Protein AF-A0A4Q5YTB3-F1 (afdb_monomer_lite)

Secondary structure (DSSP, 8-state):
----------------SS---------HHHHHHHHHGGG---HHHHHHHHHT-S--TTGGGS---GGG-EEEEETTEEEEEEEES---EETTEE--EEEEEEEE-TTT--EEEEEEEEEE-HHHHHHHSS--TTT--EEEEEE-TT--EEEEEEEETTEEEEEEEEPPHHHHHHHHTTTTS----S-EE-S------------S------EEEEEEEEEEEEEE-TTS-EEEEEEEEEEEEEE---------------------------------S---TTTTSPB--HHHHHHGGGGS-STT-EEEEEEEEE-SSTTS--S-BTTBT-EEEEEEEEEETTEEEEEEEEEEE-SSGGGGGEEEEEEEE-TT-EEEEEEEEEE-HHHHHHHHHHHTS--SEEETTTBSHHHHHHHHHHHTT--PPP-EEEES-SSTT--EEEE-HHHHHHHHHHHHHH-TTSSEEEEEEEPPPP--S----

Foldseek 3Di:
DDDDDDDDDDDDDPDPDPPDPPPPPPPPVVVQVVQQVVFEDDLVNQVVVVVPDPDLVVVVVFDWDSVQWDWAADSQYTKIKTWTDFAWQFQNDRFFGKIKIWGQDNPPRDIAIWIKTWGADQQCCLVPVDDDLQQTAAKIWIHHSNRHTAKMFGDGGNDTQKMKGADDPVRVVVLVVCVPPPDDDQKDFPDDWDWPDPPDPDDDDDPQDFDWTKTKTKIWDWIQGRVRRIGIMIMIGIDIDTDRPDDDDPPPDPPDDPDDDDDDDDDDDPPPDRWFLPQQFQPPFDFAQLLLLLVCLVVDDQVQKWKKKKKFWACLDAPGLDCHHPNGSTAIKIWIWIDHVPDIAIFIKFKAADDTTNCRQKHFITMGGQAFTKGQKMFMDIAHPVLSVQLSVLSNDDGGIDHNFEHHRQNSSVVSCVSSVHPQFQLWDWDDDPDDVDTDIGRGSSSSVVRLVVVCVVPVPGRMDGGIDTHHGHPGRHDDD

Structure (mmCIF, N/CA/C/O backbone):
data_AF-A0A4Q5YTB3-F1
#
_entry.id   AF-A0A4Q5YTB3-F1
#
loop_
_atom_site.group_PDB
_atom_site.id
_atom_site.type_symbol
_atom_site.label_atom_id
_atom_site.label_alt_id
_atom_site.label_comp_id
_atom_site.label_asym_id
_atom_site.label_entity_id
_atom_site.label_seq_id
_atom_site.pdbx_PDB_ins_code
_atom_site.Cartn_x
_atom_site.Cartn_y
_atom_site.Cartn_z
_atom_site.occupancy
_atom_site.B_iso_or_equiv
_atom_site.auth_seq_id
_atom_site.auth_comp_id
_atom_site.auth_asym_id
_atom_site.auth_atom_id
_atom_site.pdbx_PDB_model_num
ATOM 1 N N . MET A 1 1 ? 18.756 21.815 -120.987 1.00 43.75 1 MET A N 1
ATOM 2 C CA . MET A 1 1 ? 19.307 20.777 -120.089 1.00 43.75 1 MET A CA 1
ATOM 3 C C . MET A 1 1 ? 19.292 21.280 -118.653 1.00 43.75 1 MET A C 1
ATOM 5 O O . MET A 1 1 ? 20.174 22.041 -118.285 1.00 43.75 1 MET A O 1
ATOM 9 N N . LYS A 1 2 ? 18.287 20.889 -117.867 1.00 40.44 2 LYS A N 1
ATOM 10 C CA . LYS A 1 2 ? 18.407 20.455 -116.464 1.00 40.44 2 LYS A CA 1
ATOM 11 C C . LYS A 1 2 ? 17.001 20.129 -115.963 1.00 40.44 2 LYS A C 1
ATOM 13 O O . LYS A 1 2 ? 16.077 20.918 -116.119 1.00 40.44 2 LYS A O 1
ATOM 18 N N . ASN A 1 3 ? 16.890 18.901 -115.483 1.00 40.44 3 ASN A N 1
ATOM 19 C CA . ASN A 1 3 ? 15.679 18.170 -115.163 1.00 40.44 3 ASN A CA 1
ATOM 20 C C . ASN A 1 3 ? 15.278 18.346 -113.690 1.00 40.44 3 ASN A C 1
ATOM 22 O O . ASN A 1 3 ? 16.157 18.497 -112.849 1.00 40.44 3 ASN A O 1
ATOM 26 N N . HIS A 1 4 ? 13.964 18.203 -113.466 1.00 43.56 4 HIS A N 1
ATOM 27 C CA . HIS A 1 4 ? 13.223 17.666 -112.304 1.00 43.56 4 HIS A CA 1
ATOM 28 C C . HIS A 1 4 ? 13.462 18.266 -110.902 1.00 43.56 4 HIS A C 1
ATOM 30 O O . HIS A 1 4 ? 14.583 18.367 -110.431 1.00 43.56 4 HIS A O 1
ATOM 36 N N . HIS A 1 5 ? 12.448 18.828 -110.229 1.00 44.81 5 HIS A N 1
ATOM 37 C CA . HIS A 1 5 ? 11.184 18.288 -109.665 1.00 44.81 5 HIS A CA 1
ATOM 38 C C . HIS A 1 5 ? 11.301 17.660 -108.259 1.00 44.81 5 HIS A C 1
ATOM 40 O O . HIS A 1 5 ? 11.865 16.591 -108.087 1.00 44.81 5 HIS A O 1
ATOM 46 N N . HIS A 1 6 ? 10.658 18.368 -107.318 1.00 40.94 6 HIS A N 1
ATOM 47 C CA . HIS A 1 6 ? 9.767 17.953 -106.222 1.00 40.94 6 HIS A CA 1
ATOM 48 C C . HIS A 1 6 ? 10.146 16.897 -105.155 1.00 40.94 6 HIS A C 1
ATOM 50 O O . HIS A 1 6 ? 10.121 15.705 -105.419 1.00 40.94 6 HIS A O 1
ATOM 56 N N . GLN A 1 7 ? 10.190 17.427 -103.911 1.00 45.06 7 GLN A N 1
ATOM 57 C CA . GLN A 1 7 ? 9.547 16.972 -102.648 1.00 45.06 7 GLN A CA 1
ATOM 58 C C . GLN A 1 7 ? 10.017 15.667 -101.957 1.00 45.06 7 GLN A C 1
ATOM 60 O O . GLN A 1 7 ? 10.555 14.792 -102.620 1.00 45.06 7 GLN A O 1
ATOM 65 N N . PRO A 1 8 ? 9.718 15.446 -100.649 1.00 49.56 8 PRO A N 1
ATOM 66 C CA . PRO A 1 8 ? 9.356 16.367 -99.562 1.00 49.56 8 PRO A CA 1
ATOM 67 C C . PRO A 1 8 ? 10.203 16.190 -98.275 1.00 49.56 8 PRO A C 1
ATOM 69 O O . PRO A 1 8 ? 10.970 15.250 -98.092 1.00 49.56 8 PRO A O 1
ATOM 72 N N . ILE A 1 9 ? 9.989 17.140 -97.365 1.00 53.16 9 ILE A N 1
ATOM 73 C CA . ILE A 1 9 ? 10.388 17.174 -95.955 1.00 53.16 9 ILE A CA 1
ATOM 74 C C . ILE A 1 9 ? 9.884 15.918 -95.232 1.00 53.16 9 ILE A C 1
ATOM 76 O O . ILE A 1 9 ? 8.679 15.701 -95.127 1.00 53.16 9 ILE A O 1
ATOM 80 N N . PHE A 1 10 ? 10.805 15.120 -94.698 1.00 50.31 10 PHE A N 1
ATOM 81 C CA . PHE A 1 10 ? 10.497 14.052 -93.753 1.00 50.31 10 PHE A CA 1
ATOM 82 C C . PHE A 1 10 ? 11.722 13.826 -92.877 1.00 50.31 10 PHE A C 1
ATOM 84 O O . PHE A 1 10 ? 12.590 13.053 -93.254 1.00 50.31 10 PHE A O 1
ATOM 91 N N . LEU A 1 11 ? 11.845 14.533 -91.749 1.00 45.88 11 LEU A N 1
ATOM 92 C CA . LEU A 1 11 ? 12.672 14.080 -90.627 1.00 45.88 11 LEU A CA 1
ATOM 93 C C . LEU A 1 11 ? 12.573 15.014 -89.418 1.00 45.88 11 LEU A C 1
ATOM 95 O O . LEU A 1 11 ? 12.646 16.231 -89.543 1.00 45.88 11 LEU A O 1
ATOM 99 N N . ILE A 1 12 ? 12.530 14.361 -88.255 1.00 51.12 12 ILE A N 1
ATOM 100 C CA . ILE A 1 12 ? 12.676 14.876 -86.886 1.00 51.12 12 ILE A CA 1
ATOM 101 C C . ILE A 1 12 ? 11.344 15.198 -86.190 1.00 51.12 12 ILE A C 1
ATOM 103 O O . ILE A 1 12 ? 11.016 16.335 -85.871 1.00 51.12 12 ILE A O 1
ATOM 107 N N . LEU A 1 13 ? 10.607 14.132 -85.864 1.00 47.44 13 LEU A N 1
ATOM 108 C CA . LEU A 1 13 ? 9.717 14.111 -84.701 1.00 47.44 13 LEU A CA 1
ATOM 109 C C . LEU A 1 13 ? 9.755 12.722 -84.038 1.00 47.44 13 LEU A C 1
ATOM 111 O O . LEU A 1 13 ? 8.782 11.982 -84.076 1.00 47.44 13 LEU A O 1
ATOM 115 N N . PHE A 1 14 ? 10.909 12.324 -83.492 1.00 48.25 14 PHE A N 1
ATOM 116 C CA . PHE A 1 14 ? 11.031 11.094 -82.693 1.00 48.25 14 PHE A CA 1
ATOM 117 C C . PHE A 1 14 ? 12.234 11.171 -81.734 1.00 48.25 14 PHE A C 1
ATOM 119 O O . PHE A 1 14 ? 13.243 10.511 -81.945 1.00 48.25 14 PHE A O 1
ATOM 126 N N . ALA A 1 15 ? 12.162 12.023 -80.703 1.00 47.38 15 ALA A N 1
ATOM 127 C CA . ALA A 1 15 ? 13.147 12.020 -79.606 1.00 47.38 15 ALA A CA 1
ATOM 128 C C . ALA A 1 15 ? 12.678 12.738 -78.317 1.00 47.38 15 ALA A C 1
ATOM 130 O O . ALA A 1 15 ? 13.476 13.424 -77.692 1.00 47.38 15 ALA A O 1
ATOM 131 N N . LEU A 1 16 ? 11.409 12.620 -77.896 1.00 45.53 16 LEU A N 1
ATOM 132 C CA . LEU A 1 16 ? 10.945 13.174 -76.601 1.00 45.53 16 LEU A CA 1
ATOM 133 C C . LEU A 1 16 ? 9.892 12.290 -75.896 1.00 45.53 16 LEU A C 1
ATOM 135 O O . LEU A 1 16 ? 8.882 12.787 -75.412 1.00 45.53 16 LEU A O 1
ATOM 139 N N . LEU A 1 17 ? 10.106 10.969 -75.825 1.00 42.66 17 LEU A N 1
ATOM 140 C CA . LEU A 1 17 ? 9.253 10.060 -75.030 1.00 42.66 17 LEU A CA 1
ATOM 141 C C . LEU A 1 17 ? 10.038 9.087 -74.128 1.00 42.66 17 LEU A C 1
ATOM 143 O O . LEU A 1 17 ? 9.553 8.005 -73.814 1.00 42.66 17 LEU A O 1
ATOM 147 N N . LEU A 1 18 ? 11.236 9.459 -73.665 1.00 47.12 18 LEU A N 1
ATOM 148 C CA . LEU A 1 18 ? 12.001 8.656 -72.697 1.00 47.12 18 LEU A CA 1
ATOM 149 C C . LEU A 1 18 ? 12.607 9.518 -71.579 1.00 47.12 18 LEU A C 1
ATOM 151 O O . LEU A 1 18 ? 13.820 9.581 -71.430 1.00 47.12 18 LEU A O 1
ATOM 155 N N . SER A 1 19 ? 11.765 10.174 -70.775 1.00 48.19 19 SER A N 1
ATOM 156 C CA . SER A 1 19 ? 12.162 10.665 -69.440 1.00 48.19 19 SER A CA 1
ATOM 157 C C . SER A 1 19 ? 10.958 11.027 -68.561 1.00 48.19 19 SER A C 1
ATOM 159 O O . SER A 1 19 ? 10.852 12.123 -68.023 1.00 48.19 19 SER A O 1
ATOM 161 N N . CYS A 1 20 ? 10.034 10.085 -68.384 1.00 46.81 20 CYS A N 1
ATOM 162 C CA . CYS A 1 20 ? 9.149 10.058 -67.217 1.00 46.81 20 CYS A CA 1
ATOM 163 C C . CYS A 1 20 ? 9.029 8.613 -66.736 1.00 46.81 20 CYS A C 1
ATOM 165 O O . CYS A 1 20 ? 7.992 7.968 -66.880 1.00 46.81 20 CYS A O 1
ATOM 167 N N . GLN A 1 21 ? 10.116 8.087 -66.165 1.00 40.75 21 GLN A N 1
ATOM 168 C CA . GLN A 1 21 ? 9.942 7.040 -65.170 1.00 40.75 21 GLN A CA 1
ATOM 169 C C . GLN A 1 21 ? 9.379 7.723 -63.929 1.00 40.75 21 GLN A C 1
ATOM 171 O O . GLN A 1 21 ? 10.051 8.512 -63.273 1.00 40.75 21 GLN A O 1
ATOM 176 N N . LYS A 1 22 ? 8.096 7.464 -63.683 1.00 47.28 22 LYS A N 1
ATOM 177 C CA . LYS A 1 22 ? 7.413 7.754 -62.430 1.00 47.28 22 LYS A CA 1
ATOM 178 C C . LYS A 1 22 ? 8.242 7.117 -61.322 1.00 47.28 22 LYS A C 1
ATOM 180 O O . LYS A 1 22 ? 8.261 5.894 -61.209 1.00 47.28 22 LYS A O 1
ATOM 185 N N . GLU A 1 23 ? 8.954 7.951 -60.576 1.00 49.06 23 GLU A N 1
ATOM 186 C CA . GLU A 1 23 ? 9.667 7.571 -59.367 1.00 49.06 23 GLU A CA 1
ATOM 187 C C . GLU A 1 23 ? 8.640 6.872 -58.473 1.00 49.06 23 GLU A C 1
ATOM 189 O O . GLU A 1 23 ? 7.683 7.482 -57.985 1.00 49.06 23 GLU A O 1
ATOM 194 N N . GLN A 1 24 ? 8.725 5.541 -58.409 1.00 46.84 24 GLN A N 1
ATOM 195 C CA . GLN A 1 24 ? 7.885 4.767 -57.517 1.00 46.84 24 GLN A CA 1
ATOM 196 C C . GLN A 1 24 ? 8.327 5.164 -56.122 1.00 46.84 24 GLN A C 1
ATOM 198 O O . GLN A 1 24 ? 9.372 4.732 -55.643 1.00 46.84 24 GLN A O 1
ATOM 203 N N . HIS A 1 25 ? 7.544 6.044 -55.509 1.00 44.53 25 HIS A N 1
ATOM 204 C CA . HIS A 1 25 ? 7.646 6.372 -54.105 1.00 44.53 25 HIS A CA 1
ATOM 205 C C . HIS A 1 25 ? 7.363 5.074 -53.347 1.00 44.53 25 HIS A C 1
ATOM 207 O O . HIS A 1 25 ? 6.212 4.743 -53.068 1.00 44.53 25 HIS A O 1
ATOM 213 N N . ILE A 1 26 ? 8.411 4.286 -53.102 1.00 50.00 26 ILE A N 1
ATOM 214 C CA . ILE A 1 26 ? 8.345 3.165 -52.176 1.00 50.00 26 ILE A CA 1
ATOM 215 C C . ILE A 1 26 ? 7.984 3.823 -50.843 1.00 50.00 26 ILE A C 1
ATOM 217 O O . ILE A 1 26 ? 8.713 4.720 -50.401 1.00 50.00 26 ILE A O 1
ATOM 221 N N . PRO A 1 27 ? 6.826 3.502 -50.249 1.00 50.75 27 PRO A N 1
ATOM 222 C CA . PRO A 1 27 ? 6.459 4.080 -48.972 1.00 50.75 27 PRO A CA 1
ATOM 223 C C . PRO A 1 27 ? 7.571 3.745 -47.974 1.00 50.75 27 PRO A C 1
ATOM 225 O O . PRO A 1 27 ? 8.060 2.618 -47.926 1.00 50.75 27 PRO A O 1
ATOM 228 N N . GLU A 1 28 ? 8.000 4.733 -47.192 1.00 53.47 28 GLU A N 1
ATOM 229 C CA . GLU A 1 28 ? 9.114 4.629 -46.234 1.00 53.47 28 GLU A CA 1
ATOM 230 C C . GLU A 1 28 ? 8.953 3.436 -45.262 1.00 53.47 28 GLU A C 1
ATOM 232 O O . GLU A 1 28 ? 9.929 2.872 -44.764 1.00 53.47 28 GLU A O 1
ATOM 237 N N . SER A 1 29 ? 7.716 2.964 -45.080 1.00 54.22 29 SER A N 1
ATOM 238 C CA . SER A 1 29 ? 7.375 1.745 -44.351 1.00 54.22 29 SER A CA 1
ATOM 239 C C . SER A 1 29 ? 7.888 0.441 -44.988 1.00 54.22 29 SER A C 1
ATOM 241 O O . SER A 1 29 ? 8.197 -0.482 -44.240 1.00 54.22 29 SER A O 1
ATOM 243 N N . GLU A 1 30 ? 8.041 0.324 -46.312 1.00 51.31 30 GLU A N 1
ATOM 244 C CA . GLU A 1 30 ? 8.528 -0.907 -46.972 1.00 51.31 30 GLU A CA 1
ATOM 245 C C . GLU A 1 30 ? 10.062 -1.033 -46.972 1.00 51.31 30 GLU A C 1
ATOM 247 O O . GLU A 1 30 ? 10.594 -2.143 -46.868 1.00 51.31 30 GLU A O 1
ATOM 252 N N . ILE A 1 31 ? 10.797 0.086 -46.993 1.00 54.25 31 ILE A N 1
ATOM 253 C CA . ILE A 1 31 ? 12.272 0.086 -46.896 1.00 54.25 31 ILE A CA 1
ATOM 254 C C . ILE A 1 31 ? 12.726 -0.349 -45.489 1.00 54.25 31 ILE A C 1
ATOM 256 O O . ILE A 1 31 ? 13.727 -1.060 -45.342 1.00 54.25 31 ILE A O 1
ATOM 260 N N . LEU A 1 32 ? 11.957 -0.008 -44.447 1.00 53.56 32 LEU A N 1
ATOM 261 C CA . LEU A 1 32 ? 12.227 -0.442 -43.072 1.00 53.56 32 LEU A CA 1
ATOM 262 C C . LEU A 1 32 ? 12.015 -1.953 -42.869 1.00 53.56 32 LEU A C 1
ATOM 264 O O . LEU A 1 32 ? 12.762 -2.577 -42.115 1.00 53.56 32 LEU A O 1
ATOM 268 N N . VAL A 1 33 ? 11.061 -2.577 -43.570 1.00 55.09 33 VAL A N 1
ATOM 269 C CA . VAL A 1 33 ? 10.756 -4.013 -43.406 1.00 55.09 33 VAL A CA 1
ATOM 270 C C . VAL A 1 33 ? 11.834 -4.912 -44.027 1.00 55.09 33 VAL A C 1
ATOM 272 O O . VAL A 1 33 ? 12.171 -5.951 -43.454 1.00 55.09 33 VAL A O 1
ATOM 275 N N . ASN A 1 34 ? 12.428 -4.519 -45.158 1.00 53.50 34 ASN A N 1
ATOM 276 C CA . ASN A 1 34 ? 13.440 -5.345 -45.830 1.00 53.50 34 ASN A CA 1
ATOM 277 C C . ASN A 1 34 ? 14.824 -5.277 -45.161 1.00 53.50 34 ASN A C 1
ATOM 279 O O . ASN A 1 34 ? 15.495 -6.304 -45.063 1.00 53.50 34 ASN A O 1
ATOM 283 N N . ASN A 1 35 ? 15.209 -4.130 -44.590 1.00 55.03 35 ASN A N 1
ATOM 284 C CA . ASN A 1 35 ? 16.429 -4.026 -43.776 1.00 55.03 35 ASN A CA 1
ATOM 285 C C . ASN A 1 35 ? 16.280 -4.676 -42.386 1.00 55.03 35 ASN A C 1
ATOM 287 O O . ASN A 1 35 ? 17.270 -5.121 -41.802 1.00 55.03 35 ASN A O 1
ATOM 291 N N . ALA A 1 36 ? 15.053 -4.799 -41.864 1.00 56.44 36 ALA A N 1
ATOM 292 C CA . ALA A 1 36 ? 14.794 -5.472 -40.591 1.00 56.44 36 ALA A CA 1
ATOM 293 C C . ALA A 1 36 ? 15.047 -6.991 -40.642 1.00 56.44 36 ALA A C 1
ATOM 295 O O . ALA A 1 36 ? 15.375 -7.576 -39.612 1.00 56.44 36 ALA A O 1
ATOM 296 N N . LYS A 1 37 ? 14.950 -7.637 -41.816 1.00 60.81 37 LYS A N 1
ATOM 297 C CA . LYS A 1 37 ? 15.203 -9.085 -41.960 1.00 60.81 37 LYS A CA 1
ATOM 298 C C . LYS A 1 37 ? 16.677 -9.472 -41.790 1.00 60.81 37 LYS A C 1
ATOM 300 O O . LYS A 1 37 ? 16.949 -10.559 -41.295 1.00 60.81 37 LYS A O 1
ATOM 305 N N . ALA A 1 38 ? 17.617 -8.592 -42.141 1.00 65.88 38 ALA A N 1
ATOM 306 C CA . ALA A 1 38 ? 19.053 -8.872 -42.035 1.00 65.88 38 ALA A CA 1
ATOM 307 C C . ALA A 1 38 ? 19.594 -8.812 -40.590 1.00 65.88 38 ALA A C 1
ATOM 309 O O . ALA A 1 38 ? 20.679 -9.318 -40.327 1.00 65.88 38 ALA A O 1
ATOM 310 N N . ASN A 1 39 ? 18.834 -8.239 -39.648 1.00 79.69 39 ASN A N 1
ATOM 311 C CA . ASN A 1 39 ? 19.235 -8.069 -38.245 1.00 79.69 39 ASN A CA 1
ATOM 312 C C . ASN A 1 39 ? 18.352 -8.867 -37.267 1.00 79.69 39 ASN A C 1
ATOM 314 O O . ASN A 1 39 ? 18.209 -8.475 -36.108 1.00 79.69 39 ASN A O 1
ATOM 318 N N . GLN A 1 40 ? 17.721 -9.959 -37.716 1.00 93.31 40 GLN A N 1
ATOM 319 C CA . GLN A 1 40 ? 16.911 -10.797 -36.829 1.00 93.31 40 GLN A CA 1
ATOM 320 C C . GLN A 1 40 ? 17.779 -11.802 -36.069 1.00 93.31 40 GLN A C 1
ATOM 322 O O . GLN A 1 40 ? 18.357 -12.718 -36.648 1.00 93.31 40 GLN A O 1
ATOM 327 N N . LEU A 1 41 ? 17.823 -11.650 -34.749 1.00 96.62 41 LEU A N 1
ATOM 328 C CA . LEU A 1 41 ? 18.411 -12.609 -33.827 1.00 96.62 41 LEU A CA 1
ATOM 329 C C . LEU A 1 41 ? 17.488 -13.824 -33.682 1.00 96.62 41 LEU A C 1
ATOM 331 O O . LEU A 1 41 ? 16.326 -13.685 -33.294 1.00 96.62 41 LEU A O 1
ATOM 335 N N . THR A 1 42 ? 17.994 -15.021 -33.963 1.00 97.06 42 THR A N 1
ATOM 336 C CA . THR A 1 42 ? 17.270 -16.278 -33.710 1.00 97.06 42 THR A CA 1
ATOM 337 C C . THR A 1 42 ? 17.480 -16.766 -32.274 1.00 97.06 42 THR A C 1
ATOM 339 O O . THR A 1 42 ? 18.468 -16.427 -31.623 1.00 97.06 42 THR A O 1
ATOM 342 N N . VAL A 1 43 ? 16.574 -17.619 -31.782 1.00 97.56 43 VAL A N 1
ATOM 343 C CA . VAL A 1 43 ? 16.708 -18.249 -30.454 1.00 97.56 43 VAL A CA 1
ATOM 344 C C . VAL A 1 43 ? 17.993 -19.086 -30.366 1.00 97.56 43 VAL A C 1
ATOM 346 O O . VAL A 1 43 ? 18.712 -18.978 -29.379 1.00 97.56 43 VAL A O 1
ATOM 349 N N . GLN A 1 44 ? 18.339 -19.837 -31.420 1.00 97.81 44 GLN A N 1
ATOM 350 C CA . GLN A 1 44 ? 19.568 -20.640 -31.464 1.00 97.81 44 GLN A CA 1
ATOM 351 C C . GLN A 1 44 ? 20.833 -19.773 -31.380 1.00 97.81 44 GLN A C 1
ATOM 353 O O . GLN A 1 44 ? 21.766 -20.118 -30.660 1.00 97.81 44 GLN A O 1
ATOM 358 N N . GLN A 1 45 ? 20.873 -18.636 -32.086 1.00 97.50 45 GLN A N 1
ATOM 359 C CA . GLN A 1 45 ? 21.998 -17.695 -31.998 1.00 97.50 45 GLN A CA 1
ATOM 360 C C . GLN A 1 45 ? 22.113 -17.080 -30.601 1.00 97.50 45 GLN A C 1
ATOM 362 O O . GLN A 1 45 ? 23.218 -16.969 -30.078 1.00 97.50 45 GLN A O 1
ATOM 367 N N . ALA A 1 46 ? 20.985 -16.709 -29.988 1.00 98.00 46 ALA A N 1
ATOM 368 C CA . ALA A 1 46 ? 20.963 -16.198 -28.621 1.00 98.00 46 ALA A CA 1
ATOM 369 C C . ALA A 1 46 ? 21.463 -17.246 -27.612 1.00 98.00 46 ALA A C 1
ATOM 371 O O . ALA A 1 46 ? 22.181 -16.888 -26.681 1.00 98.00 46 ALA A O 1
ATOM 372 N N . GLN A 1 47 ? 21.131 -18.524 -27.822 1.00 97.94 47 GLN A N 1
ATOM 373 C CA . GLN A 1 47 ? 21.606 -19.633 -26.998 1.00 97.94 47 GLN A CA 1
ATOM 374 C C . GLN A 1 47 ? 23.111 -19.841 -27.116 1.00 97.94 47 GLN A C 1
ATOM 376 O O . GLN A 1 47 ? 23.804 -19.769 -26.107 1.00 97.94 47 GLN A O 1
ATOM 381 N N . VAL A 1 48 ? 23.624 -20.001 -28.338 1.00 97.81 48 VAL A N 1
ATOM 382 C CA . VAL A 1 48 ? 25.068 -20.161 -28.575 1.00 97.81 48 VAL A CA 1
ATOM 383 C C . VAL A 1 48 ? 25.854 -18.982 -27.998 1.00 97.81 48 VAL A C 1
ATOM 385 O O . VAL A 1 48 ? 26.902 -19.180 -27.390 1.00 97.81 48 VAL A O 1
ATOM 388 N N . TRP A 1 49 ? 25.340 -17.758 -28.154 1.00 97.62 49 TRP A N 1
ATOM 389 C CA . TRP A 1 49 ? 25.966 -16.572 -27.579 1.00 97.62 49 TRP A CA 1
ATOM 390 C C . TRP A 1 49 ? 25.967 -16.586 -26.048 1.00 97.62 49 TRP A C 1
ATOM 392 O O . TRP A 1 49 ? 26.979 -16.225 -25.453 1.00 97.62 49 TRP A O 1
ATOM 402 N N . LEU A 1 50 ? 24.862 -16.981 -25.403 1.00 97.12 50 LEU A N 1
ATOM 403 C CA . LEU A 1 50 ? 24.787 -17.031 -23.941 1.00 97.12 50 LEU A CA 1
ATOM 404 C C . LEU A 1 50 ? 25.736 -18.095 -23.378 1.00 97.12 50 LEU A C 1
ATOM 406 O O . LEU A 1 50 ? 26.454 -17.819 -22.420 1.00 97.12 50 LEU A O 1
ATOM 410 N N . ASP A 1 51 ? 25.777 -19.267 -24.014 1.00 95.75 51 ASP A N 1
ATOM 411 C CA . ASP A 1 51 ? 26.643 -20.388 -23.634 1.00 95.75 51 ASP A CA 1
ATOM 412 C C . ASP A 1 51 ? 28.136 -20.041 -23.792 1.00 95.75 51 ASP A C 1
ATOM 414 O O . ASP A 1 51 ? 28.984 -20.617 -23.112 1.00 95.75 51 ASP A O 1
ATOM 418 N N . SER A 1 52 ? 28.476 -19.076 -24.659 1.00 96.69 52 SER A N 1
ATOM 419 C CA . SER A 1 52 ? 29.850 -18.597 -24.843 1.00 96.69 52 SER A CA 1
ATOM 420 C C . SER A 1 52 ? 30.266 -17.482 -23.877 1.00 96.69 52 SER A C 1
ATOM 422 O O . SER A 1 52 ? 31.408 -17.026 -23.953 1.00 96.69 52 SER A O 1
ATOM 424 N N . GLN A 1 53 ? 29.369 -16.970 -23.026 1.00 96.56 53 GLN A N 1
ATOM 425 C CA . GLN A 1 53 ? 29.715 -15.877 -22.115 1.00 96.56 53 GLN A CA 1
ATOM 426 C C . GLN A 1 53 ? 30.522 -16.402 -20.917 1.00 96.56 53 GLN A C 1
ATOM 428 O O . GLN A 1 53 ? 30.070 -17.324 -20.237 1.00 96.56 53 GLN A O 1
ATOM 433 N N . PRO A 1 54 ? 31.686 -15.800 -20.603 1.00 91.00 54 PRO A N 1
ATOM 434 C CA . PRO A 1 54 ? 32.553 -16.274 -19.521 1.00 91.00 54 PRO A CA 1
ATOM 435 C C . PRO A 1 54 ? 31.968 -16.020 -18.127 1.00 91.00 54 PRO A C 1
ATOM 437 O O . PRO A 1 54 ? 32.413 -16.628 -17.158 1.00 91.00 54 PRO A O 1
ATOM 440 N N . ASP A 1 55 ? 30.994 -15.114 -18.021 1.00 80.38 55 ASP A N 1
ATOM 441 C CA . ASP A 1 55 ? 30.530 -14.575 -16.749 1.00 80.38 55 ASP A CA 1
ATOM 442 C C . ASP A 1 55 ? 28.999 -14.614 -16.654 1.00 80.38 55 ASP A C 1
ATOM 444 O O . ASP A 1 55 ? 28.279 -13.642 -16.886 1.00 80.38 55 ASP A O 1
ATOM 448 N N . THR A 1 56 ? 28.505 -15.826 -16.401 1.00 87.62 56 THR A N 1
ATOM 449 C CA . THR A 1 56 ? 27.082 -16.175 -16.242 1.00 87.62 56 THR A CA 1
ATOM 450 C C . THR A 1 56 ? 26.825 -16.863 -14.902 1.00 87.62 56 THR A C 1
ATOM 452 O O . THR A 1 56 ? 25.816 -17.547 -14.719 1.00 87.62 56 THR A O 1
ATOM 455 N N . SER A 1 57 ? 27.729 -16.673 -13.933 1.00 88.88 57 SER A N 1
ATOM 456 C CA . SER A 1 57 ? 27.692 -17.325 -12.615 1.00 88.88 57 SER A CA 1
ATOM 457 C C . SER A 1 57 ? 26.342 -17.160 -11.909 1.00 88.88 57 SER A C 1
ATOM 459 O O . SER A 1 57 ? 25.848 -18.089 -11.268 1.00 88.88 57 SER A O 1
ATOM 461 N N . TYR A 1 58 ? 25.709 -15.999 -12.082 1.00 89.81 58 TYR A N 1
ATOM 462 C CA . TYR A 1 58 ? 24.370 -15.730 -11.583 1.00 89.81 58 TYR A CA 1
ATOM 463 C C . TYR A 1 58 ? 23.294 -16.574 -12.278 1.00 89.81 58 TYR A C 1
ATOM 465 O O . TYR A 1 58 ? 22.460 -17.190 -11.614 1.00 89.81 58 TYR A O 1
ATOM 473 N N . LEU A 1 59 ? 23.320 -16.629 -13.612 1.00 90.94 59 LEU A N 1
ATOM 474 C CA . LEU A 1 59 ? 22.352 -17.385 -14.407 1.00 90.94 59 LEU A CA 1
ATOM 475 C C . LEU A 1 59 ? 22.473 -18.893 -14.179 1.00 90.94 59 LEU A C 1
ATOM 477 O O . LEU A 1 59 ? 21.461 -19.578 -14.224 1.00 90.94 59 LEU A O 1
ATOM 481 N N . ASN A 1 60 ? 23.652 -19.404 -13.821 1.00 91.06 60 ASN A N 1
ATOM 482 C CA . ASN A 1 60 ? 23.842 -20.819 -13.480 1.00 91.06 60 ASN A CA 1
ATOM 483 C C . ASN A 1 60 ? 23.016 -21.274 -12.262 1.00 91.06 60 ASN A C 1
ATOM 485 O O . ASN A 1 60 ? 22.767 -22.468 -12.103 1.00 91.06 60 ASN A O 1
ATOM 489 N N . LYS A 1 61 ? 22.544 -20.343 -11.418 1.00 92.56 61 LYS A N 1
ATOM 490 C CA . LYS A 1 61 ? 21.616 -20.641 -10.311 1.00 92.56 61 LYS A CA 1
ATOM 491 C C . LYS A 1 61 ? 20.199 -20.965 -10.795 1.00 92.56 61 LYS A C 1
ATOM 493 O O . LYS A 1 61 ? 19.425 -21.569 -10.053 1.00 92.56 61 LYS A O 1
ATOM 498 N N . TYR A 1 62 ? 19.845 -20.555 -12.013 1.00 91.38 62 TYR A N 1
ATOM 499 C CA . TYR A 1 62 ? 18.492 -20.631 -12.551 1.00 91.38 62 TYR A CA 1
ATOM 500 C C . TYR A 1 62 ? 18.478 -21.395 -13.878 1.00 91.38 62 TYR A C 1
ATOM 502 O O . TYR A 1 62 ? 19.054 -20.931 -14.858 1.00 91.38 62 TYR A O 1
ATOM 510 N N . PRO A 1 63 ? 17.778 -22.538 -13.979 1.00 88.62 63 PRO A N 1
ATOM 511 C CA . PRO A 1 63 ? 17.735 -23.283 -15.230 1.00 88.62 63 PRO A CA 1
ATOM 512 C C . PRO A 1 63 ? 17.043 -22.454 -16.322 1.00 88.62 63 PRO A C 1
ATOM 514 O O . PRO A 1 63 ? 15.838 -22.189 -16.244 1.00 88.62 63 PRO A O 1
ATOM 517 N N . ILE A 1 64 ? 17.803 -22.064 -17.349 1.00 93.50 64 ILE A N 1
ATOM 518 C CA . ILE A 1 64 ? 17.293 -21.326 -18.508 1.00 93.50 64 ILE A CA 1
ATOM 519 C C . ILE A 1 64 ? 16.437 -22.262 -19.365 1.00 93.50 64 ILE A C 1
ATOM 521 O O . ILE A 1 64 ? 16.899 -23.282 -19.870 1.00 93.50 64 ILE A O 1
ATOM 525 N N . ARG A 1 65 ? 15.159 -21.911 -19.529 1.00 95.50 65 ARG A N 1
ATOM 526 C CA . ARG A 1 65 ? 14.176 -22.693 -20.292 1.00 95.50 65 ARG A CA 1
ATOM 527 C C . ARG A 1 65 ? 13.958 -22.066 -21.665 1.00 95.50 65 ARG A C 1
ATOM 529 O O . ARG A 1 65 ? 13.024 -21.284 -21.840 1.00 95.50 65 ARG A O 1
ATOM 536 N N . TRP A 1 66 ? 14.812 -22.401 -22.630 1.00 96.50 66 TRP A N 1
ATOM 537 C CA . TRP A 1 66 ? 14.765 -21.854 -23.995 1.00 96.50 66 TRP A CA 1
ATOM 538 C C . TRP A 1 66 ? 13.423 -22.063 -24.710 1.00 96.50 66 TRP A C 1
ATOM 540 O O . TRP A 1 66 ? 13.025 -21.220 -25.508 1.00 96.50 66 TRP A O 1
ATOM 550 N N . GLN A 1 67 ? 12.659 -23.102 -24.360 1.00 96.75 67 GLN A N 1
ATOM 551 C CA . GLN A 1 67 ? 11.299 -23.318 -24.866 1.00 96.75 67 GLN A CA 1
ATOM 552 C C . GLN A 1 67 ? 10.299 -22.215 -24.470 1.00 96.75 67 GLN A C 1
ATOM 554 O O . GLN A 1 67 ? 9.254 -22.081 -25.098 1.00 96.75 67 GLN A O 1
ATOM 559 N N . ASN A 1 68 ? 10.613 -21.419 -23.442 1.00 96.25 68 ASN A N 1
ATOM 560 C CA . ASN A 1 68 ? 9.806 -20.279 -23.003 1.00 96.25 68 ASN A CA 1
ATOM 561 C C . ASN A 1 68 ? 10.275 -18.949 -23.619 1.00 96.25 68 ASN A C 1
ATOM 563 O O . ASN A 1 68 ? 9.752 -17.894 -23.247 1.00 96.25 68 ASN A O 1
ATOM 567 N N . ALA A 1 69 ? 11.279 -18.975 -24.502 1.00 97.75 69 ALA A N 1
ATOM 568 C CA . ALA A 1 69 ? 11.803 -17.777 -25.136 1.00 97.75 69 ALA A CA 1
ATOM 569 C C . ALA A 1 69 ? 10.736 -17.100 -26.005 1.00 97.75 69 ALA A C 1
ATOM 571 O O . ALA A 1 69 ? 9.997 -17.752 -26.744 1.00 97.75 69 ALA A O 1
ATOM 572 N N . LYS A 1 70 ? 10.676 -15.770 -25.942 1.00 97.31 70 LYS A N 1
ATOM 573 C CA . LYS A 1 70 ? 9.799 -14.948 -26.777 1.00 97.31 70 LYS A CA 1
ATOM 574 C C . LYS A 1 70 ? 10.631 -14.069 -27.691 1.00 97.31 70 LYS A C 1
ATOM 576 O O . LYS A 1 70 ? 11.588 -13.440 -27.249 1.00 97.31 70 LYS A O 1
ATOM 581 N N . VAL A 1 71 ? 10.229 -13.988 -28.953 1.00 96.94 71 VAL A N 1
ATOM 582 C CA . VAL A 1 71 ? 10.808 -13.055 -29.921 1.00 96.94 71 VAL A CA 1
ATOM 583 C C . VAL A 1 71 ? 9.959 -11.789 -29.926 1.00 96.94 71 VAL A C 1
ATOM 585 O O . VAL A 1 71 ? 8.798 -11.827 -30.322 1.00 96.94 71 VAL A O 1
ATOM 588 N N . ILE A 1 72 ? 10.522 -10.674 -29.469 1.00 94.56 72 ILE A N 1
ATOM 589 C CA . ILE A 1 72 ? 9.830 -9.384 -29.400 1.00 94.56 72 ILE A CA 1
ATOM 590 C C . ILE A 1 72 ? 10.422 -8.455 -30.467 1.00 94.56 72 ILE A C 1
ATOM 592 O O . ILE A 1 72 ? 11.610 -8.131 -30.375 1.00 94.56 72 ILE A O 1
ATOM 596 N N . PRO A 1 73 ? 9.639 -8.009 -31.467 1.00 93.75 73 PRO A N 1
ATOM 597 C CA . PRO A 1 73 ? 10.098 -7.029 -32.448 1.00 93.75 73 PRO A CA 1
ATOM 598 C C . PRO A 1 73 ? 10.526 -5.711 -31.790 1.00 93.75 73 PRO A C 1
ATOM 600 O O . PRO A 1 73 ? 9.924 -5.260 -30.816 1.00 93.75 73 PRO A O 1
ATOM 603 N N . THR A 1 74 ? 11.557 -5.073 -32.336 1.00 91.62 74 THR A N 1
ATOM 604 C CA . THR A 1 74 ? 12.029 -3.740 -31.941 1.00 91.62 74 THR A CA 1
ATOM 605 C C . THR A 1 74 ? 12.171 -2.860 -33.185 1.00 91.62 74 THR A C 1
ATOM 607 O O . THR A 1 74 ? 12.106 -3.347 -34.311 1.00 91.62 74 THR A O 1
ATOM 610 N N . LYS A 1 75 ? 12.386 -1.548 -33.012 1.00 89.81 75 LYS A N 1
ATOM 611 C CA . LYS A 1 75 ? 12.570 -0.625 -34.151 1.00 89.81 75 LYS A CA 1
ATOM 612 C C . LYS A 1 75 ? 13.768 -0.992 -35.039 1.00 89.81 75 LYS A C 1
ATOM 614 O O . LYS A 1 75 ? 13.779 -0.649 -36.213 1.00 89.81 75 LYS A O 1
ATOM 619 N N . THR A 1 76 ? 14.775 -1.657 -34.477 1.00 91.00 76 THR A N 1
ATOM 620 C CA . THR A 1 76 ? 16.056 -1.947 -35.139 1.00 91.00 76 THR A CA 1
ATOM 621 C C . THR A 1 76 ? 16.289 -3.439 -35.392 1.00 91.00 76 THR A C 1
ATOM 623 O O . THR A 1 76 ? 17.386 -3.814 -35.800 1.00 91.00 76 THR A O 1
ATOM 626 N N . GLY A 1 77 ? 15.295 -4.295 -35.137 1.00 93.62 77 GLY A N 1
ATOM 627 C CA . GLY A 1 77 ? 15.413 -5.749 -35.240 1.00 93.62 77 GLY A CA 1
ATOM 628 C C . GLY A 1 77 ? 14.444 -6.454 -34.294 1.00 93.62 77 GLY A C 1
ATOM 629 O O . GLY A 1 77 ? 13.236 -6.223 -34.323 1.00 93.62 77 GLY A O 1
ATOM 630 N N . ASN A 1 78 ? 14.967 -7.324 -33.439 1.00 96.06 78 ASN A N 1
ATOM 631 C CA . ASN A 1 78 ? 14.208 -8.028 -32.412 1.00 96.06 78 ASN A CA 1
ATOM 632 C C . ASN A 1 78 ? 15.071 -8.264 -31.163 1.00 96.06 78 ASN A C 1
ATOM 634 O O . ASN A 1 78 ? 16.298 -8.172 -31.194 1.00 96.06 78 ASN A O 1
ATOM 638 N N . ARG A 1 79 ? 14.410 -8.592 -30.055 1.00 96.69 79 ARG A N 1
ATOM 639 C CA . ARG A 1 79 ? 15.045 -9.118 -28.844 1.00 96.69 79 ARG A CA 1
ATOM 640 C C . ARG A 1 79 ? 14.434 -10.462 -28.477 1.00 96.69 79 ARG A C 1
ATOM 642 O O . ARG A 1 79 ? 13.232 -10.667 -28.650 1.00 96.69 79 ARG A O 1
ATOM 649 N N . ILE A 1 80 ? 15.256 -11.353 -27.946 1.00 98.31 80 ILE A N 1
ATOM 650 C CA . ILE A 1 80 ? 14.838 -12.616 -27.348 1.00 98.31 80 ILE A CA 1
ATOM 651 C C . ILE A 1 80 ? 14.697 -12.391 -25.849 1.00 98.31 80 ILE A C 1
ATOM 653 O O . ILE A 1 80 ? 15.663 -11.987 -25.204 1.00 98.31 80 ILE A O 1
ATOM 657 N N . THR A 1 81 ? 13.516 -12.639 -25.289 1.00 97.69 81 THR A N 1
ATOM 658 C CA . THR A 1 81 ? 13.312 -12.577 -23.839 1.00 97.69 81 THR A CA 1
ATOM 659 C C . THR A 1 81 ? 13.024 -13.947 -23.248 1.00 97.69 81 THR A C 1
ATOM 661 O O . THR A 1 81 ? 12.273 -14.733 -23.824 1.00 97.69 81 THR A O 1
ATOM 664 N N . LEU A 1 82 ? 13.614 -14.240 -22.088 1.00 97.75 82 LEU A N 1
ATOM 665 C CA . LEU A 1 82 ? 13.392 -15.474 -21.338 1.00 97.75 82 LEU A CA 1
ATOM 666 C C . LEU A 1 82 ? 13.025 -15.143 -19.891 1.00 97.75 82 LEU A C 1
ATOM 668 O O . LEU A 1 82 ? 13.751 -14.380 -19.256 1.00 97.75 82 LEU A O 1
ATOM 672 N N . PRO A 1 83 ? 11.941 -15.705 -19.337 1.00 96.56 83 PRO A N 1
ATOM 673 C CA . PRO A 1 83 ? 11.608 -15.485 -17.936 1.00 96.56 83 PRO A CA 1
ATOM 674 C C . PRO A 1 83 ? 12.671 -16.111 -17.025 1.00 96.56 83 PRO A C 1
ATOM 676 O O . PRO A 1 83 ? 13.076 -17.256 -17.234 1.00 96.56 83 PRO A O 1
ATOM 679 N N . ILE A 1 84 ? 13.079 -15.376 -15.991 1.00 95.50 84 ILE A N 1
ATOM 680 C CA . ILE A 1 84 ? 13.927 -15.882 -14.903 1.00 95.50 84 ILE A CA 1
ATOM 681 C C . ILE A 1 84 ? 13.033 -16.018 -13.655 1.00 95.50 84 ILE A C 1
ATOM 683 O O . ILE A 1 84 ? 12.238 -15.111 -13.397 1.00 95.50 84 ILE A O 1
ATOM 687 N N . PRO A 1 85 ? 13.109 -17.121 -12.880 1.00 93.50 85 PRO A N 1
ATOM 688 C CA . PRO A 1 85 ? 12.334 -17.286 -11.644 1.00 93.50 85 PRO A CA 1
ATOM 689 C C . PRO A 1 85 ? 12.553 -16.138 -10.652 1.00 93.50 85 PRO A C 1
ATOM 691 O O . PRO A 1 85 ? 13.587 -15.490 -10.712 1.00 93.50 85 PRO A O 1
ATOM 694 N N . GLY A 1 86 ? 11.644 -15.932 -9.696 1.00 92.12 86 GLY A N 1
ATOM 695 C CA . GLY A 1 86 ? 11.794 -14.955 -8.604 1.00 92.12 86 GLY A CA 1
ATOM 696 C C . GLY A 1 86 ? 11.099 -13.609 -8.845 1.00 92.12 86 GLY A C 1
ATOM 697 O O . GLY A 1 86 ? 10.827 -13.225 -9.983 1.00 92.12 86 GLY A O 1
ATOM 698 N N . GLN A 1 87 ? 10.785 -12.909 -7.751 1.00 92.44 87 GLN A N 1
ATOM 699 C CA . GLN A 1 87 ? 10.090 -11.617 -7.752 1.00 92.44 87 GLN A CA 1
ATOM 700 C C . GLN A 1 87 ? 10.767 -10.647 -6.782 1.00 92.44 87 GLN A C 1
ATOM 702 O O . GLN A 1 87 ? 10.970 -11.028 -5.625 1.00 92.44 87 GLN A O 1
ATOM 707 N N . PRO A 1 88 ? 11.112 -9.425 -7.218 1.00 92.31 88 PRO A N 1
ATOM 708 C CA . PRO A 1 88 ? 11.667 -8.430 -6.317 1.00 92.31 88 PRO A CA 1
ATOM 709 C C . PRO A 1 88 ? 10.623 -8.005 -5.280 1.00 92.31 88 PRO A C 1
ATOM 711 O O . PRO A 1 88 ? 9.412 -8.094 -5.497 1.00 92.31 88 PRO A O 1
ATOM 714 N N . THR A 1 89 ? 11.099 -7.551 -4.125 1.00 83.69 89 THR A N 1
ATOM 715 C CA . THR A 1 89 ? 10.268 -6.945 -3.085 1.00 83.69 89 THR A CA 1
ATOM 716 C C . THR A 1 89 ? 10.491 -5.441 -3.089 1.00 83.69 89 THR A C 1
ATOM 718 O O . THR A 1 89 ? 11.514 -4.947 -2.615 1.00 83.69 89 THR A O 1
ATOM 721 N N . TYR A 1 90 ? 9.517 -4.703 -3.607 1.00 81.50 90 TYR A N 1
ATOM 722 C CA . TYR A 1 90 ? 9.530 -3.246 -3.629 1.00 81.50 90 TYR A CA 1
ATOM 723 C C . TYR A 1 90 ? 8.527 -2.729 -2.601 1.00 81.50 90 TYR A C 1
ATOM 725 O O . TYR A 1 90 ? 7.391 -3.192 -2.567 1.00 81.50 90 TYR A O 1
ATOM 733 N N . GLN A 1 91 ? 8.955 -1.815 -1.721 1.00 70.81 91 GLN A N 1
ATOM 734 C CA . GLN A 1 91 ? 8.106 -1.274 -0.647 1.00 70.81 91 GLN A CA 1
ATOM 735 C C . GLN A 1 91 ? 7.441 -2.377 0.216 1.00 70.81 91 GLN A C 1
ATOM 737 O O . GLN A 1 91 ? 6.286 -2.268 0.605 1.00 70.81 91 GLN A O 1
ATOM 742 N N . ASN A 1 92 ? 8.176 -3.453 0.525 1.00 69.94 92 ASN A N 1
ATOM 743 C CA . ASN A 1 92 ? 7.697 -4.636 1.266 1.00 69.94 92 ASN A CA 1
ATOM 744 C C . ASN A 1 92 ? 6.628 -5.488 0.552 1.00 69.94 92 ASN A C 1
ATOM 746 O O . ASN A 1 92 ? 6.064 -6.391 1.166 1.00 69.94 92 ASN A O 1
ATOM 750 N N . ILE A 1 93 ? 6.387 -5.268 -0.742 1.00 71.56 93 ILE A N 1
ATOM 751 C CA . ILE A 1 93 ? 5.488 -6.088 -1.559 1.00 71.56 93 ILE A CA 1
ATOM 752 C C . ILE A 1 93 ? 6.314 -6.872 -2.572 1.00 71.56 93 ILE A C 1
ATOM 754 O O . ILE A 1 93 ? 7.078 -6.293 -3.345 1.00 71.56 93 ILE A O 1
ATOM 758 N N . LYS A 1 94 ? 6.138 -8.198 -2.597 1.00 84.38 94 LYS A N 1
ATOM 759 C CA . LYS A 1 94 ? 6.663 -9.039 -3.678 1.00 84.38 94 LYS A CA 1
ATOM 760 C C . LYS A 1 94 ? 5.871 -8.752 -4.948 1.00 84.38 94 LYS A C 1
ATOM 762 O O . LYS A 1 94 ? 4.715 -9.153 -5.056 1.00 84.38 94 LYS A O 1
ATOM 767 N N . GLN A 1 95 ? 6.479 -8.038 -5.886 1.00 87.25 95 GLN A N 1
ATOM 768 C CA . GLN A 1 95 ? 5.824 -7.630 -7.124 1.00 87.25 95 GLN A CA 1
ATOM 769 C C . GLN A 1 95 ? 6.815 -7.553 -8.277 1.00 87.25 95 GLN A C 1
ATOM 771 O O . GLN A 1 95 ? 8.014 -7.381 -8.086 1.00 87.25 95 GLN A O 1
ATOM 776 N N . GLY A 1 96 ? 6.295 -7.658 -9.495 1.00 91.38 96 GLY A N 1
ATOM 777 C CA . GLY A 1 96 ? 7.117 -7.660 -10.695 1.00 91.38 96 GLY A CA 1
ATOM 778 C C . GLY A 1 96 ? 7.651 -9.036 -11.068 1.00 91.38 96 GLY A C 1
ATOM 779 O O . GLY A 1 96 ? 7.179 -10.072 -10.593 1.00 91.38 96 GLY A O 1
ATOM 780 N N . TYR A 1 97 ? 8.590 -9.042 -12.004 1.00 95.19 97 TYR A N 1
ATOM 781 C CA . TYR A 1 97 ? 9.187 -10.255 -12.553 1.00 95.19 97 TYR A CA 1
ATOM 782 C C . TYR A 1 97 ? 10.556 -9.968 -13.160 1.00 95.19 97 TYR A C 1
ATOM 784 O O . TYR A 1 97 ? 10.927 -8.815 -13.398 1.00 95.19 97 TYR A O 1
ATOM 792 N N . ARG A 1 98 ? 11.292 -11.046 -13.436 1.00 95.88 98 ARG A N 1
ATOM 793 C CA . ARG A 1 98 ? 12.615 -10.999 -14.052 1.00 95.8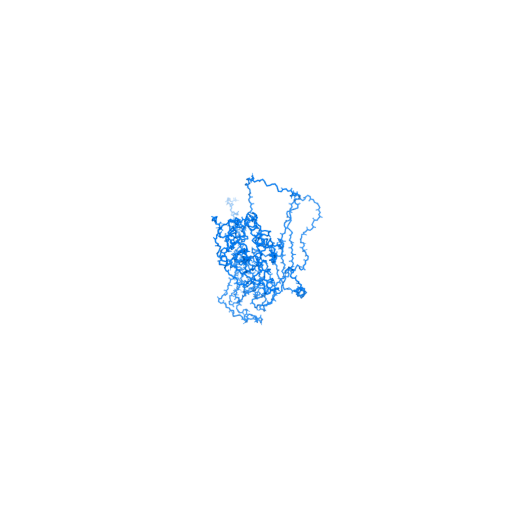8 98 ARG A CA 1
ATOM 794 C C . ARG A 1 98 ? 12.604 -11.621 -15.434 1.00 95.88 98 ARG A C 1
ATOM 796 O O . ARG A 1 98 ? 11.910 -12.610 -15.679 1.00 95.88 98 ARG A O 1
ATOM 803 N N . GLN A 1 99 ? 13.417 -11.084 -16.329 1.00 97.12 99 GLN A N 1
ATOM 804 C CA . GLN A 1 99 ? 13.683 -11.727 -17.610 1.00 97.12 99 GLN A CA 1
ATOM 805 C C . GLN A 1 99 ? 15.105 -11.461 -18.095 1.00 97.12 99 GLN A C 1
ATOM 807 O O . GLN A 1 99 ? 15.628 -10.365 -17.926 1.00 97.12 99 GLN A O 1
ATOM 812 N N . LEU A 1 100 ? 15.709 -12.448 -18.746 1.00 97.94 100 LEU A N 1
ATOM 813 C CA . LEU A 1 100 ? 16.883 -12.253 -19.587 1.00 97.94 100 LEU A CA 1
ATOM 814 C C . LEU A 1 100 ? 16.422 -11.647 -20.914 1.00 97.94 100 LEU A C 1
ATOM 816 O O . LEU A 1 100 ? 15.460 -12.136 -21.501 1.00 97.94 100 LEU A O 1
ATOM 820 N N . SER A 1 101 ? 17.089 -10.603 -21.389 1.00 97.81 101 SER A N 1
ATOM 821 C CA . SER A 1 101 ? 16.842 -9.956 -22.678 1.00 97.81 101 SER A CA 1
ATOM 822 C C . SER A 1 101 ? 18.125 -9.983 -23.498 1.00 97.81 101 SER A C 1
ATOM 824 O O . SER A 1 101 ? 19.109 -9.369 -23.102 1.00 97.81 101 SER A O 1
ATOM 826 N N . ILE A 1 102 ? 18.110 -10.664 -24.643 1.00 98.25 102 ILE A N 1
ATOM 827 C CA . ILE A 1 102 ? 19.248 -10.776 -25.564 1.00 98.25 102 ILE A CA 1
ATOM 828 C C . ILE A 1 102 ? 18.875 -10.103 -26.882 1.00 98.25 102 ILE A C 1
ATOM 830 O O . ILE A 1 102 ? 17.794 -10.342 -27.419 1.00 98.25 102 ILE A O 1
ATOM 834 N N . GLN A 1 103 ? 19.743 -9.249 -27.413 1.00 97.56 103 GLN A N 1
ATOM 835 C CA . GLN A 1 103 ? 19.491 -8.522 -28.658 1.00 97.56 103 GLN A CA 1
ATOM 836 C C . GLN A 1 103 ? 20.791 -8.178 -29.383 1.00 97.56 103 GLN A C 1
ATOM 838 O O . GLN A 1 103 ? 21.858 -8.124 -28.773 1.00 97.56 103 GLN A O 1
ATOM 843 N N . ILE A 1 104 ? 20.694 -7.896 -30.680 1.00 96.25 104 ILE A N 1
ATOM 844 C CA . ILE A 1 104 ? 21.800 -7.312 -31.443 1.00 96.25 104 ILE A CA 1
ATOM 845 C C . ILE A 1 104 ? 21.803 -5.805 -31.180 1.00 96.25 104 ILE A C 1
ATOM 847 O O . ILE A 1 104 ? 20.801 -5.126 -31.415 1.00 96.25 104 ILE A O 1
ATOM 851 N N . ASP A 1 105 ? 22.917 -5.281 -30.680 1.00 94.75 105 ASP A N 1
ATOM 852 C CA . ASP A 1 105 ? 23.094 -3.846 -30.501 1.00 94.75 105 ASP A CA 1
ATOM 853 C C . ASP A 1 105 ? 23.113 -3.151 -31.878 1.00 94.75 105 ASP A C 1
ATOM 855 O O . ASP A 1 105 ? 23.885 -3.536 -32.765 1.00 94.75 105 ASP A O 1
ATOM 859 N N . PRO A 1 106 ? 22.260 -2.136 -32.106 1.00 90.25 106 PRO A N 1
ATOM 860 C CA . PRO A 1 106 ? 22.086 -1.556 -33.432 1.00 90.25 106 PRO A CA 1
ATOM 861 C C . PRO A 1 106 ? 23.328 -0.816 -33.941 1.00 90.25 106 PRO A C 1
ATOM 863 O O . PRO A 1 106 ? 23.485 -0.705 -35.161 1.00 90.25 106 PRO A O 1
ATOM 866 N N . ASN A 1 107 ? 24.199 -0.350 -33.041 1.00 93.25 107 ASN A N 1
ATOM 867 C CA . ASN A 1 107 ? 25.376 0.451 -33.368 1.00 93.25 107 ASN A CA 1
ATOM 868 C C . ASN A 1 107 ? 26.598 -0.437 -33.619 1.00 93.25 107 ASN A C 1
ATOM 870 O O . ASN A 1 107 ? 27.287 -0.285 -34.621 1.00 93.25 107 ASN A O 1
ATOM 874 N N . THR A 1 108 ? 26.847 -1.386 -32.719 1.00 95.94 108 THR A N 1
ATOM 875 C CA . THR A 1 108 ? 28.038 -2.248 -32.738 1.00 95.94 108 THR A CA 1
ATOM 876 C C . THR A 1 108 ? 27.832 -3.546 -33.511 1.00 95.94 108 THR A C 1
ATOM 878 O O . THR A 1 108 ? 28.810 -4.208 -33.841 1.00 95.94 108 THR A O 1
ATOM 881 N N . LYS A 1 109 ? 26.576 -3.926 -33.790 1.00 94.38 109 LYS A N 1
ATOM 882 C CA . LYS A 1 109 ? 26.173 -5.212 -34.393 1.00 94.38 109 LYS A CA 1
ATOM 883 C C . LYS A 1 109 ? 26.538 -6.451 -33.570 1.00 94.38 109 LYS A C 1
ATOM 885 O O . LYS A 1 109 ? 26.329 -7.571 -34.029 1.00 94.38 109 LYS A O 1
ATOM 890 N N . ASN A 1 110 ? 27.010 -6.271 -32.340 1.00 96.44 110 ASN A N 1
ATOM 891 C CA . ASN A 1 110 ? 27.298 -7.366 -31.425 1.00 96.44 110 ASN A CA 1
ATOM 892 C C . ASN A 1 110 ? 26.021 -7.838 -30.723 1.00 96.44 110 ASN A C 1
ATOM 894 O O . ASN A 1 110 ? 25.140 -7.036 -30.406 1.00 96.44 110 ASN A O 1
ATOM 898 N N . ILE A 1 111 ? 25.931 -9.138 -30.434 1.00 97.19 111 ILE A N 1
ATOM 899 C CA . ILE A 1 111 ? 24.891 -9.662 -29.542 1.00 97.19 111 ILE A CA 1
ATOM 900 C C . ILE A 1 111 ? 25.235 -9.237 -28.109 1.00 97.19 111 ILE A C 1
ATOM 902 O O . ILE A 1 111 ? 26.375 -9.360 -27.662 1.00 97.19 111 ILE A O 1
ATOM 906 N N . THR A 1 112 ? 24.239 -8.721 -27.400 1.00 96.88 112 THR A N 1
ATOM 907 C CA . THR A 1 112 ? 24.321 -8.277 -26.008 1.00 96.88 112 THR A CA 1
ATOM 908 C C . THR A 1 112 ? 23.189 -8.904 -25.208 1.00 96.88 112 THR A C 1
ATOM 910 O O . THR A 1 112 ? 22.133 -9.217 -25.761 1.00 96.88 112 THR A O 1
ATOM 913 N N . GLY A 1 113 ? 23.395 -9.075 -23.904 1.00 97.12 113 GLY A N 1
ATOM 914 C CA . GLY A 1 113 ? 22.401 -9.641 -23.001 1.00 97.12 113 GLY A CA 1
ATOM 915 C C . GLY A 1 113 ? 22.368 -8.894 -21.680 1.00 97.12 113 GLY A C 1
ATOM 916 O O . GLY A 1 113 ? 23.409 -8.553 -21.119 1.00 97.12 113 GLY A O 1
ATOM 917 N N . THR A 1 114 ? 21.162 -8.640 -21.191 1.00 97.38 114 THR A N 1
ATOM 918 C CA . THR A 1 114 ? 20.910 -7.967 -19.918 1.00 97.38 114 THR A CA 1
ATOM 919 C C . THR A 1 114 ? 19.818 -8.689 -19.150 1.00 97.38 114 THR A C 1
ATOM 921 O O . THR A 1 114 ? 18.883 -9.243 -19.732 1.00 97.38 114 THR A O 1
ATOM 924 N N . ILE A 1 115 ? 19.924 -8.687 -17.827 1.00 97.44 115 ILE A N 1
ATOM 925 C CA . ILE A 1 115 ? 18.837 -9.127 -16.958 1.00 97.44 115 ILE A CA 1
ATOM 926 C C . ILE A 1 115 ? 17.976 -7.903 -16.658 1.00 97.44 115 ILE A C 1
ATOM 928 O O . ILE A 1 115 ? 18.488 -6.836 -16.333 1.00 97.44 115 ILE A O 1
ATOM 932 N N . LEU A 1 116 ? 16.666 -8.051 -16.805 1.00 97.31 116 LEU A N 1
ATOM 933 C CA . LEU A 1 116 ? 15.682 -7.016 -16.538 1.00 97.31 116 LEU A CA 1
ATOM 934 C C . LEU A 1 116 ? 14.869 -7.406 -15.309 1.00 97.31 116 LEU A C 1
ATOM 936 O O . LEU A 1 116 ? 14.291 -8.493 -15.287 1.00 97.31 116 LEU A O 1
ATOM 940 N N . GLU A 1 117 ? 14.756 -6.503 -14.341 1.00 96.81 117 GLU A N 1
ATOM 941 C CA . GLU A 1 117 ? 13.689 -6.539 -13.340 1.00 96.81 117 GLU A CA 1
ATOM 942 C C . GLU A 1 117 ? 12.621 -5.520 -13.723 1.00 96.81 117 GLU A C 1
ATOM 944 O O . GLU A 1 117 ? 12.901 -4.331 -13.882 1.00 96.81 117 GLU A O 1
ATOM 949 N N . ILE A 1 118 ? 11.389 -5.990 -13.889 1.00 96.06 118 ILE A N 1
ATOM 950 C CA . ILE A 1 118 ? 10.244 -5.155 -14.248 1.00 96.06 118 ILE A CA 1
ATOM 951 C C . ILE A 1 118 ? 9.334 -5.103 -13.034 1.00 96.06 118 ILE A C 1
ATOM 953 O O . ILE A 1 118 ? 8.681 -6.091 -12.696 1.00 96.06 118 ILE A O 1
ATOM 957 N N . ILE A 1 119 ? 9.325 -3.951 -12.374 1.00 95.12 119 ILE A N 1
ATOM 958 C CA . ILE A 1 119 ? 8.654 -3.715 -11.100 1.00 95.12 119 ILE A CA 1
ATOM 959 C C . ILE A 1 119 ? 7.525 -2.712 -11.361 1.00 95.12 119 ILE A C 1
ATOM 961 O O . ILE A 1 119 ? 7.800 -1.512 -11.418 1.00 95.12 119 ILE A O 1
ATOM 965 N N . PRO A 1 120 ? 6.274 -3.161 -11.570 1.00 90.62 120 PRO A N 1
ATOM 966 C CA . PRO A 1 120 ? 5.147 -2.239 -11.671 1.00 90.62 120 PRO A CA 1
ATOM 967 C C . PRO A 1 120 ? 5.024 -1.441 -10.372 1.00 90.62 120 PRO A C 1
ATOM 969 O O . PRO A 1 120 ? 5.417 -1.929 -9.308 1.00 90.62 120 PRO A O 1
ATOM 972 N N . ASP A 1 121 ? 4.495 -0.223 -10.439 1.00 84.00 121 ASP A N 1
ATOM 973 C CA . ASP A 1 121 ? 4.064 0.439 -9.213 1.00 84.00 121 ASP A CA 1
ATOM 974 C C . ASP A 1 121 ? 2.844 -0.299 -8.618 1.00 84.00 121 ASP A C 1
ATOM 976 O O . ASP A 1 121 ? 2.176 -1.106 -9.276 1.00 84.00 121 ASP A O 1
ATOM 980 N N . ALA A 1 122 ? 2.583 -0.078 -7.329 1.00 71.19 122 ALA A N 1
ATOM 981 C CA . ALA A 1 122 ? 1.534 -0.816 -6.627 1.00 71.19 122 ALA A CA 1
ATOM 982 C C . ALA A 1 122 ? 0.141 -0.553 -7.233 1.00 71.19 122 ALA A C 1
ATOM 984 O O . ALA A 1 122 ? -0.675 -1.471 -7.325 1.00 71.19 122 ALA A O 1
ATOM 985 N N . ILE A 1 123 ? -0.109 0.679 -7.691 1.00 70.62 123 ILE A N 1
ATOM 986 C CA . ILE A 1 123 ? -1.394 1.101 -8.257 1.00 70.62 123 ILE A CA 1
ATOM 987 C C . ILE A 1 123 ? -1.628 0.430 -9.616 1.00 70.62 123 ILE A C 1
ATOM 989 O O . ILE A 1 123 ? -2.689 -0.160 -9.841 1.00 70.62 123 ILE A O 1
ATOM 993 N N . TYR A 1 124 ? -0.639 0.452 -10.511 1.00 80.38 124 TYR A N 1
ATOM 994 C CA . TYR A 1 124 ? -0.711 -0.229 -11.800 1.00 80.38 124 TYR A CA 1
ATOM 995 C C . TYR A 1 124 ? -0.884 -1.734 -11.626 1.00 80.38 124 TYR A C 1
ATOM 997 O O . TYR A 1 124 ? -1.728 -2.342 -12.292 1.00 80.38 124 TYR A O 1
ATOM 1005 N N . PHE A 1 125 ? -0.117 -2.343 -10.716 1.00 77.25 125 PHE A N 1
ATOM 1006 C CA . PHE A 1 125 ? -0.188 -3.780 -10.471 1.00 77.25 125 PHE A CA 1
ATOM 1007 C C . PHE A 1 125 ? -1.588 -4.214 -10.023 1.00 77.25 125 PHE A C 1
ATOM 1009 O O . PHE A 1 125 ? -2.124 -5.184 -10.564 1.00 77.25 125 PHE A O 1
ATOM 1016 N N . GLN A 1 126 ? -2.214 -3.456 -9.118 1.00 65.56 126 GLN A N 1
ATOM 1017 C CA . GLN A 1 126 ? -3.594 -3.693 -8.685 1.00 65.56 126 GLN A CA 1
ATOM 1018 C C . GLN A 1 126 ? -4.596 -3.528 -9.833 1.00 65.56 126 GLN A C 1
ATOM 1020 O O . GLN A 1 126 ? -5.461 -4.383 -10.019 1.00 65.56 126 GLN A O 1
ATOM 1025 N N . LYS A 1 127 ? -4.462 -2.462 -10.634 1.00 69.69 127 LYS A N 1
ATOM 1026 C CA . LYS A 1 127 ? -5.403 -2.139 -11.718 1.00 69.69 127 LYS A CA 1
ATOM 1027 C C . LYS A 1 127 ? -5.358 -3.147 -12.866 1.00 69.69 127 LYS A C 1
ATOM 1029 O O . LYS A 1 127 ? -6.396 -3.473 -13.435 1.00 69.69 127 LYS A O 1
ATOM 1034 N N . LYS A 1 128 ? -4.163 -3.583 -13.270 1.00 76.25 128 LYS A N 1
ATOM 1035 C CA . LYS A 1 128 ? -3.969 -4.304 -14.538 1.00 76.25 128 LYS A CA 1
ATOM 1036 C C . LYS A 1 128 ? -3.656 -5.782 -14.361 1.00 76.25 128 LYS A C 1
ATOM 1038 O O . LYS A 1 128 ? -3.899 -6.540 -15.298 1.00 76.25 128 LYS A O 1
ATOM 1043 N N . GLN A 1 129 ? -3.103 -6.199 -13.215 1.00 75.31 129 GLN A N 1
ATOM 1044 C CA . GLN A 1 129 ? -2.591 -7.553 -12.910 1.00 75.31 129 GLN A CA 1
ATOM 1045 C C . GLN A 1 129 ? -1.528 -8.111 -13.887 1.00 75.31 129 GLN A C 1
ATOM 1047 O O . GLN A 1 129 ? -0.810 -9.056 -13.562 1.00 75.31 129 GLN A O 1
ATOM 1052 N N . LYS A 1 130 ? -1.399 -7.540 -15.088 1.00 83.88 130 LYS A N 1
ATOM 1053 C CA . LYS A 1 130 ? -0.460 -7.876 -16.154 1.00 83.88 130 LYS A CA 1
ATOM 1054 C C . LYS A 1 130 ? 0.155 -6.591 -16.692 1.00 83.88 130 LYS A C 1
ATOM 1056 O O . LYS A 1 130 ? -0.542 -5.602 -16.890 1.00 83.88 130 LYS A O 1
ATOM 1061 N N . VAL A 1 131 ? 1.456 -6.635 -16.962 1.00 87.25 131 VAL A N 1
ATOM 1062 C CA . VAL A 1 131 ? 2.189 -5.508 -17.545 1.00 87.25 131 VAL A CA 1
ATOM 1063 C C . VAL A 1 131 ? 1.939 -5.421 -19.045 1.00 87.25 131 VAL A C 1
ATOM 1065 O O . VAL A 1 131 ? 2.166 -6.386 -19.776 1.00 87.25 131 VAL A O 1
ATOM 1068 N N . ASN A 1 132 ? 1.522 -4.243 -19.490 1.00 89.38 132 ASN A N 1
ATOM 1069 C CA . ASN A 1 132 ? 1.448 -3.825 -20.877 1.00 89.38 132 ASN A CA 1
ATOM 1070 C C . ASN A 1 132 ? 2.401 -2.641 -21.086 1.00 89.38 132 ASN A C 1
ATOM 1072 O O . ASN A 1 132 ? 2.428 -1.694 -20.314 1.00 89.38 132 ASN A O 1
ATOM 1076 N N . GLN A 1 133 ? 3.213 -2.715 -22.138 1.00 86.62 133 GLN A N 1
ATOM 1077 C CA . GLN A 1 133 ? 4.236 -1.718 -22.433 1.00 86.62 133 GLN A CA 1
ATOM 1078 C C . GLN A 1 133 ? 3.651 -0.335 -22.758 1.00 86.62 133 GLN A C 1
ATOM 1080 O O . GLN A 1 133 ? 4.329 0.661 -22.531 1.00 86.62 133 GLN A O 1
ATOM 1085 N N . THR A 1 134 ? 2.431 -0.261 -23.299 1.00 90.44 134 THR A N 1
ATOM 1086 C CA . THR A 1 134 ? 1.848 1.011 -23.758 1.00 90.44 134 THR A CA 1
ATOM 1087 C C . THR A 1 134 ? 1.352 1.905 -22.632 1.00 90.44 134 THR A C 1
ATOM 1089 O O . THR A 1 134 ? 1.210 3.094 -22.863 1.00 90.44 134 THR A O 1
ATOM 1092 N N . ASP A 1 135 ? 1.056 1.337 -21.463 1.00 90.50 135 ASP A N 1
ATOM 1093 C CA . ASP A 1 135 ? 0.491 2.049 -20.309 1.00 90.50 135 ASP A CA 1
ATOM 1094 C C . ASP A 1 135 ? 1.280 1.784 -19.017 1.00 90.50 135 ASP A C 1
ATOM 1096 O O . ASP A 1 135 ? 0.811 2.088 -17.926 1.00 90.50 135 ASP A O 1
ATOM 1100 N N . PHE A 1 136 ? 2.464 1.168 -19.114 1.00 93.56 136 PHE A N 1
ATOM 1101 C CA . PHE A 1 136 ? 3.231 0.738 -17.948 1.00 93.56 136 PHE A CA 1
ATOM 1102 C C . PHE A 1 136 ? 3.572 1.917 -17.028 1.00 93.56 136 PHE A C 1
ATOM 1104 O O . PHE A 1 136 ? 4.255 2.847 -17.454 1.00 93.56 136 PHE A O 1
ATOM 1111 N N . THR A 1 137 ? 3.188 1.809 -15.755 1.00 88.19 137 THR A N 1
ATOM 1112 C CA . THR A 1 137 ? 3.696 2.652 -14.664 1.00 88.19 137 THR A CA 1
ATOM 1113 C C . THR A 1 137 ? 4.549 1.792 -13.732 1.00 88.19 137 THR A C 1
ATOM 1115 O O . THR A 1 137 ? 4.128 0.725 -13.274 1.00 88.19 137 THR A O 1
ATOM 1118 N N . GLY A 1 138 ? 5.786 2.219 -13.473 1.00 92.31 138 GLY A N 1
ATOM 1119 C CA . GLY A 1 138 ? 6.733 1.463 -12.654 1.00 92.31 138 GLY A CA 1
ATOM 1120 C C . GLY A 1 138 ? 8.188 1.629 -13.078 1.00 92.31 138 GLY A C 1
ATOM 1121 O O . GLY A 1 138 ? 8.603 2.664 -13.594 1.00 92.31 138 GLY A O 1
ATOM 1122 N N . ARG A 1 139 ? 8.994 0.596 -12.827 1.00 94.94 139 ARG A N 1
ATOM 1123 C CA . ARG A 1 139 ? 10.446 0.588 -13.038 1.00 94.94 139 ARG A CA 1
ATOM 1124 C C . ARG A 1 139 ? 10.860 -0.577 -13.918 1.00 94.94 139 ARG A C 1
ATOM 1126 O O . ARG A 1 139 ? 10.376 -1.695 -13.755 1.00 94.94 139 ARG A O 1
ATOM 1133 N N . ILE A 1 140 ? 11.805 -0.317 -14.813 1.00 96.50 140 ILE A N 1
ATOM 1134 C CA . ILE A 1 140 ? 12.553 -1.351 -15.529 1.00 96.50 140 ILE A CA 1
ATOM 1135 C C . ILE A 1 140 ? 14.022 -1.162 -15.178 1.00 96.50 140 ILE A C 1
ATOM 1137 O O . ILE A 1 140 ? 14.636 -0.186 -15.611 1.00 96.50 140 ILE A O 1
ATOM 1141 N N . LEU A 1 141 ? 14.566 -2.071 -14.376 1.00 96.75 141 LEU A N 1
ATOM 1142 C CA . LEU A 1 141 ? 15.951 -2.053 -13.917 1.00 96.75 141 LEU A CA 1
ATOM 1143 C C . LEU A 1 141 ? 16.773 -3.038 -14.750 1.00 96.75 141 LEU A C 1
ATOM 1145 O O . LEU A 1 141 ? 16.348 -4.167 -14.982 1.00 96.75 141 LEU A O 1
ATOM 1149 N N . GLU A 1 142 ? 17.936 -2.600 -15.218 1.00 97.12 142 GLU A N 1
ATOM 1150 C CA . GLU A 1 142 ? 18.843 -3.360 -16.073 1.00 97.12 142 GLU A CA 1
ATOM 1151 C C . GLU A 1 142 ? 20.094 -3.759 -15.291 1.00 97.12 142 GLU A C 1
ATOM 1153 O O . GLU A 1 142 ? 20.771 -2.925 -14.682 1.00 97.12 142 GLU A O 1
ATOM 1158 N N . TYR A 1 143 ? 20.426 -5.041 -15.368 1.00 96.69 143 TYR A N 1
ATOM 1159 C CA . TYR A 1 143 ? 21.600 -5.651 -14.764 1.00 96.69 143 TYR A CA 1
ATOM 1160 C C . TYR A 1 143 ? 22.422 -6.337 -15.849 1.00 96.69 143 TYR A C 1
ATOM 1162 O O . TYR A 1 143 ? 21.904 -6.760 -16.889 1.00 96.69 143 TYR A O 1
ATOM 1170 N N . ASN A 1 144 ? 23.717 -6.482 -15.592 1.00 95.88 144 ASN A N 1
ATOM 1171 C CA . ASN A 1 144 ? 24.552 -7.367 -16.397 1.00 95.88 144 ASN A CA 1
ATOM 1172 C C . ASN A 1 144 ? 24.260 -8.852 -16.078 1.00 95.88 144 ASN A C 1
ATOM 1174 O O . ASN A 1 144 ? 23.429 -9.169 -15.225 1.00 95.88 144 ASN A O 1
ATOM 1178 N N . LEU A 1 145 ? 24.951 -9.774 -16.755 1.00 96.12 145 LEU A N 1
ATOM 1179 C CA . LEU A 1 145 ? 24.746 -11.221 -16.585 1.00 96.12 145 LEU A CA 1
ATOM 1180 C C . LEU A 1 145 ? 25.177 -11.766 -15.207 1.00 96.12 145 LEU A C 1
ATOM 1182 O O . LEU A 1 145 ? 24.798 -12.883 -14.865 1.00 96.12 145 LEU A O 1
ATOM 1186 N N . ASN A 1 146 ? 25.876 -10.961 -14.398 1.00 94.69 146 ASN A N 1
ATOM 1187 C CA . ASN A 1 146 ? 26.235 -11.254 -13.002 1.00 94.69 146 ASN A CA 1
ATOM 1188 C C . ASN A 1 146 ? 25.321 -10.582 -11.982 1.00 94.69 146 ASN A C 1
ATOM 1190 O O . ASN A 1 146 ? 25.624 -10.583 -10.790 1.00 94.69 146 ASN A O 1
ATOM 1194 N N . TYR A 1 147 ? 24.222 -9.985 -12.441 1.00 94.75 147 TYR A N 1
ATOM 1195 C CA . TYR A 1 147 ? 23.265 -9.300 -11.582 1.00 94.75 147 TYR A CA 1
ATOM 1196 C C . TYR A 1 147 ? 23.812 -8.047 -10.885 1.00 94.75 147 TYR A C 1
ATOM 1198 O O . TYR A 1 147 ? 23.348 -7.649 -9.819 1.00 94.75 147 TYR A O 1
ATOM 1206 N N . HIS A 1 148 ? 24.784 -7.369 -11.495 1.00 93.38 148 HIS A N 1
ATOM 1207 C CA . HIS A 1 148 ? 25.185 -6.036 -11.055 1.00 93.38 148 HIS A CA 1
ATOM 1208 C C . HIS A 1 148 ? 24.338 -4.979 -11.748 1.00 93.38 148 HIS A C 1
ATOM 1210 O O . HIS A 1 148 ? 24.353 -4.873 -12.980 1.00 93.38 148 HIS A O 1
ATOM 1216 N N . PHE A 1 149 ? 23.628 -4.187 -10.942 1.00 94.56 149 PHE A N 1
ATOM 1217 C CA . PHE A 1 149 ? 22.778 -3.105 -11.421 1.00 94.56 149 PHE A CA 1
ATOM 1218 C C . PHE A 1 149 ? 23.585 -2.123 -12.277 1.00 94.56 149 PHE A C 1
ATOM 1220 O O . PHE A 1 149 ? 24.656 -1.677 -11.868 1.00 94.56 149 PHE A O 1
ATOM 1227 N N . GLN A 1 150 ? 23.083 -1.813 -13.471 1.00 95.50 150 GLN A N 1
ATOM 1228 C CA . GLN A 1 150 ? 23.732 -0.913 -14.427 1.00 95.50 150 GLN A CA 1
ATOM 1229 C C . GLN A 1 150 ? 22.988 0.417 -14.514 1.00 95.50 150 GLN A C 1
ATOM 1231 O O . GLN A 1 150 ? 23.588 1.481 -14.377 1.00 95.50 150 GLN A O 1
ATOM 1236 N N . LYS A 1 151 ? 21.678 0.352 -14.760 1.00 96.94 151 LYS A N 1
ATOM 1237 C CA . LYS A 1 151 ? 20.802 1.511 -14.963 1.00 96.94 151 LYS A CA 1
ATOM 1238 C C . LYS A 1 151 ? 19.343 1.087 -14.889 1.00 96.94 151 LYS A C 1
ATOM 1240 O O . LYS A 1 151 ? 19.035 -0.087 -15.048 1.00 96.94 151 LYS A O 1
ATOM 1245 N N . GLY A 1 152 ? 18.433 2.032 -14.733 1.00 96.31 152 GLY A N 1
ATOM 1246 C CA . GLY A 1 152 ? 17.001 1.782 -14.797 1.00 96.31 152 GLY A CA 1
ATOM 1247 C C . GLY A 1 152 ? 16.244 2.906 -15.482 1.00 96.31 152 GLY A C 1
ATOM 1248 O O . GLY A 1 152 ? 16.777 3.987 -15.721 1.00 96.31 152 GLY A O 1
ATOM 1249 N N . ARG A 1 153 ? 14.988 2.632 -15.811 1.00 96.12 153 ARG A N 1
ATOM 1250 C CA . ARG A 1 153 ? 14.043 3.579 -16.403 1.00 96.12 153 ARG A CA 1
ATOM 1251 C C . ARG A 1 153 ? 12.763 3.583 -15.586 1.00 96.12 153 ARG A C 1
ATOM 1253 O O . ARG A 1 153 ? 12.299 2.515 -15.179 1.00 96.12 153 ARG A O 1
ATOM 1260 N N . ILE A 1 154 ? 12.220 4.771 -15.360 1.00 93.00 154 ILE A N 1
ATOM 1261 C CA . ILE A 1 154 ? 10.990 4.987 -14.597 1.00 93.00 154 ILE A CA 1
ATOM 1262 C C . ILE A 1 154 ? 9.919 5.421 -15.581 1.00 93.00 154 ILE A C 1
ATOM 1264 O O . ILE A 1 154 ? 10.157 6.325 -16.386 1.00 93.00 154 ILE A O 1
ATOM 1268 N N . TYR A 1 155 ? 8.772 4.757 -15.525 1.00 92.31 155 TYR A N 1
ATOM 1269 C CA . TYR A 1 155 ? 7.658 4.991 -16.426 1.00 92.31 155 TYR A CA 1
ATOM 1270 C C . TYR A 1 155 ? 6.413 5.428 -15.666 1.00 92.31 155 TYR A C 1
ATOM 1272 O O . TYR A 1 155 ? 6.167 4.945 -14.559 1.00 92.31 155 TYR A O 1
ATOM 1280 N N . ASP A 1 156 ? 5.634 6.285 -16.314 1.00 85.94 156 ASP A N 1
ATOM 1281 C CA . ASP A 1 156 ? 4.278 6.656 -15.936 1.00 85.94 156 ASP A CA 1
ATOM 1282 C C . ASP A 1 156 ? 3.392 6.686 -17.189 1.00 85.94 156 ASP A C 1
ATOM 1284 O O . ASP A 1 156 ? 3.732 7.341 -18.175 1.00 85.94 156 ASP A O 1
ATOM 1288 N N . ASP A 1 157 ? 2.325 5.885 -17.185 1.00 83.88 157 ASP A N 1
ATOM 1289 C CA . ASP A 1 157 ? 1.398 5.660 -18.303 1.00 83.88 157 ASP A CA 1
ATOM 1290 C C . ASP A 1 157 ? 2.110 5.406 -19.647 1.00 83.88 157 ASP A C 1
ATOM 1292 O O . ASP A 1 157 ? 1.814 5.993 -20.688 1.00 83.88 157 ASP A O 1
ATOM 1296 N N . GLY A 1 158 ? 3.136 4.548 -19.614 1.00 89.06 158 GLY A N 1
ATOM 1297 C CA . GLY A 1 158 ? 3.935 4.180 -20.785 1.00 89.06 158 GLY A CA 1
ATOM 1298 C C . GLY A 1 158 ? 4.981 5.217 -21.212 1.00 89.06 158 GLY A C 1
ATOM 1299 O O . GLY A 1 158 ? 5.812 4.916 -22.075 1.00 89.06 158 GLY A O 1
ATOM 1300 N N . GLN A 1 159 ? 5.011 6.404 -20.601 1.00 88.81 159 GLN A N 1
ATOM 1301 C CA . GLN A 1 159 ? 6.022 7.429 -20.861 1.00 88.81 159 GLN A CA 1
ATOM 1302 C C . GLN A 1 159 ? 7.189 7.309 -19.885 1.00 88.81 159 GLN A C 1
ATOM 1304 O O . GLN A 1 159 ? 6.999 7.136 -18.687 1.00 88.81 159 GLN A O 1
ATOM 1309 N N . GLN A 1 160 ? 8.421 7.421 -20.383 1.00 92.81 160 GLN A N 1
ATOM 1310 C CA . GLN A 1 160 ? 9.593 7.446 -19.512 1.00 92.81 160 GLN A CA 1
ATOM 1311 C C . GLN A 1 160 ? 9.716 8.830 -18.853 1.00 92.81 160 GLN A C 1
ATOM 1313 O O . GLN A 1 160 ? 10.046 9.802 -19.527 1.00 92.81 160 GLN A O 1
ATOM 1318 N N . ILE A 1 161 ? 9.500 8.901 -17.538 1.00 86.44 161 ILE A N 1
ATOM 1319 C CA . ILE A 1 161 ? 9.562 10.141 -16.736 1.00 86.44 161 ILE A CA 1
ATOM 1320 C C . ILE A 1 161 ? 10.867 10.287 -15.944 1.00 86.44 161 ILE A C 1
ATOM 1322 O O . ILE A 1 161 ? 11.113 11.301 -15.287 1.00 86.44 161 ILE A O 1
ATOM 1326 N N . GLY A 1 162 ? 11.706 9.255 -15.971 1.00 90.12 162 GLY A N 1
ATOM 1327 C CA . GLY A 1 162 ? 12.917 9.236 -15.176 1.00 90.12 162 GLY A CA 1
ATOM 1328 C C . GLY A 1 162 ? 13.866 8.100 -15.504 1.00 90.12 162 GLY A C 1
ATOM 1329 O O . GLY A 1 162 ? 13.618 7.242 -16.359 1.00 90.12 162 GLY A O 1
ATOM 1330 N N . GLU A 1 163 ? 14.975 8.096 -14.785 1.00 95.06 163 GLU A N 1
ATOM 1331 C CA . GLU A 1 163 ? 16.023 7.091 -14.890 1.00 95.06 163 GLU A CA 1
ATOM 1332 C C . GLU A 1 163 ? 16.535 6.702 -13.510 1.00 95.06 163 GLU A C 1
ATOM 1334 O O . GLU A 1 163 ? 16.320 7.400 -12.524 1.00 95.06 163 GLU A O 1
ATOM 1339 N N . SER A 1 164 ? 17.225 5.573 -13.440 1.00 93.75 164 SER A N 1
ATOM 1340 C CA . SER A 1 164 ? 17.865 5.108 -12.224 1.00 93.75 164 SER A CA 1
ATOM 1341 C C . SER A 1 164 ? 19.307 4.697 -12.482 1.00 93.75 164 SER A C 1
ATOM 1343 O O . SER A 1 164 ? 19.638 4.235 -13.575 1.00 93.75 164 SER A O 1
ATOM 1345 N N . ARG A 1 165 ? 20.168 4.850 -11.476 1.00 94.69 165 ARG A N 1
ATOM 1346 C CA . ARG A 1 165 ? 21.564 4.409 -11.517 1.00 94.69 165 ARG A CA 1
ATOM 1347 C C . ARG A 1 165 ? 22.009 3.830 -10.174 1.00 94.69 165 ARG A C 1
ATOM 1349 O O . ARG A 1 165 ? 21.398 4.126 -9.140 1.00 94.69 165 ARG A O 1
ATOM 1356 N N . PRO A 1 166 ? 23.082 3.022 -10.159 1.00 93.62 166 PRO A N 1
ATOM 1357 C CA . PRO A 1 166 ? 23.717 2.617 -8.919 1.00 93.62 166 PRO A CA 1
ATOM 1358 C C . PRO A 1 166 ? 24.057 3.835 -8.057 1.00 93.62 166 PRO A C 1
ATOM 1360 O O . PRO A 1 166 ? 24.578 4.841 -8.552 1.00 93.62 166 PRO A O 1
ATOM 1363 N N . ALA A 1 167 ? 23.771 3.732 -6.759 1.00 88.38 167 ALA A N 1
ATOM 1364 C CA . ALA A 1 167 ? 24.207 4.739 -5.806 1.00 88.38 167 ALA A CA 1
ATOM 1365 C C . ALA A 1 167 ? 25.744 4.750 -5.734 1.00 88.38 167 ALA A C 1
ATOM 1367 O O . ALA A 1 167 ? 26.386 3.696 -5.643 1.00 88.38 167 ALA A O 1
ATOM 1368 N N . THR A 1 168 ? 26.328 5.944 -5.756 1.00 89.69 168 THR A N 1
ATOM 1369 C CA . THR A 1 168 ? 27.755 6.165 -5.511 1.00 89.69 168 THR A CA 1
ATOM 1370 C C . THR A 1 168 ? 28.119 5.768 -4.079 1.00 89.69 168 THR A C 1
ATOM 1372 O O . THR A 1 168 ? 27.258 5.644 -3.205 1.00 89.69 168 THR A O 1
ATOM 1375 N N . THR A 1 169 ? 29.412 5.584 -3.808 1.00 87.12 169 THR A N 1
ATOM 1376 C CA . THR A 1 169 ? 29.904 5.290 -2.453 1.00 87.12 169 THR A CA 1
ATOM 1377 C C . THR A 1 169 ? 29.452 6.348 -1.443 1.00 87.12 169 THR A C 1
ATOM 1379 O O . THR A 1 169 ? 28.973 5.992 -0.368 1.00 87.12 169 THR A O 1
ATOM 1382 N N . THR A 1 170 ? 29.515 7.630 -1.814 1.00 85.00 170 THR A N 1
ATOM 1383 C CA . THR A 1 170 ? 29.074 8.752 -0.972 1.00 85.00 170 THR A CA 1
ATOM 1384 C C . THR A 1 170 ? 27.571 8.699 -0.686 1.00 85.00 170 THR A C 1
ATOM 1386 O O . THR A 1 170 ? 27.164 8.820 0.466 1.00 85.00 170 THR A O 1
ATOM 1389 N N . GLU A 1 171 ? 26.740 8.435 -1.703 1.00 82.44 171 GLU A N 1
ATOM 1390 C CA . GLU A 1 171 ? 25.280 8.292 -1.542 1.00 82.44 171 GLU A CA 1
ATOM 1391 C C . GLU A 1 171 ? 24.913 7.085 -0.654 1.00 82.44 171 GLU A C 1
ATOM 1393 O O . GLU A 1 171 ? 23.967 7.130 0.134 1.00 82.44 171 GLU A O 1
ATOM 1398 N N . LYS A 1 172 ? 25.667 5.980 -0.728 1.00 81.69 172 LYS A N 1
ATOM 1399 C CA . LYS A 1 172 ? 25.457 4.821 0.159 1.00 81.69 172 LYS A CA 1
ATOM 1400 C C . LYS A 1 172 ? 25.773 5.154 1.621 1.00 81.69 172 LYS A C 1
ATOM 1402 O O . LYS A 1 172 ? 25.023 4.749 2.508 1.00 81.69 172 LYS A O 1
ATOM 1407 N N . GLN A 1 173 ? 26.840 5.911 1.872 1.00 81.56 173 GLN A N 1
ATOM 1408 C CA . GLN A 1 173 ? 27.231 6.335 3.221 1.00 81.56 173 GLN A CA 1
ATOM 1409 C C . GLN A 1 173 ? 26.199 7.286 3.847 1.00 81.56 173 GLN A C 1
ATOM 1411 O O . GLN A 1 173 ? 25.826 7.104 5.008 1.00 81.56 173 GLN A O 1
ATOM 1416 N N . SER A 1 174 ? 25.668 8.248 3.081 1.00 75.50 174 SER A N 1
ATOM 1417 C CA . SER A 1 174 ? 24.632 9.172 3.574 1.00 75.50 174 SER A CA 1
ATOM 1418 C C . SER A 1 174 ? 23.328 8.471 3.959 1.00 75.50 174 SER A C 1
ATOM 1420 O O . SER A 1 174 ? 22.623 8.927 4.862 1.00 75.50 174 SER A O 1
ATOM 1422 N N . TYR A 1 175 ? 23.012 7.349 3.309 1.00 71.19 175 TYR A N 1
ATOM 1423 C CA . TYR A 1 175 ? 21.844 6.536 3.643 1.00 71.19 175 TYR A CA 1
ATOM 1424 C C . TYR A 1 175 ? 22.016 5.776 4.962 1.00 71.19 175 TYR A C 1
ATOM 1426 O O . TYR A 1 175 ? 21.110 5.770 5.794 1.00 71.19 175 TYR A O 1
ATOM 1434 N N . GLN A 1 176 ? 23.190 5.174 5.189 1.00 71.94 176 GLN A N 1
ATOM 1435 C CA . GLN A 1 176 ? 23.467 4.387 6.396 1.00 71.94 176 GLN A CA 1
ATOM 1436 C C . GLN A 1 176 ? 23.447 5.238 7.670 1.00 71.94 176 GLN A C 1
ATOM 1438 O O . GLN A 1 176 ? 22.806 4.847 8.640 1.00 71.94 176 GLN A O 1
ATOM 1443 N N . HIS A 1 177 ? 24.050 6.432 7.647 1.00 62.75 177 HIS A N 1
ATOM 1444 C CA . HIS A 1 177 ? 24.107 7.325 8.814 1.00 62.75 177 HIS A CA 1
ATOM 1445 C C . HIS A 1 177 ? 22.741 7.823 9.313 1.00 62.75 177 HIS A C 1
ATOM 1447 O O . HIS A 1 177 ? 22.640 8.311 10.436 1.00 62.75 177 HIS A O 1
ATOM 1453 N N . LYS A 1 178 ? 21.688 7.729 8.495 1.00 57.53 178 LYS A N 1
ATOM 1454 C CA . LYS A 1 178 ? 20.348 8.231 8.830 1.00 57.53 178 LYS A CA 1
ATOM 1455 C C . LYS A 1 178 ? 19.341 7.137 9.168 1.00 57.53 178 LYS A C 1
ATOM 1457 O O . LYS A 1 178 ? 18.256 7.469 9.631 1.00 57.53 178 LYS A O 1
ATOM 1462 N N . LYS A 1 179 ? 19.693 5.855 9.011 1.00 54.44 179 LYS A N 1
ATOM 1463 C CA . LYS A 1 179 ? 18.866 4.740 9.506 1.00 54.44 179 LYS A CA 1
ATOM 1464 C C . LYS A 1 179 ? 18.666 4.813 11.030 1.00 54.44 179 LYS A C 1
ATOM 1466 O O . LYS A 1 179 ? 17.645 4.352 11.528 1.00 54.44 179 LYS A O 1
ATOM 1471 N N . ASP A 1 180 ? 19.604 5.455 11.726 1.00 52.31 180 ASP A N 1
ATOM 1472 C CA . ASP A 1 180 ? 19.587 5.650 13.178 1.00 52.31 180 ASP A CA 1
ATOM 1473 C C . ASP A 1 180 ? 18.838 6.928 13.619 1.00 52.31 180 ASP A C 1
ATOM 1475 O O . ASP A 1 180 ? 18.734 7.205 14.813 1.00 52.31 180 ASP A O 1
ATOM 1479 N N . GLN A 1 181 ? 18.302 7.720 12.679 1.00 43.88 181 GLN A N 1
ATOM 1480 C CA . GLN A 1 181 ? 17.473 8.896 12.967 1.00 43.88 181 GLN A CA 1
ATOM 1481 C C . GLN A 1 181 ? 15.979 8.524 12.855 1.00 43.88 181 GLN A C 1
ATOM 1483 O O . GLN A 1 181 ? 15.589 7.839 11.905 1.00 43.88 181 GLN A O 1
ATOM 1488 N N . PRO A 1 182 ? 15.116 8.954 13.795 1.00 40.59 182 PRO A N 1
ATOM 1489 C CA . PRO A 1 182 ? 13.703 8.584 13.806 1.00 40.59 182 PRO A CA 1
ATOM 1490 C C . PRO A 1 182 ? 12.967 9.115 12.564 1.00 40.59 182 PRO A C 1
ATOM 1492 O O . PRO A 1 182 ? 12.782 10.314 12.393 1.00 40.59 182 PRO A O 1
ATOM 1495 N N . VAL A 1 183 ? 12.587 8.166 11.702 1.00 40.75 183 VAL A N 1
ATOM 1496 C CA . VAL A 1 183 ? 11.588 8.174 10.614 1.00 40.75 183 VAL A CA 1
ATOM 1497 C C . VAL A 1 183 ? 11.087 9.559 10.167 1.00 40.75 183 VAL A C 1
ATOM 1499 O O . VAL A 1 183 ? 9.962 9.958 10.457 1.00 40.75 183 VAL A O 1
ATOM 1502 N N . GLY A 1 184 ? 11.900 10.265 9.382 1.00 37.75 184 GLY A N 1
ATOM 1503 C CA . GLY A 1 184 ? 11.468 11.396 8.558 1.00 37.75 184 GLY A CA 1
ATOM 1504 C C . GLY A 1 184 ? 11.717 11.086 7.083 1.00 37.75 184 GLY A C 1
ATOM 1505 O O . GLY A 1 184 ? 12.872 10.978 6.694 1.00 37.75 184 GLY A O 1
ATOM 1506 N N . ASN A 1 185 ? 10.637 10.923 6.307 1.00 41.66 185 ASN A N 1
ATOM 1507 C CA . ASN A 1 185 ? 10.546 10.772 4.842 1.00 41.66 185 ASN A CA 1
ATOM 1508 C C . ASN A 1 185 ? 11.591 9.835 4.162 1.00 41.66 185 ASN A C 1
ATOM 1510 O O . ASN A 1 185 ? 12.760 10.199 4.033 1.00 41.66 185 ASN A O 1
ATOM 1514 N N . PRO A 1 186 ? 11.195 8.657 3.633 1.00 44.38 186 PRO A N 1
ATOM 1515 C CA . PRO A 1 186 ? 12.126 7.688 3.037 1.00 44.38 186 PRO A CA 1
ATOM 1516 C C . PRO A 1 186 ? 12.817 8.149 1.739 1.00 44.38 186 PRO A C 1
ATOM 1518 O O . PRO A 1 186 ? 13.677 7.428 1.235 1.00 44.38 186 PRO A O 1
ATOM 1521 N N . PHE A 1 187 ? 12.481 9.325 1.202 1.00 47.53 187 PHE A N 1
ATOM 1522 C CA . PHE A 1 187 ? 13.067 9.858 -0.025 1.00 47.53 187 PHE A CA 1
ATOM 1523 C C . PHE A 1 187 ? 13.942 11.080 0.262 1.00 47.53 187 PHE A C 1
ATOM 1525 O O . PHE A 1 187 ? 13.454 12.173 0.549 1.00 47.53 187 PHE A O 1
ATOM 1532 N N . GLN A 1 188 ? 15.260 10.894 0.164 1.00 53.28 188 GLN A N 1
ATOM 1533 C CA . GLN A 1 188 ? 16.226 11.989 0.255 1.00 53.28 188 GLN A CA 1
ATOM 1534 C C . GLN A 1 188 ? 16.413 12.610 -1.126 1.00 53.28 188 GLN A C 1
ATOM 1536 O O . GLN A 1 188 ? 16.884 11.935 -2.041 1.00 53.28 188 GLN A O 1
ATOM 1541 N N . GLN A 1 189 ? 16.060 13.887 -1.263 1.00 55.75 189 GLN A N 1
ATOM 1542 C CA . GLN A 1 189 ? 16.430 14.683 -2.427 1.00 55.75 189 GLN A CA 1
ATOM 1543 C C . GLN A 1 189 ? 17.945 14.937 -2.379 1.00 55.75 189 GLN A C 1
ATOM 1545 O O . GLN A 1 189 ? 18.446 15.556 -1.443 1.00 55.75 189 GLN A O 1
ATOM 1550 N N . LEU A 1 190 ? 18.680 14.420 -3.364 1.00 47.59 190 LEU A N 1
ATOM 1551 C CA . LEU A 1 190 ? 20.147 14.441 -3.420 1.00 47.59 190 LEU A CA 1
ATOM 1552 C C . LEU A 1 190 ? 20.720 15.691 -4.122 1.00 47.59 190 LEU A C 1
ATOM 1554 O O . LEU A 1 190 ? 21.938 15.808 -4.233 1.00 47.59 190 LEU A O 1
ATOM 1558 N N . GLY A 1 191 ? 19.884 16.632 -4.584 1.00 50.91 191 GLY A N 1
ATOM 1559 C CA . GLY A 1 191 ? 20.353 17.838 -5.281 1.00 50.91 191 GLY A CA 1
ATOM 1560 C C . GLY A 1 191 ? 19.305 18.940 -5.486 1.00 50.91 191 GLY A C 1
ATOM 1561 O O . GLY A 1 191 ? 18.099 18.709 -5.368 1.00 50.91 191 GLY A O 1
ATOM 1562 N N . SER A 1 192 ? 19.801 20.145 -5.786 1.00 50.16 192 SER A N 1
ATOM 1563 C CA . SER A 1 192 ? 19.028 21.331 -6.174 1.00 50.16 192 SER A CA 1
ATOM 1564 C C . SER A 1 192 ? 18.429 21.187 -7.577 1.00 50.16 192 SER A C 1
ATOM 1566 O O . SER A 1 192 ? 18.975 20.480 -8.417 1.00 50.16 192 SER A O 1
ATOM 1568 N N . PHE A 1 193 ? 17.312 21.873 -7.812 1.00 50.34 193 PHE A N 1
ATOM 1569 C CA . PHE A 1 193 ? 16.552 21.869 -9.060 1.00 50.34 193 PHE A CA 1
ATOM 1570 C C . PHE A 1 193 ? 17.439 22.327 -10.233 1.00 50.34 193 PHE A C 1
ATOM 1572 O O . PHE A 1 193 ? 17.950 23.446 -10.216 1.00 50.34 193 PHE A O 1
ATOM 1579 N N . GLU A 1 194 ? 17.635 21.470 -11.238 1.00 52.97 194 GLU A N 1
ATOM 1580 C CA . GLU A 1 194 ? 18.210 21.879 -12.524 1.00 52.97 194 GLU A CA 1
ATOM 1581 C C . GLU A 1 194 ? 17.100 22.541 -13.347 1.00 52.97 194 GLU A C 1
ATOM 1583 O O . GLU A 1 194 ? 16.254 21.853 -13.918 1.00 52.97 194 GLU A O 1
ATOM 1588 N N . ASP A 1 195 ? 17.072 23.874 -13.368 1.00 53.38 195 ASP A N 1
ATOM 1589 C CA . ASP A 1 195 ? 16.210 24.624 -14.281 1.00 53.38 195 ASP A CA 1
ATOM 1590 C C . ASP A 1 195 ? 16.893 24.699 -15.653 1.00 53.38 195 ASP A C 1
ATOM 1592 O O . ASP A 1 195 ? 17.992 25.239 -15.792 1.00 53.38 195 ASP A O 1
ATOM 1596 N N . SER A 1 196 ? 16.271 24.095 -16.665 1.00 52.00 196 SER A N 1
ATOM 1597 C CA . SER A 1 196 ? 16.797 24.034 -18.036 1.00 52.00 196 SER A CA 1
ATOM 1598 C C . SER A 1 196 ? 16.142 25.053 -18.980 1.00 52.00 196 SER A C 1
ATOM 1600 O O . SER A 1 196 ? 16.330 24.988 -20.197 1.00 52.00 196 SER A O 1
ATOM 1602 N N . GLY A 1 197 ? 15.392 26.024 -18.443 1.00 52.91 197 GLY A N 1
ATOM 1603 C CA . GLY A 1 197 ? 14.747 27.068 -19.237 1.00 52.91 197 GLY A CA 1
ATOM 1604 C C . GLY A 1 197 ? 15.735 28.058 -19.888 1.00 52.91 197 GLY A C 1
ATOM 1605 O O . GLY A 1 197 ? 16.642 28.561 -19.221 1.00 52.91 197 GLY A O 1
ATOM 1606 N N . PRO A 1 198 ? 15.569 28.419 -21.180 1.00 50.34 198 PRO A N 1
ATOM 1607 C CA . PRO A 1 198 ? 16.349 29.484 -21.802 1.00 50.34 198 PRO A CA 1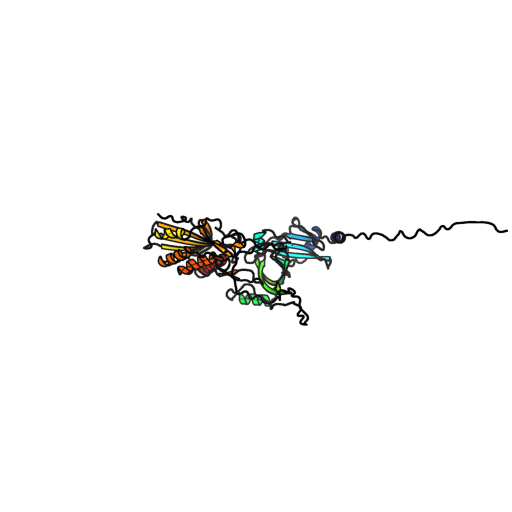
ATOM 1608 C C . PRO A 1 198 ? 15.959 30.846 -21.207 1.00 50.34 198 PRO A C 1
ATOM 1610 O O . PRO A 1 198 ? 14.925 31.425 -21.541 1.00 50.34 198 PRO A O 1
ATOM 1613 N N . SER A 1 199 ? 16.814 31.388 -20.339 1.00 46.22 199 SER A N 1
ATOM 1614 C CA . SER A 1 199 ? 16.720 32.760 -19.827 1.00 46.22 199 SER A CA 1
ATOM 1615 C C . SER A 1 199 ? 17.047 33.776 -20.935 1.00 46.22 199 SER A C 1
ATOM 1617 O O . SER A 1 199 ? 18.143 34.336 -20.979 1.00 46.22 199 SER A O 1
ATOM 1619 N N . SER A 1 200 ? 16.111 34.032 -21.853 1.00 50.47 200 SER A N 1
ATOM 1620 C CA . SER A 1 200 ? 16.227 35.124 -22.829 1.00 50.47 200 SER A CA 1
ATOM 1621 C C . SER A 1 200 ? 15.505 36.379 -22.324 1.00 50.47 200 SER A C 1
ATOM 1623 O O . SER A 1 200 ? 14.324 36.605 -22.604 1.00 50.47 200 SER A O 1
ATOM 1625 N N . SER A 1 201 ? 16.217 37.209 -21.563 1.00 49.34 201 SER A N 1
ATOM 1626 C CA . SER A 1 201 ? 15.814 38.571 -21.213 1.00 49.34 201 SER A CA 1
ATOM 1627 C C . SER A 1 201 ? 16.328 39.551 -22.272 1.00 49.34 201 SER A C 1
ATOM 1629 O O . SER A 1 201 ? 17.441 40.057 -22.201 1.00 49.34 201 SER A O 1
ATOM 1631 N N . THR A 1 202 ? 15.523 39.838 -23.292 1.00 45.69 202 THR A N 1
ATOM 1632 C CA . THR A 1 202 ? 15.666 41.072 -24.086 1.00 45.69 202 THR A CA 1
ATOM 1633 C C . THR A 1 202 ? 14.319 41.399 -24.720 1.00 45.69 202 THR A C 1
ATOM 1635 O O . THR A 1 202 ? 13.697 40.568 -25.375 1.00 45.69 202 THR A O 1
ATOM 1638 N N . GLY A 1 203 ? 13.807 42.582 -24.384 1.00 53.28 203 GLY A N 1
ATOM 1639 C CA . GLY A 1 203 ? 12.406 42.951 -24.536 1.00 53.28 203 GLY A CA 1
ATOM 1640 C C . GLY A 1 203 ? 11.936 43.090 -25.978 1.00 53.28 203 GLY A C 1
ATOM 1641 O O . GLY A 1 203 ? 12.636 43.656 -26.810 1.00 53.28 203 GLY A O 1
ATOM 1642 N N . SER A 1 204 ? 10.717 42.613 -26.229 1.00 44.66 204 SER A N 1
ATOM 1643 C CA . SER A 1 204 ? 9.728 43.123 -27.191 1.00 44.66 204 SER A CA 1
ATOM 1644 C C . SER A 1 204 ? 8.444 42.302 -27.013 1.00 44.66 204 SER A C 1
ATOM 1646 O O . SER A 1 204 ? 8.516 41.079 -26.966 1.00 44.66 204 SER A O 1
ATOM 1648 N N . ALA A 1 205 ? 7.308 42.988 -26.838 1.00 46.47 205 ALA A N 1
ATOM 1649 C CA . ALA A 1 205 ? 5.920 42.501 -26.771 1.00 46.47 205 ALA A CA 1
ATOM 1650 C C . ALA A 1 205 ? 5.716 40.966 -26.708 1.00 46.47 205 ALA A C 1
ATOM 1652 O O . ALA A 1 205 ? 5.616 40.286 -27.730 1.00 46.47 205 ALA A O 1
ATOM 1653 N N . LYS A 1 206 ? 5.629 40.426 -25.484 1.00 44.75 206 LYS A N 1
ATOM 1654 C CA . LYS A 1 206 ? 5.394 39.000 -25.232 1.00 44.75 206 LYS A CA 1
ATOM 1655 C C . LYS A 1 206 ? 3.925 38.652 -25.471 1.00 44.75 206 LYS A C 1
ATOM 1657 O O . LYS A 1 206 ? 3.054 39.038 -24.701 1.00 44.75 206 LYS A O 1
ATOM 1662 N N . ILE A 1 207 ? 3.666 37.879 -26.521 1.00 47.84 207 ILE A N 1
ATOM 1663 C CA . ILE A 1 207 ? 2.520 36.967 -26.545 1.00 47.84 207 ILE A CA 1
ATOM 1664 C C . ILE A 1 207 ? 2.719 36.036 -25.342 1.00 47.84 207 ILE A C 1
ATOM 1666 O O . ILE A 1 207 ? 3.784 35.420 -25.260 1.00 47.84 207 ILE A O 1
ATOM 1670 N N . ALA A 1 208 ? 1.752 35.977 -24.420 1.00 46.22 208 ALA A N 1
ATOM 1671 C CA . ALA A 1 208 ? 1.757 35.015 -23.319 1.00 46.22 208 ALA A CA 1
ATOM 1672 C C . ALA A 1 208 ? 1.914 33.617 -23.927 1.00 46.22 208 ALA A C 1
ATOM 1674 O O . ALA A 1 208 ? 1.060 33.141 -24.679 1.00 46.22 208 ALA A O 1
ATOM 1675 N N . ARG A 1 209 ? 3.085 33.017 -23.731 1.00 55.34 209 ARG A N 1
ATOM 1676 C CA . ARG A 1 209 ? 3.385 31.669 -24.204 1.00 55.34 209 ARG A CA 1
ATOM 1677 C C . ARG A 1 209 ? 3.508 30.839 -22.952 1.00 55.34 209 ARG A C 1
ATOM 1679 O O . ARG A 1 209 ? 4.443 31.064 -22.193 1.00 55.34 209 ARG A O 1
ATOM 1686 N N . MET A 1 210 ? 2.595 29.887 -22.781 1.00 51.78 210 MET A N 1
ATOM 1687 C CA . MET A 1 210 ? 2.690 28.859 -21.750 1.00 51.78 210 MET A CA 1
ATOM 1688 C C . MET A 1 210 ? 4.120 28.304 -21.735 1.00 51.78 210 MET A C 1
ATOM 1690 O O . MET A 1 210 ? 4.573 27.710 -22.719 1.00 51.78 210 MET A O 1
ATOM 1694 N N . GLN A 1 211 ? 4.853 28.563 -20.653 1.00 60.62 211 GLN A N 1
ATOM 1695 C CA . GLN A 1 211 ? 6.222 28.092 -20.497 1.00 60.62 211 GLN A CA 1
ATOM 1696 C C . GLN A 1 211 ? 6.188 26.756 -19.767 1.00 60.62 211 GLN A C 1
ATOM 1698 O O . GLN A 1 211 ? 5.642 26.646 -18.672 1.00 60.62 211 GLN A O 1
ATOM 1703 N N . ALA A 1 212 ? 6.765 25.733 -20.386 1.00 70.12 212 ALA A N 1
ATOM 1704 C CA . ALA A 1 212 ? 6.976 24.440 -19.758 1.00 70.12 212 ALA A CA 1
ATOM 1705 C C . ALA A 1 212 ? 8.341 24.457 -19.058 1.00 70.12 212 ALA A C 1
ATOM 1707 O O . ALA A 1 212 ? 9.371 24.516 -19.729 1.00 70.12 212 ALA A O 1
ATOM 1708 N N . ILE A 1 213 ? 8.355 24.409 -17.727 1.00 71.62 213 ILE A N 1
ATOM 1709 C CA . ILE A 1 213 ? 9.575 24.272 -16.929 1.00 71.62 213 ILE A CA 1
ATOM 1710 C C . ILE A 1 213 ? 9.706 22.807 -16.536 1.00 71.62 213 ILE A C 1
ATOM 1712 O O . ILE A 1 213 ? 8.866 22.266 -15.818 1.00 71.62 213 ILE A O 1
ATOM 1716 N N . GLN A 1 214 ? 10.757 22.146 -17.019 1.00 77.50 214 GLN A N 1
ATOM 1717 C CA . GLN A 1 214 ? 11.090 20.802 -16.572 1.00 77.50 214 GLN A CA 1
ATOM 1718 C C . GLN A 1 214 ? 12.034 20.890 -15.378 1.00 77.50 214 GLN A C 1
ATOM 1720 O O . GLN A 1 214 ? 13.156 21.372 -15.486 1.00 77.50 214 GLN A O 1
ATOM 1725 N N . THR A 1 215 ? 11.564 20.388 -14.247 1.00 73.38 215 THR A N 1
ATOM 1726 C CA . THR A 1 215 ? 12.340 20.217 -13.026 1.00 73.38 215 THR A CA 1
ATOM 1727 C C . THR A 1 215 ? 12.721 18.756 -12.881 1.00 73.38 215 THR A C 1
ATOM 1729 O O . THR A 1 215 ? 11.837 17.905 -12.917 1.00 73.38 215 THR A O 1
ATOM 1732 N N . CYS A 1 216 ? 13.992 18.459 -12.621 1.00 78.56 216 CYS A N 1
ATOM 1733 C CA . CYS A 1 216 ? 14.435 17.113 -12.269 1.00 78.56 216 CYS A CA 1
ATOM 1734 C C . CYS A 1 216 ? 15.051 17.081 -10.868 1.00 78.56 216 CYS A C 1
ATOM 1736 O O . CYS A 1 216 ? 15.794 17.984 -10.485 1.00 78.56 216 CYS A O 1
ATOM 1738 N N . ALA A 1 217 ? 14.783 16.012 -10.120 1.00 77.06 217 ALA A N 1
ATOM 1739 C CA . ALA A 1 217 ? 15.393 15.770 -8.819 1.00 77.06 217 ALA A CA 1
ATOM 1740 C C . ALA A 1 217 ? 15.862 14.317 -8.698 1.00 77.06 217 ALA A C 1
ATOM 1742 O O . ALA A 1 217 ? 15.191 13.391 -9.160 1.00 77.06 217 ALA A O 1
ATOM 1743 N N . TRP A 1 218 ? 17.028 14.130 -8.076 1.00 80.69 218 TRP A N 1
ATOM 1744 C CA . TRP A 1 218 ? 17.546 12.816 -7.710 1.00 80.69 218 TRP A CA 1
ATOM 1745 C C . TRP A 1 218 ? 17.022 12.413 -6.337 1.00 80.69 218 TRP A C 1
ATOM 1747 O O . TRP A 1 218 ? 17.156 13.165 -5.374 1.00 80.69 218 TRP A O 1
ATOM 1757 N N . TYR A 1 219 ? 16.494 11.203 -6.245 1.00 77.38 219 TYR A N 1
ATOM 1758 C CA . TYR A 1 219 ? 15.989 10.592 -5.032 1.00 77.38 219 TYR A CA 1
ATOM 1759 C C . TYR A 1 219 ? 16.739 9.304 -4.756 1.00 77.38 219 TYR A C 1
ATOM 1761 O O . TYR A 1 219 ? 16.966 8.499 -5.657 1.00 77.38 219 TYR A O 1
ATOM 1769 N N . GLN A 1 220 ? 17.105 9.080 -3.503 1.00 76.81 220 GLN A N 1
ATOM 1770 C CA . GLN A 1 220 ? 17.596 7.775 -3.087 1.00 76.81 220 GLN A CA 1
ATOM 1771 C C . GLN A 1 220 ? 16.427 6.862 -2.729 1.00 76.81 220 GLN A C 1
ATOM 1773 O O . GLN A 1 220 ? 15.515 7.269 -2.012 1.00 76.81 220 GLN A O 1
ATOM 1778 N N . THR A 1 221 ? 16.468 5.621 -3.200 1.00 81.12 221 THR A N 1
ATOM 1779 C CA . THR A 1 221 ? 15.483 4.600 -2.850 1.00 81.12 221 THR A CA 1
ATOM 1780 C C . THR A 1 221 ? 16.161 3.238 -2.706 1.00 81.12 221 THR A C 1
ATOM 1782 O O . THR A 1 221 ? 17.371 3.086 -2.903 1.00 81.12 221 THR A O 1
ATOM 1785 N N . SER A 1 222 ? 15.384 2.246 -2.293 1.00 84.31 222 SER A N 1
ATOM 1786 C CA . SER A 1 222 ? 15.875 0.898 -2.048 1.00 84.31 222 SER A CA 1
ATOM 1787 C C . SER A 1 222 ? 14.782 -0.135 -2.246 1.00 84.31 222 SER A C 1
ATOM 1789 O O . SER A 1 222 ? 13.600 0.161 -2.062 1.00 84.31 222 SER A O 1
ATOM 1791 N N . TYR A 1 223 ? 15.183 -1.360 -2.552 1.00 87.44 223 TYR A N 1
ATOM 1792 C CA . TYR A 1 223 ? 14.293 -2.511 -2.647 1.00 87.44 223 TYR A CA 1
ATOM 1793 C C . TYR A 1 223 ? 15.080 -3.793 -2.349 1.00 87.44 223 TYR A C 1
ATOM 1795 O O . TYR A 1 223 ? 16.313 -3.774 -2.326 1.00 87.44 223 TYR A O 1
ATOM 1803 N N . LEU A 1 224 ? 14.386 -4.897 -2.072 1.00 85.25 224 LEU A N 1
ATOM 1804 C CA . LEU A 1 224 ? 15.032 -6.209 -2.047 1.00 85.25 224 LEU A CA 1
ATOM 1805 C C . LEU A 1 224 ? 14.880 -6.816 -3.433 1.00 85.25 224 LEU A C 1
ATOM 1807 O O . LEU A 1 224 ? 13.765 -6.866 -3.958 1.00 85.25 224 LEU A O 1
ATOM 1811 N N . ASP A 1 225 ? 15.966 -7.297 -4.017 1.00 89.44 225 ASP A N 1
ATOM 1812 C CA . ASP A 1 225 ? 15.845 -8.067 -5.245 1.00 89.44 225 ASP A CA 1
ATOM 1813 C C . ASP A 1 225 ? 15.153 -9.410 -4.996 1.00 89.44 225 ASP A C 1
ATOM 1815 O O . ASP A 1 225 ? 14.755 -9.768 -3.881 1.00 89.44 225 ASP A O 1
ATOM 1819 N N . ALA A 1 226 ? 14.954 -10.156 -6.072 1.00 88.94 226 ALA A N 1
ATOM 1820 C CA . ALA A 1 226 ? 14.277 -11.441 -6.006 1.00 88.94 226 ALA A CA 1
ATOM 1821 C C . ALA A 1 226 ? 15.052 -12.531 -5.241 1.00 88.94 226 ALA A C 1
ATOM 1823 O O . ALA A 1 226 ? 14.462 -13.568 -4.934 1.00 88.94 226 ALA A O 1
ATOM 1824 N N . ASP A 1 227 ? 16.316 -12.286 -4.886 1.00 90.06 227 ASP A N 1
ATOM 1825 C CA . ASP A 1 227 ? 17.130 -13.163 -4.043 1.00 90.06 227 ASP A CA 1
ATOM 1826 C C . ASP A 1 227 ? 17.163 -12.656 -2.583 1.00 90.06 227 ASP A C 1
ATOM 1828 O O . ASP A 1 227 ? 17.811 -13.253 -1.723 1.00 90.06 227 ASP A O 1
ATOM 1832 N N . GLY A 1 228 ? 16.433 -11.573 -2.281 1.00 86.75 228 GLY A N 1
ATOM 1833 C CA . GLY A 1 228 ? 16.357 -10.952 -0.961 1.00 86.75 228 GLY A CA 1
ATOM 1834 C C . GLY A 1 228 ? 17.533 -10.028 -0.641 1.00 86.75 228 GLY A C 1
ATOM 1835 O O . GLY A 1 228 ? 17.676 -9.613 0.511 1.00 86.75 228 GLY A O 1
ATOM 1836 N N . ILE A 1 229 ? 18.380 -9.697 -1.619 1.00 88.50 229 ILE A N 1
ATOM 1837 C CA . ILE A 1 229 ? 19.523 -8.808 -1.414 1.00 88.50 229 ILE A CA 1
ATOM 1838 C C . ILE A 1 229 ? 19.030 -7.363 -1.440 1.00 88.50 229 ILE A C 1
ATOM 1840 O O . ILE A 1 229 ? 18.305 -6.932 -2.338 1.00 88.50 229 ILE A O 1
ATOM 1844 N N . PHE A 1 230 ? 19.430 -6.601 -0.425 1.00 86.75 230 PHE A N 1
ATOM 1845 C CA . PHE A 1 230 ? 19.089 -5.192 -0.305 1.00 86.75 230 PHE A CA 1
ATOM 1846 C C . PHE A 1 230 ? 19.889 -4.347 -1.295 1.00 86.75 230 PHE A C 1
ATOM 1848 O O . PHE A 1 230 ? 21.113 -4.242 -1.199 1.00 86.75 230 PHE A O 1
ATOM 1855 N N . ASN A 1 231 ? 19.178 -3.714 -2.221 1.00 85.06 231 ASN A N 1
ATOM 1856 C CA . ASN A 1 231 ? 19.738 -2.851 -3.244 1.00 85.06 231 ASN A CA 1
ATOM 1857 C C . ASN A 1 231 ? 19.391 -1.392 -2.940 1.00 85.06 231 ASN A C 1
ATOM 1859 O O . ASN A 1 231 ? 18.241 -1.057 -2.657 1.00 85.06 231 ASN A O 1
ATOM 1863 N N . ILE A 1 232 ? 20.407 -0.527 -3.003 1.00 85.31 232 ILE A N 1
ATOM 1864 C CA . ILE A 1 232 ? 20.274 0.927 -2.876 1.00 85.31 232 ILE A CA 1
ATOM 1865 C C . ILE A 1 232 ? 20.607 1.545 -4.227 1.00 85.31 232 ILE A C 1
ATOM 1867 O O . ILE A 1 232 ? 21.706 1.343 -4.758 1.00 85.31 232 ILE A O 1
ATOM 1871 N N . HIS A 1 233 ? 19.693 2.354 -4.741 1.00 85.81 233 HIS A N 1
ATOM 1872 C CA . HIS A 1 233 ? 19.870 3.051 -6.004 1.00 85.81 233 HIS A CA 1
ATOM 1873 C C . HIS A 1 233 ? 19.356 4.480 -5.932 1.00 85.81 233 HIS A C 1
ATOM 1875 O O . HIS A 1 233 ? 18.683 4.883 -4.981 1.00 85.81 233 HIS A O 1
ATOM 1881 N N . THR A 1 234 ? 19.720 5.264 -6.938 1.00 87.50 234 THR A N 1
ATOM 1882 C CA . THR A 1 234 ? 19.229 6.628 -7.098 1.00 87.50 234 THR A CA 1
ATOM 1883 C C . THR A 1 234 ? 18.341 6.717 -8.328 1.00 87.50 234 THR A C 1
ATOM 1885 O O . THR A 1 234 ? 18.556 6.020 -9.320 1.00 87.50 234 THR A O 1
ATOM 1888 N N . GLU A 1 235 ? 17.296 7.527 -8.233 1.00 88.25 235 GLU A N 1
ATOM 1889 C CA . GLU A 1 235 ? 16.254 7.735 -9.234 1.00 88.25 235 GLU A CA 1
ATOM 1890 C C . GLU A 1 235 ? 16.189 9.223 -9.565 1.00 88.25 235 GLU A C 1
ATOM 1892 O O . GLU A 1 235 ? 15.987 10.032 -8.668 1.00 88.25 235 GLU A O 1
ATOM 1897 N N . ARG A 1 236 ? 16.362 9.604 -10.831 1.00 88.00 236 ARG A N 1
ATOM 1898 C CA . ARG A 1 236 ? 16.073 10.960 -11.300 1.00 88.00 236 ARG A CA 1
ATOM 1899 C C . ARG A 1 236 ? 14.660 10.983 -11.844 1.00 88.00 236 ARG A C 1
ATOM 1901 O O . ARG A 1 236 ? 14.382 10.287 -12.817 1.00 88.00 236 ARG A O 1
ATOM 1908 N N . ILE A 1 237 ? 13.797 11.783 -11.232 1.00 78.81 237 ILE A N 1
ATOM 1909 C CA . ILE A 1 237 ? 12.418 11.985 -11.678 1.00 78.81 237 ILE A CA 1
ATOM 1910 C C . ILE A 1 237 ? 12.301 13.419 -12.168 1.00 78.81 237 ILE A C 1
ATOM 1912 O O . ILE A 1 237 ? 12.708 14.346 -11.464 1.00 78.81 237 ILE A O 1
ATOM 1916 N N . CYS A 1 238 ? 11.770 13.583 -13.375 1.00 78.88 238 CYS A N 1
ATOM 1917 C CA . CYS A 1 238 ? 11.545 14.881 -13.982 1.00 78.88 238 CYS A CA 1
ATOM 1918 C C . CYS A 1 238 ? 10.049 15.168 -14.079 1.00 78.88 238 CYS A C 1
ATOM 1920 O O . CYS A 1 238 ? 9.272 14.307 -14.483 1.00 78.88 238 CYS A O 1
ATOM 1922 N N . THR A 1 239 ? 9.648 16.391 -13.760 1.00 71.44 239 THR A N 1
ATOM 1923 C CA . THR A 1 239 ? 8.273 16.863 -13.917 1.00 71.44 239 THR A CA 1
ATOM 1924 C C . THR A 1 239 ? 8.248 18.157 -14.688 1.00 71.44 239 THR A C 1
ATOM 1926 O O . THR A 1 239 ? 9.064 19.046 -14.440 1.00 71.44 239 THR A O 1
ATOM 1929 N N . THR A 1 240 ? 7.274 18.281 -15.573 1.00 71.38 240 THR A N 1
ATOM 1930 C CA . THR A 1 240 ? 7.048 19.498 -16.338 1.00 71.38 240 THR A CA 1
ATOM 1931 C C . THR A 1 240 ? 5.904 20.272 -15.702 1.00 71.38 240 THR A C 1
ATOM 1933 O O . THR A 1 240 ? 4.772 19.798 -15.685 1.00 71.38 240 THR A O 1
ATOM 1936 N N . THR A 1 241 ? 6.194 21.453 -15.167 1.00 67.75 241 THR A N 1
ATOM 1937 C CA . THR A 1 241 ? 5.175 22.408 -14.731 1.00 67.75 241 THR A CA 1
ATOM 1938 C C . THR A 1 241 ? 4.944 23.426 -15.840 1.00 67.75 241 THR A C 1
ATOM 1940 O O . THR A 1 241 ? 5.886 23.930 -16.451 1.00 67.75 241 THR A O 1
ATOM 1943 N N . TYR A 1 242 ? 3.677 23.705 -16.134 1.00 69.31 242 TYR A N 1
ATOM 1944 C CA . TYR A 1 242 ? 3.294 24.731 -17.095 1.00 69.31 242 TYR A CA 1
ATOM 1945 C C . TYR A 1 242 ? 2.954 26.000 -16.325 1.00 69.31 242 TYR A C 1
ATOM 1947 O O . TYR A 1 242 ? 2.035 25.999 -15.508 1.00 69.31 242 TYR A O 1
ATOM 1955 N N . TYR A 1 243 ? 3.708 27.064 -16.569 1.00 61.69 243 TYR A N 1
ATOM 1956 C CA . TYR A 1 243 ? 3.391 28.390 -16.065 1.00 61.69 243 TYR A CA 1
ATOM 1957 C C . TYR A 1 243 ? 2.715 29.177 -17.180 1.00 61.69 243 TYR A C 1
ATOM 1959 O O . TYR A 1 243 ? 3.273 29.341 -18.270 1.00 61.69 243 TYR A O 1
ATOM 1967 N N . ASP A 1 244 ? 1.506 29.644 -16.896 1.00 55.59 244 ASP A N 1
ATOM 1968 C CA . ASP A 1 244 ? 0.896 30.737 -17.635 1.00 55.59 244 ASP A CA 1
ATOM 1969 C C . ASP A 1 244 ? 1.331 32.034 -16.942 1.00 55.59 244 ASP A C 1
ATOM 1971 O O . ASP A 1 244 ? 1.012 32.262 -15.775 1.00 55.59 244 ASP A O 1
ATOM 1975 N N . ASP A 1 245 ? 2.133 32.853 -17.624 1.00 50.03 245 ASP A N 1
ATOM 1976 C CA . ASP A 1 245 ? 2.553 34.167 -17.127 1.00 50.03 245 ASP A CA 1
ATOM 1977 C C . ASP A 1 245 ? 1.444 35.234 -17.274 1.00 50.03 245 ASP A C 1
ATOM 1979 O O . ASP A 1 245 ? 1.660 36.420 -17.002 1.00 50.03 245 ASP A O 1
ATOM 1983 N N . GLY A 1 246 ? 0.230 34.807 -17.641 1.00 47.94 246 GLY A N 1
ATOM 1984 C CA . GLY A 1 246 ? -0.990 35.597 -17.738 1.00 47.94 246 GLY A CA 1
ATOM 1985 C C . GLY A 1 246 ? -1.547 36.077 -16.395 1.00 47.94 246 GLY A C 1
ATOM 1986 O O . GLY A 1 246 ? -2.482 35.507 -15.850 1.00 47.94 246 GLY A O 1
ATOM 1987 N N . GLY A 1 247 ? -0.984 37.178 -15.897 1.00 44.31 247 GLY A N 1
ATOM 1988 C CA . GLY A 1 247 ? -1.669 38.260 -15.177 1.00 44.31 247 GLY A CA 1
ATOM 1989 C C . GLY A 1 247 ? -2.839 37.926 -14.236 1.00 44.31 247 GLY A C 1
ATOM 1990 O O . GLY A 1 247 ? -3.987 37.873 -14.656 1.00 44.31 247 GLY A O 1
ATOM 1991 N N . GLY A 1 248 ? -2.547 37.910 -12.931 1.00 45.09 248 GLY A N 1
ATOM 1992 C CA . GLY A 1 248 ? -3.418 38.442 -11.874 1.00 45.09 248 GLY A CA 1
ATOM 1993 C C . GLY A 1 248 ? -4.860 37.933 -11.820 1.00 45.09 248 GLY A C 1
ATOM 1994 O O . GLY A 1 248 ? -5.782 38.690 -12.110 1.00 45.09 248 GLY A O 1
ATOM 1995 N N . TYR A 1 249 ? -5.068 36.715 -11.319 1.00 36.34 249 TYR A N 1
ATOM 1996 C CA . TYR A 1 249 ? -6.375 36.305 -10.803 1.00 36.34 249 TYR A CA 1
ATOM 1997 C C . TYR A 1 249 ? -6.364 36.358 -9.270 1.00 36.34 249 TYR A C 1
ATOM 1999 O O . TYR A 1 249 ? -5.826 35.483 -8.594 1.00 36.34 249 TYR A O 1
ATOM 2007 N N . ASN A 1 250 ? -6.930 37.437 -8.725 1.00 44.28 250 ASN A N 1
ATOM 2008 C CA . ASN A 1 250 ? -7.270 37.554 -7.309 1.00 44.28 250 ASN A CA 1
ATOM 2009 C C . ASN A 1 250 ? -8.496 36.675 -7.029 1.00 44.28 250 ASN A C 1
ATOM 2011 O O . ASN A 1 250 ? -9.624 37.151 -7.140 1.00 44.28 250 ASN A O 1
ATOM 2015 N N . ASP A 1 251 ? -8.290 35.412 -6.658 1.00 37.94 251 ASP A N 1
ATOM 2016 C CA . ASP A 1 251 ? -9.368 34.570 -6.132 1.00 37.94 251 ASP A CA 1
ATOM 2017 C C . ASP A 1 251 ? -9.460 34.710 -4.604 1.00 37.94 251 ASP A C 1
ATOM 2019 O O . ASP A 1 251 ? -8.943 33.912 -3.823 1.00 37.94 251 ASP A O 1
ATOM 2023 N N . TYR A 1 252 ? -10.090 35.809 -4.187 1.00 38.66 252 TYR A N 1
ATOM 2024 C CA . TYR A 1 252 ? -10.753 35.929 -2.892 1.00 38.66 252 TYR A CA 1
ATOM 2025 C C . TYR A 1 252 ? -12.249 36.091 -3.176 1.00 38.66 252 TYR A C 1
ATOM 2027 O O . TYR A 1 252 ? -12.756 37.211 -3.236 1.00 38.66 252 TYR A O 1
ATOM 2035 N N . GLY A 1 253 ? -12.972 34.987 -3.370 1.00 35.69 253 GLY A N 1
ATOM 2036 C CA . GLY A 1 253 ? -14.431 35.057 -3.386 1.00 35.69 253 GLY A CA 1
ATOM 2037 C C . GLY A 1 253 ? -15.140 33.835 -3.943 1.00 35.69 253 GLY A C 1
ATOM 2038 O O . GLY A 1 253 ? -15.730 33.912 -5.014 1.00 35.69 253 GLY A O 1
ATOM 2039 N N . ASN A 1 254 ? -15.206 32.748 -3.171 1.00 33.25 254 ASN A N 1
ATOM 2040 C CA . ASN A 1 254 ? -16.214 31.717 -3.410 1.00 33.25 254 ASN A CA 1
ATOM 2041 C C . ASN A 1 254 ? -17.601 32.255 -3.029 1.00 33.25 254 ASN A C 1
ATOM 2043 O O . ASN A 1 254 ? -18.043 32.131 -1.887 1.00 33.25 254 ASN A O 1
ATOM 2047 N N . ASN A 1 255 ? -18.280 32.844 -4.011 1.00 36.22 255 ASN A N 1
ATOM 2048 C CA . ASN A 1 255 ? -19.730 32.968 -4.045 1.00 36.22 255 ASN A CA 1
ATOM 2049 C C . ASN A 1 255 ? -20.226 31.953 -5.084 1.00 36.22 255 ASN A C 1
ATOM 2051 O O . ASN A 1 255 ? -19.995 32.110 -6.281 1.00 36.22 255 ASN A O 1
ATOM 2055 N N . TYR A 1 256 ? -20.823 30.864 -4.608 1.00 32.19 256 TYR A N 1
ATOM 2056 C CA . TYR A 1 256 ? -21.302 29.763 -5.439 1.00 32.19 256 TYR A CA 1
ATOM 2057 C C . TYR A 1 256 ? -22.677 30.137 -6.015 1.00 32.19 256 TYR A C 1
ATOM 2059 O O . TYR A 1 256 ? -23.668 30.126 -5.287 1.00 32.19 256 TYR A O 1
ATOM 2067 N N . ASP A 1 257 ? -22.738 30.487 -7.303 1.00 35.88 257 ASP A N 1
ATOM 2068 C CA . ASP A 1 257 ? -23.994 30.609 -8.059 1.00 35.88 257 ASP A CA 1
ATOM 2069 C C . ASP A 1 257 ? -24.244 29.297 -8.834 1.00 35.88 257 ASP A C 1
ATOM 2071 O O . ASP A 1 257 ? -23.477 28.969 -9.743 1.00 35.88 257 ASP A O 1
ATOM 2075 N N . PRO A 1 258 ? -25.277 28.506 -8.487 1.00 39.16 258 PRO A N 1
ATOM 2076 C CA . PRO A 1 258 ? -25.485 27.168 -9.035 1.00 39.16 258 PRO A CA 1
ATOM 2077 C C . PRO A 1 258 ? -26.172 27.128 -10.415 1.00 39.16 258 PRO A C 1
ATOM 2079 O O . PRO A 1 258 ? -26.715 26.085 -10.770 1.00 39.16 258 PRO A O 1
ATOM 2082 N N . ASN A 1 259 ? -26.188 28.208 -11.207 1.00 42.44 259 ASN A N 1
ATOM 2083 C CA . ASN A 1 259 ? -27.087 28.282 -12.370 1.00 42.44 259 ASN A CA 1
ATOM 2084 C C . ASN A 1 259 ? -26.480 28.762 -13.702 1.00 42.44 259 ASN A C 1
ATOM 2086 O O . ASN A 1 259 ? -27.096 29.559 -14.411 1.00 42.44 259 ASN A O 1
ATOM 2090 N N . GLN A 1 260 ? -25.330 28.226 -14.127 1.00 36.34 260 GLN A N 1
ATOM 2091 C CA . GLN A 1 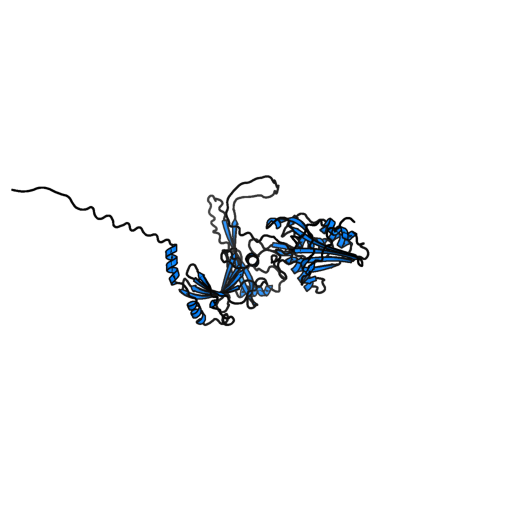260 ? -24.857 28.427 -15.508 1.00 36.34 260 GLN A CA 1
ATOM 2092 C C . GLN A 1 260 ? -24.610 27.116 -16.269 1.00 36.34 260 GLN A C 1
ATOM 2094 O O . GLN A 1 260 ? -23.618 26.418 -16.082 1.00 36.34 260 GLN A O 1
ATOM 2099 N N . ASN A 1 261 ? -25.532 26.843 -17.197 1.00 43.97 261 ASN A N 1
ATOM 2100 C CA . ASN A 1 261 ? -25.344 25.987 -18.366 1.00 43.97 261 ASN A CA 1
ATOM 2101 C C . ASN A 1 261 ? -24.178 26.513 -19.218 1.00 43.97 261 ASN A C 1
ATOM 2103 O O . ASN A 1 261 ? -24.293 27.598 -19.790 1.00 43.97 261 ASN A O 1
ATOM 2107 N N . GLN A 1 262 ? -23.114 25.726 -19.397 1.00 37.25 262 GLN A N 1
ATOM 2108 C CA . GLN A 1 262 ? -22.125 25.979 -20.446 1.00 37.25 262 GLN A CA 1
ATOM 2109 C C . GLN A 1 262 ? -21.859 24.732 -21.294 1.00 37.25 262 GLN A C 1
ATOM 2111 O O . GLN A 1 262 ? -21.221 23.770 -20.878 1.00 37.25 262 GLN A O 1
ATOM 2116 N N . ASN A 1 263 ? -22.354 24.811 -22.530 1.00 37.62 263 ASN A N 1
ATOM 2117 C CA . ASN A 1 263 ? -21.847 24.096 -23.692 1.00 37.62 263 ASN A CA 1
ATOM 2118 C C . ASN A 1 263 ? -20.570 24.795 -24.188 1.00 37.62 263 ASN A C 1
ATOM 2120 O O . ASN A 1 263 ? -20.667 25.925 -24.660 1.00 37.62 263 ASN A O 1
ATOM 2124 N N . GLN A 1 264 ? -19.421 24.118 -24.127 1.00 32.22 264 GLN A N 1
ATOM 2125 C CA . GLN A 1 264 ? -18.177 24.316 -24.907 1.00 32.22 264 GLN A CA 1
ATOM 2126 C C . GLN A 1 264 ? -17.135 23.357 -24.292 1.00 32.22 264 GLN A C 1
ATOM 2128 O O . GLN A 1 264 ? -17.025 23.299 -23.079 1.00 32.22 264 GLN A O 1
ATOM 2133 N N . GLY A 1 265 ? -16.347 22.525 -24.969 1.00 30.20 265 GLY A N 1
ATOM 2134 C CA . GLY A 1 265 ? -16.007 22.379 -26.375 1.00 30.20 265 GLY A CA 1
ATOM 2135 C C . GLY A 1 265 ? -14.508 22.055 -26.474 1.00 30.20 265 GLY A C 1
ATOM 2136 O O . GLY A 1 265 ? -13.705 22.973 -26.460 1.00 30.20 265 GLY A O 1
ATOM 2137 N N . GLY A 1 266 ? -14.150 20.770 -26.609 1.00 29.30 266 GLY A N 1
ATOM 2138 C CA . GLY A 1 266 ? -12.904 20.311 -27.253 1.00 29.30 266 GLY A CA 1
ATOM 2139 C C . GLY A 1 266 ? -11.626 20.189 -26.404 1.00 29.30 266 GLY A C 1
ATOM 2140 O O . GLY A 1 266 ? -11.063 21.176 -25.954 1.00 29.30 266 GLY A O 1
ATOM 2141 N N . GLY A 1 267 ? -11.098 18.962 -26.304 1.00 26.47 267 GLY A N 1
ATOM 2142 C CA . GLY A 1 267 ? -9.756 18.680 -25.777 1.00 26.47 267 GLY A CA 1
ATOM 2143 C C . GLY A 1 267 ? -9.533 17.196 -25.481 1.00 26.47 267 GLY A C 1
ATOM 2144 O O . GLY A 1 267 ? -9.470 16.798 -24.324 1.00 26.47 267 GLY A O 1
ATOM 2145 N N . GLY A 1 268 ? -9.482 16.361 -26.523 1.00 31.41 268 GLY A N 1
ATOM 2146 C CA . GLY A 1 268 ? -9.320 14.907 -26.417 1.00 31.41 268 GLY A CA 1
ATOM 2147 C C . GLY A 1 268 ? -7.920 14.487 -25.966 1.00 31.41 268 GLY A C 1
ATOM 2148 O O . GLY A 1 268 ? -7.068 14.183 -26.795 1.00 31.41 268 GLY A O 1
ATOM 2149 N N . GLY A 1 269 ? -7.704 14.440 -24.654 1.00 28.67 269 GLY A N 1
ATOM 2150 C CA . GLY A 1 269 ? -6.697 13.594 -24.019 1.00 28.67 269 GLY A CA 1
ATOM 2151 C C . GLY A 1 269 ? -7.373 12.309 -23.554 1.00 28.67 269 GLY A C 1
ATOM 2152 O O . GLY A 1 269 ? -8.405 12.365 -22.885 1.00 28.67 269 GLY A O 1
ATOM 2153 N N . ASN A 1 270 ? -6.839 11.149 -23.938 1.00 31.77 270 ASN A N 1
ATOM 2154 C CA . ASN A 1 270 ? -7.325 9.860 -23.449 1.00 31.77 270 ASN A CA 1
ATOM 2155 C C . ASN A 1 270 ? -7.004 9.773 -21.947 1.00 31.77 270 ASN A C 1
ATOM 2157 O O . ASN A 1 270 ? -5.916 9.363 -21.561 1.00 31.77 270 ASN A O 1
ATOM 2161 N N . ASN A 1 271 ? -7.942 10.227 -21.116 1.00 34.12 271 ASN A N 1
ATOM 2162 C CA . ASN A 1 271 ? -7.882 10.157 -19.662 1.00 34.12 271 ASN A CA 1
ATOM 2163 C C . ASN A 1 271 ? -7.895 8.686 -19.230 1.00 34.12 271 ASN A C 1
ATOM 2165 O O . ASN A 1 271 ? -8.954 8.077 -19.066 1.00 34.12 271 ASN A O 1
ATOM 2169 N N . THR A 1 272 ? -6.722 8.108 -19.003 1.00 32.22 272 THR A N 1
ATOM 2170 C CA . THR A 1 272 ? -6.565 6.907 -18.182 1.00 32.22 272 THR A CA 1
ATOM 2171 C C . THR A 1 272 ? -6.733 7.322 -16.721 1.00 32.22 272 THR A C 1
ATOM 2173 O O . THR A 1 272 ? -5.784 7.431 -15.954 1.00 32.22 272 THR A O 1
ATOM 2176 N N . THR A 1 273 ? -7.983 7.573 -16.324 1.00 32.50 273 THR A N 1
ATOM 2177 C CA . THR A 1 273 ? -8.363 7.928 -14.953 1.00 32.50 273 THR A CA 1
ATOM 2178 C C . THR A 1 273 ? -7.693 7.000 -13.932 1.00 32.50 273 THR A C 1
ATOM 2180 O O . THR A 1 273 ? -7.668 5.764 -14.081 1.00 32.50 273 THR A O 1
ATOM 2183 N N . ALA A 1 274 ? -7.121 7.617 -12.892 1.00 36.41 274 ALA A N 1
ATOM 2184 C CA . ALA A 1 274 ? -6.711 6.947 -11.662 1.00 36.41 274 ALA A CA 1
ATOM 2185 C C . ALA A 1 274 ? -7.834 5.997 -11.199 1.00 36.41 274 ALA A C 1
ATOM 2187 O O . ALA A 1 274 ? -9.005 6.308 -11.445 1.00 36.41 274 ALA A O 1
ATOM 2188 N N . PRO A 1 275 ? -7.520 4.831 -10.594 1.00 42.47 275 PRO A N 1
ATOM 2189 C CA . PRO A 1 275 ? -8.557 3.927 -10.122 1.00 42.47 275 PRO A CA 1
ATOM 2190 C C . PRO A 1 275 ? -9.533 4.705 -9.250 1.00 42.47 275 PRO A C 1
ATOM 2192 O O . PRO A 1 275 ? -9.143 5.482 -8.377 1.00 42.47 275 PRO A O 1
ATOM 2195 N N . GLU A 1 276 ? -10.807 4.533 -9.565 1.00 50.47 276 GLU A N 1
ATOM 2196 C CA . GLU A 1 276 ? -11.870 5.176 -8.831 1.00 50.47 276 GLU A CA 1
ATOM 2197 C C . GLU A 1 276 ? -11.753 4.810 -7.336 1.00 50.47 276 GLU A C 1
ATOM 2199 O O . GLU A 1 276 ? -11.505 3.642 -7.033 1.00 50.47 276 GLU A O 1
ATOM 2204 N N . PRO A 1 277 ? -11.945 5.764 -6.403 1.00 55.06 277 PRO A N 1
ATOM 2205 C CA . PRO A 1 277 ? -12.180 5.545 -4.973 1.00 55.06 277 PRO A CA 1
ATOM 2206 C C . PRO A 1 277 ? -13.454 4.742 -4.706 1.00 55.06 277 PRO A C 1
ATOM 2208 O O . PRO A 1 277 ? -14.305 5.111 -3.908 1.00 55.06 277 PRO A O 1
ATOM 2211 N N . ALA A 1 278 ? -13.637 3.645 -5.417 1.00 62.12 278 ALA A N 1
ATOM 2212 C CA . ALA A 1 278 ? -14.774 2.774 -5.316 1.00 62.12 278 ALA A CA 1
ATOM 2213 C C . ALA A 1 278 ? -14.438 1.598 -4.399 1.00 62.12 278 ALA A C 1
ATOM 2215 O O . ALA A 1 278 ? -13.280 1.182 -4.285 1.00 62.12 278 ALA A O 1
ATOM 2216 N N . ASN A 1 279 ? -15.485 1.044 -3.790 1.00 78.44 279 ASN A N 1
ATOM 2217 C CA . ASN A 1 279 ? -15.464 -0.216 -3.062 1.00 78.44 279 ASN A CA 1
ATOM 2218 C C . ASN A 1 279 ? -14.668 -0.139 -1.759 1.00 78.44 279 ASN A C 1
ATOM 2220 O O . ASN A 1 279 ? -13.839 -1.007 -1.482 1.00 78.44 279 ASN A O 1
ATOM 2224 N N . LEU A 1 280 ? -14.920 0.898 -0.952 1.00 89.62 280 LEU A N 1
ATOM 2225 C CA . LEU A 1 280 ? -14.443 0.860 0.429 1.00 89.62 280 LEU A CA 1
ATOM 2226 C C . LEU A 1 280 ? -15.061 -0.365 1.123 1.00 89.62 280 LEU A C 1
ATOM 2228 O O . LEU A 1 280 ? -16.231 -0.685 0.881 1.00 89.62 280 LEU A O 1
ATOM 2232 N N . PRO A 1 281 ? -14.319 -1.068 1.982 1.00 90.75 281 PRO A N 1
ATOM 2233 C CA . PRO A 1 281 ? -14.889 -2.204 2.681 1.00 90.75 281 PRO A CA 1
ATOM 2234 C C . PRO A 1 281 ? -16.105 -1.808 3.522 1.00 90.75 281 PRO A C 1
ATOM 2236 O O . PRO A 1 281 ? -16.060 -0.804 4.224 1.00 90.75 281 PRO A O 1
ATOM 2239 N N . GLY A 1 282 ? -17.199 -2.569 3.416 1.00 91.12 282 GLY A N 1
ATOM 2240 C CA . GLY A 1 282 ? -18.479 -2.250 4.065 1.00 91.12 282 GLY A CA 1
ATOM 2241 C C . GLY A 1 282 ? -19.300 -1.143 3.385 1.00 91.12 282 GLY A C 1
ATOM 2242 O O . GLY A 1 282 ? -20.393 -0.818 3.839 1.00 91.12 282 GLY A O 1
ATOM 2243 N N . GLU A 1 283 ? -18.851 -0.583 2.257 1.00 92.06 283 GLU A N 1
ATOM 2244 C CA . GLU A 1 283 ? -19.574 0.499 1.569 1.00 92.06 283 GLU A CA 1
ATOM 2245 C C . GLU A 1 283 ? -20.944 0.069 1.018 1.00 92.06 283 GLU A C 1
ATOM 2247 O O . GLU A 1 283 ? -21.862 0.882 0.916 1.00 92.06 283 GLU A O 1
ATOM 2252 N N . ASN A 1 284 ? -21.113 -1.216 0.706 1.00 90.69 284 ASN A N 1
ATOM 2253 C CA . ASN A 1 284 ? -22.392 -1.766 0.251 1.00 90.69 284 ASN A CA 1
ATOM 2254 C C . ASN A 1 284 ? -23.362 -2.073 1.403 1.00 90.69 284 ASN A C 1
ATOM 2256 O O . ASN A 1 284 ? -24.501 -2.458 1.144 1.00 90.69 284 ASN A O 1
ATOM 2260 N N . SER A 1 285 ? -22.938 -1.899 2.659 1.00 92.75 285 SER A N 1
ATOM 2261 C CA . SER A 1 285 ? -23.820 -2.052 3.811 1.00 92.75 285 SER A CA 1
ATOM 2262 C C . SER A 1 285 ? -24.920 -0.994 3.819 1.00 92.75 285 SER A C 1
ATOM 2264 O O . SER A 1 285 ? -24.781 0.109 3.268 1.00 92.75 285 SER A O 1
ATOM 2266 N N . SER A 1 286 ? -26.020 -1.338 4.485 1.00 92.25 286 SER A N 1
ATOM 2267 C CA . SER A 1 286 ? -27.168 -0.459 4.674 1.00 92.25 286 SER A CA 1
ATOM 2268 C C . SER A 1 286 ? -26.758 0.829 5.384 1.00 92.25 286 SER A C 1
ATOM 2270 O O . SER A 1 286 ? -25.991 0.813 6.351 1.00 92.25 286 SER A O 1
ATOM 2272 N N . ASN A 1 287 ? -27.292 1.953 4.904 1.00 95.69 287 ASN A N 1
ATOM 2273 C CA . ASN A 1 287 ? -27.201 3.211 5.634 1.00 95.69 287 ASN A CA 1
ATOM 2274 C C . ASN A 1 287 ? -27.994 3.097 6.938 1.00 95.69 287 ASN A C 1
ATOM 2276 O O . ASN A 1 287 ? -29.041 2.450 6.968 1.00 95.69 287 ASN A O 1
ATOM 2280 N N . ILE A 1 288 ? -27.508 3.761 7.980 1.00 96.56 288 ILE A N 1
ATOM 2281 C CA . ILE A 1 288 ? -28.144 3.801 9.298 1.00 96.56 288 ILE A CA 1
ATOM 2282 C C . ILE A 1 288 ? -28.278 5.238 9.793 1.00 96.56 288 ILE A C 1
ATOM 2284 O O . ILE A 1 288 ? -27.483 6.114 9.443 1.00 96.56 288 ILE A O 1
ATOM 2288 N N . ASP A 1 289 ? -29.249 5.465 10.668 1.00 97.06 289 ASP A N 1
ATOM 2289 C CA . ASP A 1 289 ? -29.313 6.640 11.523 1.00 97.06 289 ASP A CA 1
ATOM 2290 C C . ASP A 1 289 ? -28.460 6.401 12.785 1.00 97.06 289 ASP A C 1
ATOM 2292 O O . ASP A 1 289 ? -28.835 5.597 13.651 1.00 97.06 289 ASP A O 1
ATOM 2296 N N . PRO A 1 290 ? -27.321 7.101 12.950 1.00 96.44 290 PRO A N 1
ATOM 2297 C CA . PRO A 1 290 ? -26.440 6.885 14.092 1.00 96.44 290 PRO A CA 1
ATOM 2298 C C . PRO A 1 290 ? -27.105 7.229 15.433 1.00 96.44 290 PRO A C 1
ATOM 2300 O O . PRO A 1 290 ? -26.732 6.645 16.448 1.00 96.44 290 PRO A O 1
ATOM 2303 N N . LYS A 1 291 ? -28.113 8.118 15.467 1.00 96.88 291 LYS A N 1
ATOM 2304 C CA . LYS A 1 291 ? -28.868 8.421 16.698 1.00 96.88 291 LYS A CA 1
ATOM 2305 C C . LYS A 1 291 ? -29.722 7.236 17.116 1.00 96.88 291 LYS A C 1
ATOM 2307 O O . LYS A 1 291 ? -29.777 6.898 18.297 1.00 96.88 291 LYS A O 1
ATOM 2312 N N . LYS A 1 292 ? -30.382 6.586 16.156 1.00 96.56 292 LYS A N 1
ATOM 2313 C CA . LYS A 1 292 ? -31.177 5.382 16.434 1.00 96.56 292 LYS A CA 1
ATOM 2314 C C . LYS A 1 292 ? -30.287 4.201 16.782 1.00 96.56 292 LYS A C 1
ATOM 2316 O O . LYS A 1 292 ? -30.619 3.445 17.688 1.00 96.56 292 LYS A O 1
ATOM 2321 N N . MET A 1 293 ? -29.141 4.066 16.118 1.00 95.19 293 MET A N 1
ATOM 2322 C CA . MET A 1 293 ? -28.186 2.990 16.380 1.00 95.19 293 MET A CA 1
ATOM 2323 C C . MET A 1 293 ? -27.652 3.019 17.821 1.00 95.19 293 MET A C 1
ATOM 2325 O O . MET A 1 293 ? -27.505 1.973 18.450 1.00 95.19 293 MET A O 1
ATOM 2329 N N . THR A 1 294 ? -27.393 4.208 18.377 1.00 96.00 294 THR A N 1
ATOM 2330 C CA . THR A 1 294 ? -26.826 4.361 19.729 1.00 96.00 294 THR A CA 1
ATOM 2331 C C . THR A 1 294 ? -27.874 4.421 20.848 1.00 96.00 294 THR A C 1
ATOM 2333 O O . THR A 1 294 ? -27.538 4.191 22.011 1.00 96.00 294 THR A O 1
ATOM 2336 N N . LYS A 1 295 ? -29.153 4.675 20.540 1.00 95.25 295 LYS A N 1
ATOM 2337 C CA . LYS A 1 295 ? -30.220 4.882 21.541 1.00 95.25 295 LYS A CA 1
ATOM 2338 C C . LYS A 1 295 ? -30.405 3.712 22.516 1.00 95.25 295 LYS A C 1
ATOM 2340 O O . LYS A 1 295 ? -30.643 3.931 23.702 1.00 95.25 295 LYS A O 1
ATOM 2345 N N . CYS A 1 296 ? -30.255 2.470 22.059 1.00 92.12 296 CYS A N 1
ATOM 2346 C CA . CYS A 1 296 ? -30.417 1.279 22.905 1.00 92.12 296 CYS A CA 1
ATOM 2347 C C . CYS A 1 296 ? -29.416 1.190 24.056 1.00 92.12 296 CYS A C 1
ATOM 2349 O O . CYS A 1 296 ? -29.720 0.522 25.040 1.00 92.12 296 CYS A O 1
ATOM 2351 N N . PHE A 1 297 ? -28.264 1.870 24.009 1.00 96.12 297 PHE A N 1
ATOM 2352 C CA . PHE A 1 297 ? -27.342 1.865 25.149 1.00 96.12 297 PHE A CA 1
ATOM 2353 C C . PHE A 1 297 ? -27.988 2.414 26.433 1.00 96.12 297 PHE A C 1
ATOM 2355 O O . PHE A 1 297 ? -27.572 2.029 27.527 1.00 96.12 297 PHE A O 1
ATOM 2362 N N . ALA A 1 298 ? -29.039 3.235 26.323 1.00 95.62 298 ALA A N 1
ATOM 2363 C CA . ALA A 1 298 ? -29.831 3.702 27.460 1.00 95.62 298 ALA A CA 1
ATOM 2364 C C . ALA A 1 298 ? -30.663 2.592 28.139 1.00 95.62 298 ALA A C 1
ATOM 2366 O O . ALA A 1 298 ? -31.023 2.735 29.304 1.00 95.62 298 ALA A O 1
ATOM 2367 N N . ALA A 1 299 ? -30.944 1.477 27.451 1.00 94.62 299 ALA A N 1
ATOM 2368 C CA . ALA A 1 299 ? -31.729 0.363 27.995 1.00 94.62 299 ALA A CA 1
ATOM 2369 C C . ALA A 1 299 ? -30.966 -0.463 29.048 1.00 94.62 299 ALA A C 1
ATOM 2371 O O . ALA A 1 299 ? -31.578 -1.168 29.846 1.00 94.62 299 ALA A O 1
ATOM 2372 N N . ILE A 1 300 ? -29.631 -0.375 29.069 1.00 94.88 300 ILE A N 1
ATOM 2373 C CA . ILE A 1 300 ? -28.793 -0.977 30.110 1.00 94.88 300 ILE A CA 1
ATOM 2374 C C . ILE A 1 300 ? -28.433 0.128 31.116 1.00 94.88 300 ILE A C 1
ATOM 2376 O O . ILE A 1 300 ? -27.810 1.105 30.705 1.00 94.88 300 ILE A O 1
ATOM 2380 N N . PRO A 1 301 ? -28.765 0.018 32.417 1.00 96.38 301 PRO A N 1
ATOM 2381 C CA . PRO A 1 301 ? -28.390 1.031 33.409 1.00 96.38 301 PRO A CA 1
ATOM 2382 C C . PRO A 1 301 ? -26.869 1.158 33.575 1.00 96.38 301 PRO A C 1
ATOM 2384 O O . PRO A 1 301 ? -26.179 0.141 33.621 1.00 96.38 301 PRO A O 1
ATOM 2387 N N . ASP A 1 302 ? -26.355 2.380 33.747 1.00 96.19 302 ASP A N 1
ATOM 2388 C CA . ASP A 1 302 ? -24.907 2.640 33.869 1.00 96.19 302 ASP A CA 1
ATOM 2389 C C . ASP A 1 302 ? -24.277 2.030 35.122 1.00 96.19 302 ASP A C 1
ATOM 2391 O O . ASP A 1 302 ? -23.140 1.560 35.094 1.00 96.19 302 ASP A O 1
ATOM 2395 N N . GLN A 1 303 ? -25.009 2.026 36.240 1.00 93.12 303 GLN A N 1
ATOM 2396 C CA . GLN A 1 303 ? -24.482 1.529 37.506 1.00 93.12 303 GLN A CA 1
ATOM 2397 C C . GLN A 1 303 ? -24.137 0.038 37.398 1.00 93.12 303 GLN A C 1
ATOM 2399 O O . GLN A 1 303 ? -25.027 -0.803 37.235 1.00 93.12 303 GLN A O 1
ATOM 2404 N N . GLY A 1 304 ? -22.847 -0.278 37.532 1.00 86.62 304 GLY A N 1
ATOM 2405 C CA . GLY A 1 304 ? -22.317 -1.639 37.427 1.00 86.62 304 GLY A CA 1
ATOM 2406 C C . GLY A 1 304 ? -22.190 -2.165 35.994 1.00 86.62 304 GLY A C 1
ATOM 2407 O O . GLY A 1 304 ? -21.960 -3.359 35.824 1.00 86.62 304 GLY A O 1
ATOM 2408 N N . ALA A 1 305 ? -22.358 -1.314 34.977 1.00 93.25 305 ALA A N 1
ATOM 2409 C CA . ALA A 1 305 ? -22.085 -1.677 33.592 1.00 93.25 305 ALA A CA 1
ATOM 2410 C C . ALA A 1 305 ? -20.593 -1.523 33.250 1.00 93.25 305 ALA A C 1
ATOM 2412 O O . ALA A 1 305 ? -19.897 -0.661 33.786 1.00 93.25 305 ALA A O 1
ATOM 2413 N N . ALA A 1 306 ? -20.120 -2.350 32.322 1.00 91.25 306 ALA A N 1
ATOM 2414 C CA . ALA A 1 306 ? -18.827 -2.224 31.669 1.00 91.25 306 ALA A CA 1
ATOM 2415 C C . ALA A 1 306 ? -19.005 -1.595 30.281 1.00 91.25 306 ALA A C 1
ATOM 2417 O O . ALA A 1 306 ? -19.940 -1.936 29.550 1.00 91.25 306 ALA A O 1
ATOM 2418 N N . PHE A 1 307 ? -18.082 -0.705 29.918 1.00 95.38 307 PHE A N 1
ATOM 2419 C CA . PHE A 1 307 ? -18.103 0.043 28.665 1.00 95.38 307 PHE A CA 1
ATOM 2420 C C . PHE A 1 307 ? -16.824 -0.235 27.884 1.00 95.38 307 PHE A C 1
ATOM 2422 O O . PHE A 1 307 ? -15.719 -0.020 28.388 1.00 95.38 307 PHE A O 1
ATOM 2429 N N . GLN A 1 308 ? -16.977 -0.714 26.654 1.00 97.50 308 GLN A N 1
ATOM 2430 C CA . GLN A 1 308 ? -15.873 -1.017 25.757 1.00 97.50 308 GLN A CA 1
ATOM 2431 C C . GLN A 1 308 ? -16.057 -0.293 24.426 1.00 97.50 308 GLN A C 1
ATOM 2433 O O . GLN A 1 308 ? -17.137 -0.287 23.834 1.00 97.50 308 GLN A O 1
ATOM 2438 N N . VAL A 1 309 ? -14.962 0.277 23.940 1.00 98.38 309 VAL A N 1
ATOM 2439 C CA . VAL A 1 309 ? -14.848 0.900 22.626 1.00 98.38 309 VAL A CA 1
ATOM 2440 C C . VAL A 1 309 ? -13.748 0.173 21.880 1.00 98.38 309 VAL A C 1
ATOM 2442 O O . VAL A 1 309 ? -12.623 0.088 22.366 1.00 98.38 309 VAL A O 1
ATOM 2445 N N . LYS A 1 310 ? -14.058 -0.374 20.712 1.00 98.44 310 LYS A N 1
ATOM 2446 C CA . LYS A 1 310 ? -13.103 -1.108 19.891 1.00 98.44 310 LYS A CA 1
ATOM 2447 C C . LYS A 1 310 ? -12.958 -0.416 18.539 1.00 98.44 310 LYS A C 1
ATOM 2449 O O . LYS A 1 310 ? -13.939 -0.207 17.835 1.00 98.44 310 LYS A O 1
ATOM 2454 N N . VAL A 1 311 ? -11.731 -0.040 18.197 1.00 98.75 311 VAL A N 1
ATOM 2455 C CA . VAL A 1 311 ? -11.361 0.482 16.877 1.00 98.75 311 VAL A CA 1
ATOM 2456 C C . VAL A 1 311 ? -11.045 -0.713 15.990 1.00 98.75 311 VAL A C 1
ATOM 2458 O O . VAL A 1 311 ? -10.200 -1.529 16.356 1.00 98.75 311 VAL A O 1
ATOM 2461 N N . LEU A 1 312 ? -11.733 -0.825 14.858 1.00 98.62 312 LEU A N 1
ATOM 2462 C CA . LEU A 1 312 ? -11.570 -1.896 13.876 1.00 98.62 312 LEU A CA 1
ATOM 2463 C C . LEU A 1 312 ? -10.950 -1.304 12.615 1.00 98.62 312 LEU A C 1
ATOM 2465 O O . LEU A 1 312 ? -11.468 -0.323 12.087 1.00 98.62 312 LEU A O 1
ATOM 2469 N N . VAL A 1 313 ? -9.854 -1.884 12.137 1.00 98.50 313 VAL A N 1
ATOM 2470 C CA . VAL A 1 313 ? -9.126 -1.386 10.967 1.00 98.50 313 VAL A CA 1
ATOM 2471 C C . VAL A 1 313 ? -9.035 -2.488 9.929 1.00 98.50 313 VAL A C 1
ATOM 2473 O O . VAL A 1 313 ? -8.404 -3.519 10.169 1.00 98.50 313 VAL A O 1
ATOM 2476 N N . GLN A 1 314 ? -9.632 -2.239 8.771 1.00 97.88 314 GLN A N 1
ATOM 2477 C CA . GLN A 1 314 ? -9.359 -2.985 7.556 1.00 97.88 314 GLN A CA 1
ATOM 2478 C C . GLN A 1 314 ? -8.345 -2.192 6.742 1.00 97.88 314 GLN A C 1
ATOM 2480 O O . GLN A 1 314 ? -8.608 -1.079 6.281 1.00 97.88 314 GLN A O 1
ATOM 2485 N N . GLU A 1 315 ? -7.143 -2.729 6.627 1.00 95.00 315 GLU A N 1
ATOM 2486 C CA . GLU A 1 315 ? -6.057 -2.066 5.934 1.00 95.00 315 GLU A CA 1
ATOM 2487 C C . GLU A 1 315 ? -6.289 -2.103 4.424 1.00 95.00 315 GLU A C 1
ATOM 2489 O O . GLU A 1 315 ? -6.836 -3.082 3.916 1.00 95.00 315 GLU A O 1
ATOM 2494 N N . PRO A 1 316 ? -5.817 -1.088 3.677 1.00 91.56 316 PRO A N 1
ATOM 2495 C CA . PRO A 1 316 ? -5.810 -1.130 2.214 1.00 91.56 316 PRO A CA 1
ATOM 2496 C C . PRO A 1 316 ? -5.129 -2.410 1.720 1.00 91.56 316 PRO A C 1
ATOM 2498 O O . PRO A 1 316 ? -5.674 -3.164 0.914 1.00 91.56 316 PRO A O 1
ATOM 2501 N N . LEU A 1 317 ? -3.939 -2.659 2.270 1.00 87.25 317 LEU A N 1
ATOM 2502 C CA . LEU A 1 317 ? -3.142 -3.859 2.104 1.00 87.25 317 LEU A CA 1
ATOM 2503 C C . LEU A 1 317 ? -2.554 -4.236 3.468 1.00 87.25 317 LEU A C 1
ATOM 2505 O O . LEU A 1 317 ? -1.692 -3.522 3.993 1.00 87.25 317 LEU A O 1
ATOM 2509 N N . ALA A 1 318 ? -3.030 -5.352 4.016 1.00 89.56 318 ALA A N 1
ATOM 2510 C CA . ALA A 1 318 ? -2.692 -5.821 5.353 1.00 89.56 318 ALA A CA 1
ATOM 2511 C C . ALA A 1 318 ? -1.178 -5.867 5.609 1.00 89.56 318 ALA A C 1
ATOM 2513 O O . ALA A 1 318 ? -0.403 -6.376 4.797 1.00 89.56 318 ALA A O 1
ATOM 2514 N N . GLY A 1 319 ? -0.752 -5.341 6.759 1.00 85.38 319 GLY A N 1
ATOM 2515 C CA . GLY A 1 319 ? 0.653 -5.362 7.180 1.00 85.38 319 GLY A CA 1
ATOM 2516 C C . GLY A 1 319 ? 1.549 -4.294 6.548 1.00 85.38 319 GLY A C 1
ATOM 2517 O O . GLY A 1 319 ? 2.759 -4.321 6.778 1.00 85.38 319 GLY A O 1
ATOM 2518 N N . THR A 1 320 ? 1.001 -3.354 5.775 1.00 83.44 320 THR A N 1
ATOM 2519 C CA . THR A 1 320 ? 1.795 -2.354 5.044 1.00 83.44 320 THR A CA 1
ATOM 2520 C C . THR A 1 320 ? 1.400 -0.919 5.394 1.00 83.44 320 THR A C 1
ATOM 2522 O O . THR A 1 320 ? 0.339 -0.661 5.952 1.00 83.44 320 THR A O 1
ATOM 2525 N N . SER A 1 321 ? 2.258 0.046 5.052 1.00 82.25 321 SER A N 1
ATOM 2526 C CA . SER A 1 321 ? 1.948 1.479 5.157 1.00 82.25 321 SER A CA 1
ATOM 2527 C C . SER A 1 321 ? 1.269 2.034 3.900 1.00 82.25 321 SER A C 1
ATOM 2529 O O . SER A 1 321 ? 1.091 3.247 3.783 1.00 82.25 321 SER A O 1
ATOM 2531 N N . PHE A 1 322 ? 0.923 1.184 2.926 1.00 79.88 322 PHE A N 1
ATOM 2532 C CA . PHE A 1 322 ? 0.279 1.646 1.704 1.00 79.88 322 PHE A CA 1
ATOM 2533 C C . PHE A 1 322 ? -1.128 2.123 1.996 1.00 79.88 322 PHE A C 1
ATOM 2535 O O . PHE A 1 322 ? -1.916 1.426 2.622 1.00 79.88 322 PHE A O 1
ATOM 2542 N N . ASN A 1 323 ? -1.446 3.306 1.484 1.00 84.75 323 ASN A N 1
ATOM 2543 C CA . ASN A 1 323 ? -2.771 3.896 1.615 1.00 84.75 323 ASN A CA 1
ATOM 2544 C C . ASN A 1 323 ? -3.770 3.337 0.589 1.00 84.75 323 ASN A C 1
ATOM 2546 O O . ASN A 1 323 ? -4.938 3.683 0.666 1.00 84.75 323 ASN A O 1
ATOM 2550 N N . ILE A 1 324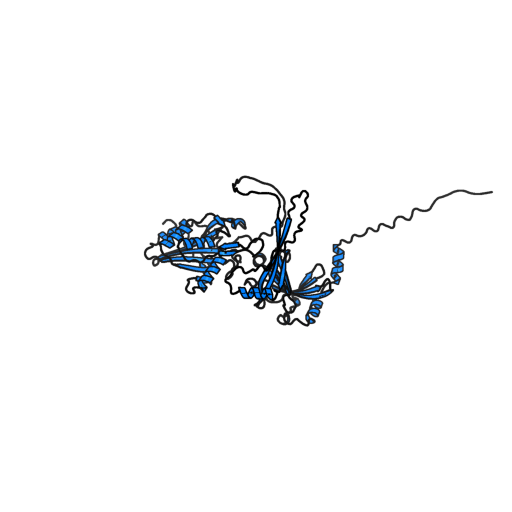 ? -3.331 2.493 -0.354 1.00 83.00 324 ILE A N 1
ATOM 2551 C CA . ILE A 1 324 ? -4.166 1.875 -1.393 1.00 83.00 324 ILE A CA 1
ATOM 2552 C C . ILE A 1 324 ? -3.780 0.401 -1.592 1.00 83.00 324 ILE A C 1
ATOM 2554 O O . ILE A 1 324 ? -2.595 0.062 -1.651 1.00 83.00 324 ILE A O 1
ATOM 2558 N N . GLY A 1 325 ? -4.771 -0.480 -1.683 1.00 82.25 325 GLY A N 1
ATOM 2559 C CA . GLY A 1 325 ? -4.587 -1.926 -1.748 1.00 82.25 325 GLY A CA 1
ATOM 2560 C C . GLY A 1 325 ? -5.812 -2.680 -2.274 1.00 82.25 325 GLY A C 1
ATOM 2561 O O . GLY A 1 325 ? -6.749 -2.058 -2.774 1.00 82.25 325 GLY A O 1
ATOM 2562 N N . PRO A 1 326 ? -5.833 -4.024 -2.164 1.00 82.38 326 PRO A N 1
ATOM 2563 C CA . PRO A 1 326 ? -6.995 -4.844 -2.523 1.00 82.38 326 PRO A CA 1
ATOM 2564 C C . PRO A 1 326 ? -8.299 -4.399 -1.848 1.00 82.38 326 PRO A C 1
ATOM 2566 O O . PRO A 1 326 ? -9.366 -4.527 -2.440 1.00 82.38 326 PRO A O 1
ATOM 2569 N N . ASN A 1 327 ? -8.203 -3.816 -0.651 1.00 84.81 327 ASN A N 1
ATOM 2570 C CA . ASN A 1 327 ? -9.327 -3.253 0.093 1.00 84.81 327 ASN A CA 1
ATOM 2571 C C . ASN A 1 327 ? -9.542 -1.760 -0.227 1.00 84.81 327 ASN A C 1
ATOM 2573 O O . ASN A 1 327 ? -9.939 -0.986 0.645 1.00 84.81 327 ASN A O 1
ATOM 2577 N N . SER A 1 328 ? -9.237 -1.322 -1.455 1.00 88.69 328 SER A N 1
ATOM 2578 C CA . SER A 1 328 ? -9.278 0.088 -1.865 1.00 88.69 328 SER A CA 1
ATOM 2579 C C . SER A 1 328 ? -8.400 0.945 -0.941 1.00 88.69 328 SER A C 1
ATOM 2581 O O . SER A 1 3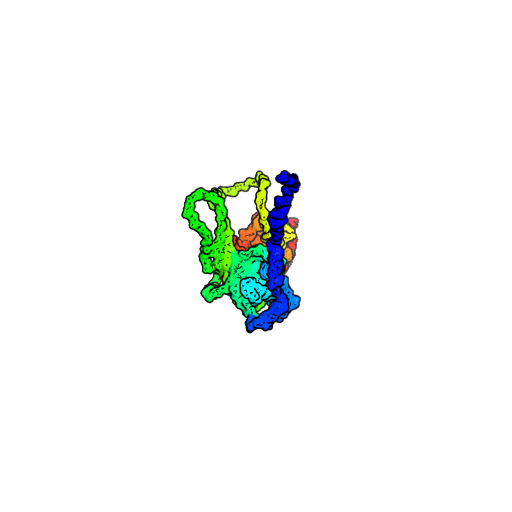28 ? -7.232 0.616 -0.738 1.00 88.69 328 SER A O 1
ATOM 2583 N N . PHE A 1 329 ? -8.932 2.011 -0.346 1.00 90.38 329 PHE A N 1
ATOM 2584 C CA . PHE A 1 329 ? -8.236 2.837 0.646 1.00 90.38 329 PHE A CA 1
ATOM 2585 C C . PHE A 1 329 ? -8.330 2.316 2.089 1.00 90.38 329 PHE A C 1
ATOM 2587 O O . PHE A 1 329 ? -7.943 3.021 3.025 1.00 90.38 329 PHE A O 1
ATOM 2594 N N . GLY A 1 330 ? -8.821 1.089 2.285 1.00 95.00 330 GLY A N 1
ATOM 2595 C CA . GLY A 1 330 ? -9.116 0.522 3.597 1.00 95.00 330 GLY A CA 1
ATOM 2596 C C . GLY A 1 330 ? -10.325 1.180 4.264 1.00 95.00 330 GLY A C 1
ATOM 2597 O O . GLY A 1 330 ? -10.988 2.051 3.696 1.00 95.00 330 GLY A O 1
ATOM 2598 N N . HIS A 1 331 ? -10.615 0.774 5.496 1.00 97.88 331 HIS A N 1
ATOM 2599 C CA . HIS A 1 331 ? -11.671 1.370 6.305 1.00 97.88 331 HIS A CA 1
ATOM 2600 C C . HIS A 1 331 ? -11.337 1.312 7.799 1.00 97.88 331 HIS A C 1
ATOM 2602 O O . HIS A 1 331 ? -10.659 0.396 8.265 1.00 97.88 331 HIS A O 1
ATOM 2608 N N . VAL A 1 332 ? -11.830 2.292 8.559 1.00 98.56 332 VAL A N 1
ATOM 2609 C CA . VAL A 1 332 ? -11.816 2.256 10.025 1.00 98.56 332 VAL A CA 1
ATOM 2610 C C . VAL A 1 332 ? -13.250 2.359 10.522 1.00 98.56 332 VAL A C 1
ATOM 2612 O O . VAL A 1 332 ? -13.935 3.337 10.227 1.00 98.56 332 VAL A O 1
ATOM 2615 N N . ALA A 1 333 ? -13.676 1.367 11.298 1.00 98.50 333 ALA A N 1
ATOM 2616 C CA . ALA A 1 333 ? -14.974 1.337 11.959 1.00 98.50 333 ALA A CA 1
ATOM 2617 C C . ALA A 1 333 ? -14.807 1.401 13.483 1.00 98.50 333 ALA A C 1
ATOM 2619 O O . ALA A 1 333 ? -13.739 1.111 14.036 1.00 98.50 333 ALA A O 1
ATOM 2620 N N . ILE A 1 334 ? -15.882 1.770 14.171 1.00 98.69 334 ILE A N 1
ATOM 2621 C CA . ILE A 1 334 ? -15.952 1.789 15.631 1.00 98.69 334 ILE A CA 1
ATOM 2622 C C . ILE A 1 334 ? -17.018 0.808 16.112 1.00 98.69 334 ILE A C 1
ATOM 2624 O O . ILE A 1 334 ? -18.159 0.829 15.656 1.00 98.69 334 ILE A O 1
ATOM 2628 N N . GLN A 1 335 ? -16.635 -0.051 17.050 1.00 98.50 335 GLN A N 1
ATOM 2629 C CA . GLN A 1 335 ? -17.532 -0.935 17.777 1.00 98.50 335 GLN A CA 1
ATOM 2630 C C . GLN A 1 335 ? -17.709 -0.397 19.198 1.00 98.50 335 GLN A C 1
ATOM 2632 O O . GLN A 1 335 ? -16.741 -0.213 19.936 1.00 98.50 335 GLN A O 1
ATOM 2637 N N . LEU A 1 336 ? -18.956 -0.185 19.600 1.00 98.38 336 LEU A N 1
ATOM 2638 C CA . LEU A 1 336 ? -19.334 0.206 20.953 1.00 98.38 336 LEU A CA 1
ATOM 2639 C C . LEU A 1 336 ? -19.990 -0.980 21.644 1.00 98.38 336 LEU A C 1
ATOM 2641 O O . LEU A 1 336 ? -20.816 -1.664 21.044 1.00 98.38 336 LEU A O 1
ATOM 2645 N N . THR A 1 337 ? -19.629 -1.254 22.893 1.00 97.75 337 THR A N 1
ATOM 2646 C CA . THR A 1 337 ? -20.247 -2.316 23.691 1.00 97.75 337 THR A CA 1
ATOM 2647 C C . THR A 1 337 ? -20.515 -1.835 25.109 1.00 97.75 337 THR A C 1
ATOM 2649 O O . THR A 1 337 ? -19.624 -1.304 25.770 1.00 97.75 337 THR A O 1
ATOM 2652 N N . LYS A 1 338 ? -21.747 -2.046 25.577 1.00 96.12 338 LYS A N 1
ATOM 2653 C CA . LYS A 1 338 ? -22.167 -1.818 26.962 1.00 96.12 338 LYS A CA 1
ATOM 2654 C C . LYS A 1 338 ? -22.763 -3.104 27.503 1.00 96.12 338 LYS A C 1
ATOM 2656 O O . LYS A 1 338 ? -23.667 -3.666 26.883 1.00 96.12 338 LYS A O 1
ATOM 2661 N N . GLN A 1 339 ? -22.277 -3.548 28.654 1.00 93.38 339 GLN A N 1
ATOM 2662 C CA . GLN A 1 339 ? -22.680 -4.819 29.246 1.00 93.38 339 GLN A CA 1
ATOM 2663 C C . GLN A 1 339 ? -22.934 -4.684 30.746 1.00 93.38 339 GLN A C 1
ATOM 2665 O O . GLN A 1 339 ? -22.153 -4.051 31.449 1.00 93.38 339 GLN A O 1
ATOM 2670 N N . LYS A 1 340 ? -23.992 -5.326 31.250 1.00 92.69 340 LYS A N 1
ATOM 2671 C CA . LYS A 1 340 ? -24.280 -5.471 32.683 1.00 92.69 340 LYS A CA 1
ATOM 2672 C C . LYS A 1 340 ? -24.870 -6.856 32.948 1.00 92.69 340 LYS A C 1
ATOM 2674 O O . LYS A 1 340 ? -25.996 -7.139 32.542 1.00 92.69 340 LYS A O 1
ATOM 2679 N N . GLY A 1 341 ? -24.113 -7.716 33.631 1.00 90.62 341 GLY A N 1
ATOM 2680 C CA . GLY A 1 341 ? -24.481 -9.128 33.786 1.00 90.62 341 GLY A CA 1
ATOM 2681 C C . GLY A 1 341 ? -24.651 -9.804 32.420 1.00 90.62 341 GLY A C 1
ATOM 2682 O O . GLY A 1 341 ? -23.761 -9.703 31.571 1.00 90.62 341 GLY A O 1
ATOM 2683 N N . ASP A 1 342 ? -25.815 -10.420 32.203 1.00 92.12 342 ASP A N 1
ATOM 2684 C CA . ASP A 1 342 ? -26.167 -11.127 30.960 1.00 92.12 342 ASP A CA 1
ATOM 2685 C C . ASP A 1 342 ? -26.711 -10.204 29.854 1.00 92.12 342 ASP A C 1
ATOM 2687 O O . ASP A 1 342 ? -26.881 -10.621 28.708 1.00 92.12 342 ASP A O 1
ATOM 2691 N N . GLN A 1 343 ? -26.994 -8.935 30.166 1.00 94.31 343 GLN A N 1
ATOM 2692 C CA . GLN A 1 343 ? -27.442 -7.964 29.170 1.00 94.31 343 GLN A CA 1
ATOM 2693 C C . GLN A 1 343 ? -26.238 -7.321 28.485 1.00 94.31 343 GLN A C 1
ATOM 2695 O O . GLN A 1 343 ? -25.393 -6.715 29.142 1.00 94.31 343 GLN A O 1
ATOM 2700 N N . SER A 1 344 ? -26.191 -7.405 27.155 1.00 94.69 344 SER A N 1
ATOM 2701 C CA . SER A 1 344 ? -25.171 -6.754 26.334 1.00 94.69 344 SER A CA 1
ATOM 2702 C C . SER A 1 344 ? -25.772 -6.150 25.066 1.00 94.69 344 SER A C 1
ATOM 2704 O O . SER A 1 344 ? -26.639 -6.744 24.404 1.00 94.69 344 SER A O 1
ATOM 2706 N N . ILE A 1 345 ? -25.305 -4.951 24.728 1.00 95.81 345 ILE A N 1
ATOM 2707 C CA . ILE A 1 345 ? -25.551 -4.293 23.447 1.00 95.81 345 ILE A CA 1
ATOM 2708 C C . ILE A 1 345 ? -24.198 -4.017 22.809 1.00 95.81 345 ILE A C 1
ATOM 2710 O O . ILE A 1 345 ? -23.327 -3.418 23.439 1.00 95.81 345 ILE A O 1
ATOM 2714 N N . THR A 1 346 ? -24.066 -4.417 21.547 1.00 96.56 346 THR A N 1
ATOM 2715 C CA . THR A 1 346 ? -22.914 -4.139 20.696 1.00 96.56 346 THR A CA 1
ATOM 2716 C C . THR A 1 346 ? -23.414 -3.543 19.389 1.00 96.56 346 THR A C 1
ATOM 2718 O O . THR A 1 346 ? -24.361 -4.069 18.812 1.00 96.56 346 THR A O 1
ATOM 2721 N N . GLN A 1 347 ? -22.796 -2.446 18.954 1.00 97.38 347 GLN A N 1
ATOM 2722 C CA . GLN A 1 347 ? -23.094 -1.786 17.682 1.00 97.38 347 GLN A CA 1
ATOM 2723 C C . GLN A 1 347 ? -21.792 -1.460 16.959 1.00 97.38 347 GLN A C 1
ATOM 2725 O O . GLN A 1 347 ? -20.860 -0.951 17.590 1.00 97.38 347 GLN A O 1
ATOM 2730 N N . VAL A 1 348 ? -21.733 -1.737 15.657 1.00 97.88 348 VAL A N 1
ATOM 2731 C CA . VAL A 1 348 ? -20.563 -1.498 14.803 1.00 97.88 348 VAL A CA 1
ATOM 2732 C C . VAL A 1 348 ? -20.942 -0.533 13.689 1.00 97.88 348 VAL A C 1
ATOM 2734 O O . VAL A 1 348 ? -21.875 -0.777 12.930 1.00 97.88 348 VAL A O 1
ATOM 2737 N N . MET A 1 349 ? -20.232 0.587 13.592 1.00 97.94 349 MET A N 1
ATOM 2738 C CA . MET A 1 349 ? -20.575 1.672 12.672 1.00 97.94 349 MET A CA 1
ATOM 2739 C C . MET A 1 349 ? -19.333 2.189 11.950 1.00 97.94 349 MET A C 1
ATOM 2741 O O . MET A 1 349 ? -18.255 2.277 12.544 1.00 97.94 349 MET A O 1
ATOM 2745 N N . GLY A 1 350 ? -19.503 2.584 10.692 1.00 97.94 350 GLY A N 1
ATOM 2746 C CA . GLY A 1 350 ? -18.463 3.214 9.880 1.00 97.94 350 GLY A CA 1
ATOM 2747 C C . GLY A 1 350 ? -18.942 4.502 9.214 1.00 97.94 350 GLY A C 1
ATOM 2748 O O . GLY A 1 350 ? -20.142 4.717 9.028 1.00 97.94 350 GLY A O 1
ATOM 2749 N N . PHE A 1 351 ? -17.983 5.361 8.866 1.00 98.44 351 PHE A N 1
ATOM 2750 C CA . PHE A 1 351 ? -18.202 6.670 8.244 1.00 98.44 351 PHE A CA 1
ATOM 2751 C C . PHE A 1 351 ? -17.691 6.662 6.802 1.00 98.44 351 PHE A C 1
ATOM 2753 O O . PHE A 1 351 ? -16.503 6.437 6.564 1.00 98.44 351 PHE A O 1
ATOM 2760 N N . TYR A 1 352 ? -18.580 6.907 5.843 1.00 97.75 352 TYR A N 1
ATOM 2761 C CA . TYR A 1 352 ? -18.330 6.690 4.417 1.00 97.75 352 TYR A CA 1
ATOM 2762 C C . TYR A 1 352 ? -18.564 7.950 3.590 1.00 97.75 352 TYR A C 1
ATOM 2764 O O . TYR A 1 352 ? -19.408 8.768 3.964 1.00 97.75 352 TYR A O 1
ATOM 2772 N N . PRO A 1 353 ? -17.881 8.091 2.440 1.00 96.75 353 PRO A N 1
ATOM 2773 C CA . PRO A 1 353 ? -18.271 9.058 1.430 1.00 96.75 353 PRO A CA 1
ATOM 2774 C C . PRO A 1 353 ? -19.621 8.685 0.815 1.00 96.75 353 PRO A C 1
ATOM 2776 O O . PRO A 1 353 ? -20.123 7.568 0.943 1.00 96.75 353 PRO A O 1
ATOM 2779 N N . THR A 1 354 ? -20.178 9.631 0.080 1.00 93.12 354 THR A N 1
ATOM 2780 C CA . THR A 1 354 ? -21.307 9.418 -0.825 1.00 93.12 354 THR A CA 1
ATOM 2781 C C . THR A 1 354 ? -20.858 9.727 -2.256 1.00 93.12 354 THR A C 1
ATOM 2783 O O . THR A 1 354 ? -19.792 10.296 -2.488 1.00 93.12 354 THR A O 1
ATOM 2786 N N . GLY A 1 355 ? -21.653 9.340 -3.250 1.00 86.69 355 GLY A N 1
ATOM 2787 C CA . GLY A 1 355 ? -21.303 9.521 -4.660 1.00 86.69 355 GLY A CA 1
ATOM 2788 C C . GLY A 1 355 ? -20.589 8.313 -5.263 1.00 86.69 355 GLY A C 1
ATOM 2789 O O . GLY A 1 355 ? -20.584 7.232 -4.681 1.00 86.69 355 GLY A O 1
ATOM 2790 N N . ASN A 1 356 ? -20.028 8.493 -6.459 1.00 81.19 356 ASN A N 1
ATOM 2791 C CA . ASN A 1 356 ? -19.485 7.423 -7.290 1.00 81.19 356 ASN A CA 1
ATOM 2792 C C . ASN A 1 356 ? -18.101 7.798 -7.815 1.00 81.19 356 ASN A C 1
ATOM 2794 O O . ASN A 1 356 ? -17.814 8.957 -8.114 1.00 81.19 356 ASN A O 1
ATOM 2798 N N . GLY A 1 357 ? -17.243 6.796 -7.951 1.00 79.56 357 GLY A N 1
ATOM 2799 C CA . GLY A 1 357 ? -15.917 6.988 -8.504 1.00 79.56 357 GLY A CA 1
ATOM 2800 C C . GLY A 1 357 ? -15.090 8.052 -7.787 1.00 79.56 357 GLY A C 1
ATOM 2801 O O . GLY A 1 357 ? -15.029 8.089 -6.557 1.00 79.56 357 GLY A O 1
ATOM 2802 N N . LEU A 1 358 ? -14.456 8.936 -8.562 1.00 74.88 358 LEU A N 1
ATOM 2803 C CA . LEU A 1 358 ? -13.623 10.029 -8.041 1.00 74.88 358 LEU A CA 1
ATOM 2804 C C . LEU A 1 358 ? -14.414 11.070 -7.239 1.00 74.88 358 LEU A C 1
ATOM 2806 O O . LEU A 1 358 ? -13.825 11.744 -6.395 1.00 74.88 358 LEU A O 1
ATOM 2810 N N . SER A 1 359 ? -15.739 11.160 -7.417 1.00 79.06 359 SER A N 1
ATOM 2811 C CA . SER A 1 359 ? -16.563 12.093 -6.640 1.00 79.06 359 SER A CA 1
ATOM 2812 C C . SER A 1 359 ? -16.579 11.750 -5.148 1.00 79.06 359 SER A C 1
ATOM 2814 O O . SER A 1 359 ? -16.896 12.604 -4.334 1.00 79.06 359 SER A O 1
ATOM 2816 N N . LYS A 1 360 ? -16.214 10.520 -4.763 1.00 86.38 360 LYS A N 1
ATOM 2817 C CA . LYS A 1 360 ? -16.113 10.105 -3.357 1.00 86.38 360 LYS A CA 1
ATOM 2818 C C . LYS A 1 360 ? -14.960 10.779 -2.610 1.00 86.38 360 LYS A C 1
ATOM 2820 O O . LYS A 1 360 ? -14.988 10.825 -1.382 1.00 86.38 360 LYS A O 1
ATOM 2825 N N . LEU A 1 361 ? -13.959 11.317 -3.317 1.00 82.25 361 LEU A N 1
ATOM 2826 C CA . LEU A 1 361 ? -12.816 11.983 -2.682 1.00 82.25 361 LEU A CA 1
ATOM 2827 C C . LEU A 1 361 ? -13.232 13.225 -1.889 1.00 82.25 361 LEU A C 1
ATOM 2829 O O . LEU A 1 361 ? -12.632 13.507 -0.852 1.00 82.25 361 LEU A O 1
ATOM 2833 N N . ILE A 1 362 ? -14.254 13.939 -2.365 1.00 86.50 362 ILE A N 1
ATOM 2834 C CA . ILE A 1 362 ? -14.841 15.112 -1.717 1.00 86.50 362 ILE A CA 1
ATOM 2835 C C . ILE A 1 362 ? -16.353 15.027 -1.928 1.00 86.50 362 ILE A C 1
ATOM 2837 O O . ILE A 1 362 ? -16.847 15.280 -3.023 1.00 86.50 362 ILE A O 1
ATOM 2841 N N . SER A 1 363 ? -17.088 14.628 -0.895 1.00 90.50 363 SER A N 1
ATOM 2842 C CA . SER A 1 363 ? -18.523 14.341 -0.995 1.00 90.50 363 SER A CA 1
ATOM 2843 C C . SER A 1 363 ? -19.255 14.641 0.307 1.00 90.50 363 SER A C 1
ATOM 2845 O O . SER A 1 363 ? -18.651 15.055 1.297 1.00 90.50 363 SER A O 1
ATOM 2847 N N . THR A 1 364 ? -20.571 14.428 0.331 1.00 96.69 364 THR A N 1
ATOM 2848 C CA . THR A 1 364 ? -21.279 14.279 1.604 1.00 96.69 364 THR A CA 1
ATOM 2849 C C . THR A 1 364 ? -20.933 12.943 2.261 1.00 96.69 364 THR A C 1
ATOM 2851 O O . THR A 1 364 ? -20.452 12.024 1.599 1.00 96.69 364 THR A O 1
ATOM 2854 N N . SER A 1 365 ? -21.167 12.808 3.555 1.00 97.19 365 SER A N 1
ATOM 2855 C CA . SER A 1 365 ? -20.924 11.575 4.294 1.00 97.19 365 SER A CA 1
ATOM 2856 C C . SER A 1 365 ? -22.198 10.750 4.491 1.00 97.19 365 SER A C 1
ATOM 2858 O O . SER A 1 365 ? -23.321 11.239 4.356 1.00 97.19 365 SER A O 1
ATOM 2860 N N . SER A 1 366 ? -22.024 9.475 4.830 1.00 97.50 366 SER A N 1
ATOM 2861 C CA . SER A 1 366 ? -23.086 8.604 5.330 1.00 97.50 366 SER A CA 1
ATOM 2862 C C . SER A 1 366 ? -22.550 7.678 6.422 1.00 97.50 366 SER A C 1
ATOM 2864 O O . SER A 1 366 ? -21.366 7.332 6.428 1.00 97.50 366 SER A O 1
ATOM 2866 N N . MET A 1 367 ? -23.422 7.284 7.351 1.00 98.00 367 MET A N 1
ATOM 2867 C CA . MET A 1 367 ? -23.127 6.252 8.345 1.00 98.00 367 MET A CA 1
ATOM 2868 C C . MET A 1 367 ? -23.685 4.920 7.865 1.00 98.00 367 MET A C 1
ATOM 2870 O O . MET A 1 367 ? -24.820 4.862 7.386 1.00 98.00 367 MET A O 1
ATOM 2874 N N . LYS A 1 368 ? -22.904 3.854 8.019 1.00 97.38 368 LYS A N 1
ATOM 2875 C CA . LYS A 1 368 ? -23.319 2.495 7.658 1.00 97.38 368 LYS A CA 1
ATOM 2876 C C . LYS A 1 368 ? -23.106 1.532 8.813 1.00 97.38 368 LYS A C 1
ATOM 2878 O O . LYS A 1 368 ? -22.239 1.751 9.663 1.00 97.38 368 LYS A O 1
ATOM 2883 N N . ASP A 1 369 ? -23.911 0.477 8.822 1.00 97.00 369 ASP A N 1
ATOM 2884 C CA . ASP A 1 369 ? -23.723 -0.656 9.721 1.00 97.00 369 ASP A CA 1
ATOM 2885 C C . ASP A 1 369 ? -22.528 -1.495 9.250 1.00 97.00 369 ASP A C 1
ATOM 2887 O O . ASP A 1 369 ? -22.510 -2.009 8.130 1.00 97.00 369 ASP A O 1
ATOM 2891 N N . ASN A 1 370 ? -21.523 -1.620 10.112 1.00 96.56 370 ASN A N 1
ATOM 2892 C CA . ASN A 1 370 ? -20.307 -2.388 9.854 1.00 96.56 370 ASN A CA 1
ATOM 2893 C C . ASN A 1 370 ? -20.313 -3.749 10.566 1.00 96.56 370 ASN A C 1
ATOM 2895 O O . ASN A 1 370 ? -19.252 -4.316 10.835 1.00 96.56 370 ASN A O 1
ATOM 2899 N N . SER A 1 371 ? -21.506 -4.272 10.859 1.00 95.06 371 SER A N 1
ATOM 2900 C CA . SER A 1 371 ? -21.728 -5.686 11.173 1.00 95.06 371 SER A CA 1
ATOM 2901 C C . SER A 1 371 ? -20.982 -6.586 10.205 1.00 95.06 371 SER A C 1
ATOM 2903 O O . SER A 1 371 ? -20.970 -6.328 9.002 1.00 95.06 371 SER A O 1
ATOM 2905 N N . ASP A 1 372 ? -20.363 -7.636 10.736 1.00 94.56 372 ASP A N 1
ATOM 2906 C CA . ASP A 1 372 ? -19.680 -8.665 9.953 1.00 94.56 372 ASP A CA 1
ATOM 2907 C C . ASP A 1 372 ? -18.544 -8.137 9.053 1.00 94.56 372 ASP A C 1
ATOM 2909 O O . ASP A 1 372 ? -18.041 -8.852 8.187 1.00 94.56 372 ASP A O 1
ATOM 2913 N N . MET A 1 373 ? -18.086 -6.897 9.271 1.00 94.81 373 MET A N 1
ATOM 2914 C CA . MET A 1 373 ? -16.928 -6.348 8.572 1.00 94.81 373 MET A CA 1
ATOM 2915 C C . MET A 1 373 ? -15.674 -7.134 8.964 1.00 94.81 373 MET A C 1
ATOM 2917 O O . MET A 1 373 ? -15.346 -7.254 10.149 1.00 94.81 373 MET A O 1
ATOM 2921 N N . GLU A 1 374 ? -14.945 -7.628 7.969 1.00 96.38 374 GLU A N 1
ATOM 2922 C CA . GLU A 1 374 ? -13.602 -8.159 8.178 1.00 96.38 374 GLU A CA 1
ATOM 2923 C C . GLU A 1 374 ? -12.640 -7.028 8.558 1.00 96.38 374 GLU A C 1
ATOM 2925 O O . GLU A 1 374 ? -12.708 -5.917 8.045 1.00 96.38 374 GLU A O 1
ATOM 2930 N N . TYR A 1 375 ? -11.723 -7.289 9.473 1.00 97.75 375 TYR A N 1
ATOM 2931 C CA . TYR A 1 375 ? -10.677 -6.345 9.843 1.00 97.75 375 TYR A CA 1
ATOM 2932 C C . TYR A 1 375 ? -9.343 -7.074 9.915 1.00 97.75 375 TYR A C 1
ATOM 2934 O O . TYR A 1 375 ? -9.316 -8.279 10.138 1.00 97.75 375 TYR A O 1
ATOM 2942 N N . ASP A 1 376 ? -8.240 -6.342 9.775 1.00 97.38 376 ASP A N 1
ATOM 2943 C CA . ASP A 1 376 ? -6.869 -6.856 9.908 1.00 97.38 376 ASP A CA 1
ATOM 2944 C C . ASP A 1 376 ? -6.304 -6.578 11.307 1.00 97.38 376 ASP A C 1
ATOM 2946 O O . ASP A 1 376 ? -5.529 -7.360 11.879 1.00 97.38 376 ASP A O 1
ATOM 2950 N N . MET A 1 377 ? -6.730 -5.450 11.883 1.00 97.69 377 MET A N 1
ATOM 2951 C CA . MET A 1 377 ? -6.333 -4.995 13.205 1.00 97.69 377 MET A CA 1
ATOM 2952 C C . MET A 1 377 ? -7.519 -4.532 14.036 1.00 97.69 377 MET A C 1
ATOM 2954 O O . MET A 1 377 ? -8.477 -3.950 13.528 1.00 97.69 377 MET A O 1
ATOM 2958 N N . ALA A 1 378 ? -7.410 -4.727 15.347 1.00 98.31 378 ALA A N 1
ATOM 2959 C CA . ALA A 1 378 ? -8.340 -4.131 16.287 1.00 98.31 378 ALA A CA 1
ATOM 2960 C C . ALA A 1 378 ? -7.670 -3.703 17.590 1.00 98.31 378 ALA A C 1
ATOM 2962 O O . ALA A 1 378 ? -6.764 -4.383 18.074 1.00 98.31 378 ALA A O 1
ATOM 2963 N N . ALA A 1 379 ? -8.166 -2.619 18.184 1.00 98.44 379 ALA A N 1
ATOM 2964 C CA . ALA A 1 379 ? -7.735 -2.108 19.480 1.00 98.44 379 ALA A CA 1
ATOM 2965 C C . ALA A 1 379 ? -8.940 -1.881 20.390 1.00 98.44 379 ALA A C 1
ATOM 2967 O O . ALA A 1 379 ? -9.869 -1.181 19.998 1.00 98.44 379 ALA A O 1
ATOM 2968 N N . SER A 1 380 ? -8.933 -2.469 21.587 1.00 97.75 380 SER A N 1
ATOM 2969 C CA . SER A 1 380 ? -10.034 -2.356 22.547 1.00 97.75 380 SER A CA 1
ATOM 2970 C C . SER A 1 380 ? -9.646 -1.472 23.727 1.00 97.75 380 SER A C 1
ATOM 2972 O O . SER A 1 380 ? -8.606 -1.668 24.355 1.00 97.75 380 SER A O 1
ATOM 2974 N N . TYR A 1 381 ? -10.529 -0.545 24.063 1.00 95.62 381 TYR A N 1
ATOM 2975 C CA . TYR A 1 381 ? -10.395 0.413 25.148 1.00 95.62 381 TYR A CA 1
ATOM 2976 C C . TYR A 1 381 ? -11.573 0.238 26.104 1.00 95.62 381 TYR A C 1
ATOM 2978 O O . TYR A 1 381 ? -12.712 0.079 25.668 1.00 95.62 381 TYR A O 1
ATOM 2986 N N . PHE A 1 382 ? -11.299 0.268 27.404 1.00 94.38 382 PHE A N 1
ATOM 2987 C CA . PHE A 1 382 ? -12.327 0.280 28.442 1.00 94.38 382 PHE A CA 1
ATOM 2988 C C . PHE A 1 382 ? -12.443 1.687 29.004 1.00 94.38 382 PHE A C 1
ATOM 2990 O O . PHE A 1 382 ? -11.434 2.381 29.128 1.00 94.38 382 PHE A O 1
ATOM 2997 N N . THR A 1 383 ? -13.663 2.114 29.310 1.00 94.06 383 THR A N 1
ATOM 2998 C CA . THR A 1 383 ? -13.920 3.502 29.698 1.00 94.06 383 THR A CA 1
ATOM 2999 C C . THR A 1 383 ? -15.030 3.625 30.740 1.00 94.06 383 THR A C 1
ATOM 3001 O O . THR A 1 383 ? -15.628 2.630 31.157 1.00 94.06 383 THR A O 1
ATOM 3004 N N . THR A 1 384 ? -15.269 4.850 31.199 1.00 95.19 384 THR A N 1
ATOM 3005 C CA . THR A 1 384 ? -16.335 5.196 32.141 1.00 95.19 384 THR A CA 1
ATOM 3006 C C . THR A 1 384 ? -17.661 5.425 31.411 1.00 95.19 384 THR A C 1
ATOM 3008 O O . THR A 1 384 ? -17.689 5.638 30.199 1.00 95.19 384 THR A O 1
ATOM 3011 N N . ALA A 1 385 ? -18.775 5.422 32.149 1.00 96.50 385 ALA A N 1
ATOM 3012 C CA . ALA A 1 385 ? -20.084 5.765 31.588 1.00 96.50 385 ALA A CA 1
ATOM 3013 C C . ALA A 1 385 ? -20.099 7.178 30.976 1.00 96.50 385 ALA A C 1
ATOM 3015 O O . ALA A 1 385 ? -20.626 7.380 29.884 1.00 96.50 385 ALA A O 1
ATOM 3016 N N . GLU A 1 386 ? -19.479 8.143 31.664 1.00 98.12 386 GLU A N 1
ATOM 3017 C CA . GLU A 1 386 ? -19.412 9.539 31.228 1.00 98.12 386 GLU A CA 1
ATOM 3018 C C . GLU A 1 386 ? -18.680 9.672 29.887 1.00 98.12 386 GLU A C 1
ATOM 3020 O O . GLU A 1 386 ? -19.191 10.275 28.942 1.00 98.12 386 GLU A O 1
ATOM 3025 N N . ASP A 1 387 ? -17.501 9.068 29.778 1.00 98.12 387 ASP A N 1
ATOM 3026 C CA . ASP A 1 387 ? -16.691 9.136 28.567 1.00 98.12 387 ASP A CA 1
ATOM 3027 C C . ASP A 1 387 ? -17.308 8.334 27.420 1.00 98.12 387 ASP A C 1
ATOM 3029 O O . ASP A 1 387 ? -17.312 8.792 26.276 1.00 98.12 387 ASP A O 1
ATOM 3033 N N . PHE A 1 388 ? -17.921 7.184 27.714 1.00 98.44 388 PHE A N 1
ATOM 3034 C CA . PHE A 1 388 ? -18.703 6.437 26.730 1.00 98.44 388 PHE A CA 1
ATOM 3035 C C . PHE A 1 388 ? -19.861 7.275 26.172 1.00 98.44 388 PHE A C 1
ATOM 3037 O O . PHE A 1 388 ? -20.105 7.270 24.964 1.00 98.44 388 PHE A O 1
ATOM 3044 N N . GLN A 1 389 ? -20.538 8.056 27.020 1.00 98.50 389 GLN A N 1
ATOM 3045 C CA . GLN A 1 389 ? -21.602 8.953 26.580 1.00 98.50 389 GLN A CA 1
ATOM 3046 C C . GLN A 1 389 ? -21.075 10.088 25.689 1.00 98.50 389 GLN A C 1
ATOM 3048 O O . GLN A 1 389 ? -21.733 10.439 24.709 1.00 98.50 389 GLN A O 1
ATOM 3053 N N . LYS A 1 390 ? -19.878 10.636 25.955 1.00 98.62 390 LYS A N 1
ATOM 3054 C CA . LYS A 1 390 ? -19.235 11.624 25.061 1.00 98.62 390 LYS A CA 1
ATOM 3055 C C . LYS A 1 390 ? -18.981 11.036 23.668 1.00 98.62 390 LYS A C 1
ATOM 3057 O O . LYS A 1 390 ? -19.250 11.699 22.667 1.00 98.62 390 LYS A O 1
ATOM 3062 N N . ILE A 1 391 ? -18.549 9.775 23.601 1.00 98.69 391 ILE A N 1
ATOM 3063 C CA . ILE A 1 391 ? -18.334 9.042 22.342 1.00 98.69 391 ILE A CA 1
ATOM 3064 C C . ILE A 1 391 ? -19.660 8.824 21.605 1.00 98.69 391 ILE A C 1
ATOM 3066 O O . ILE A 1 391 ? -19.750 9.106 20.409 1.00 98.69 391 ILE A O 1
ATOM 3070 N N . ILE A 1 392 ? -20.710 8.388 22.313 1.00 98.38 392 ILE A N 1
ATOM 3071 C CA . ILE A 1 392 ? -22.062 8.263 21.747 1.00 98.38 392 ILE A CA 1
ATOM 3072 C C . ILE A 1 392 ? -22.530 9.600 21.171 1.00 98.38 392 ILE A C 1
ATOM 3074 O O . ILE A 1 392 ? -23.010 9.637 20.038 1.00 98.38 392 ILE A O 1
ATOM 3078 N N . ASN A 1 393 ? -22.382 10.696 21.918 1.00 98.31 393 ASN A N 1
ATOM 3079 C CA . ASN A 1 393 ? -22.821 12.023 21.488 1.00 98.31 393 ASN A CA 1
ATOM 3080 C C . ASN A 1 393 ? -22.093 12.484 20.217 1.00 98.31 393 ASN A C 1
ATOM 3082 O O . ASN A 1 393 ? -22.729 13.068 19.337 1.00 98.31 393 ASN A O 1
ATOM 3086 N N . TYR A 1 394 ? -20.793 12.185 20.105 1.00 98.50 394 TYR A N 1
ATOM 3087 C CA . TYR A 1 394 ? -19.998 12.456 18.907 1.00 98.50 394 TYR A CA 1
ATOM 3088 C C . TYR A 1 394 ? -20.514 11.665 17.699 1.00 98.50 394 TYR A C 1
ATOM 3090 O O . TYR A 1 394 ? -20.855 12.243 16.671 1.00 98.50 394 TYR A O 1
ATOM 3098 N N . ILE A 1 395 ? -20.634 10.340 17.837 1.00 98.06 395 ILE A N 1
ATOM 3099 C CA . ILE A 1 395 ? -21.042 9.450 16.737 1.00 98.06 395 ILE A CA 1
ATOM 3100 C C . ILE A 1 395 ? -22.473 9.733 16.282 1.00 98.06 395 ILE A C 1
ATOM 3102 O O . ILE A 1 395 ? -22.771 9.646 15.096 1.00 98.06 395 ILE A O 1
ATOM 3106 N N . SER A 1 396 ? -23.350 10.109 17.212 1.00 97.69 396 SER A N 1
ATOM 3107 C CA . SER A 1 396 ? -24.757 10.424 16.946 1.00 97.69 396 SER A CA 1
ATOM 3108 C C . SER A 1 396 ? -24.952 11.699 16.115 1.00 97.69 396 SER A C 1
ATOM 3110 O O . SER A 1 396 ? -26.060 11.963 15.654 1.00 97.69 396 SER A O 1
ATOM 3112 N N . ASN A 1 397 ? -23.908 12.509 15.927 1.00 97.31 397 ASN A N 1
ATOM 3113 C CA . ASN A 1 397 ? -23.956 13.744 15.146 1.00 97.31 397 ASN A CA 1
ATOM 3114 C C . ASN A 1 397 ? -22.734 13.825 14.213 1.00 97.31 397 ASN A C 1
ATOM 3116 O O . ASN A 1 397 ? -21.892 14.710 14.385 1.00 97.31 397 ASN A O 1
ATOM 3120 N N . PRO A 1 398 ? -22.601 12.900 13.244 1.00 96.69 398 PRO A N 1
ATOM 3121 C CA . PRO A 1 398 ? -21.459 12.899 12.344 1.00 96.69 398 PRO A CA 1
ATOM 3122 C C . PRO A 1 398 ? -21.500 14.148 11.448 1.00 96.69 398 PRO A C 1
ATOM 3124 O O . PRO A 1 398 ? -22.587 14.615 11.088 1.00 96.69 398 PRO A O 1
ATOM 3127 N N . PRO A 1 399 ? -20.344 14.703 11.053 1.00 95.94 399 PRO A N 1
ATOM 3128 C CA . PRO A 1 399 ? -20.322 15.820 10.120 1.00 95.94 399 PRO A CA 1
ATOM 3129 C C . PRO A 1 399 ? -20.827 15.375 8.749 1.00 95.94 399 PRO A C 1
ATOM 3131 O O . PRO A 1 399 ? -20.600 14.242 8.330 1.00 95.94 399 PRO A O 1
ATOM 3134 N N . THR A 1 400 ? -21.481 16.286 8.031 1.00 96.19 400 THR A N 1
ATOM 3135 C CA . THR A 1 400 ? -22.109 16.012 6.729 1.00 96.19 400 THR A CA 1
ATOM 3136 C C . THR A 1 400 ? -21.117 15.924 5.577 1.00 96.19 400 THR A C 1
ATOM 3138 O O . THR A 1 400 ? -21.474 15.412 4.522 1.00 96.19 400 THR A O 1
ATOM 3141 N N . GLY A 1 401 ? -19.898 16.439 5.746 1.00 94.50 401 GLY A N 1
ATOM 3142 C CA . GLY A 1 401 ? -18.847 16.411 4.734 1.00 94.50 401 GLY A CA 1
ATOM 3143 C C . GLY A 1 401 ? -17.906 15.224 4.911 1.00 94.50 401 GLY A C 1
ATOM 3144 O O . GLY A 1 401 ? -17.517 14.887 6.028 1.00 94.50 401 GLY A O 1
ATOM 3145 N N . TYR A 1 402 ? -17.503 14.637 3.792 1.00 96.06 402 TYR A N 1
ATOM 3146 C CA . TYR A 1 402 ? -16.436 13.656 3.691 1.00 96.06 402 TYR A CA 1
ATOM 3147 C C . TYR A 1 402 ? -15.336 14.206 2.784 1.00 96.06 402 TYR A C 1
ATOM 3149 O O . TYR A 1 402 ? -15.590 14.638 1.659 1.00 96.06 402 TYR A O 1
ATOM 3157 N N . HIS A 1 403 ? -14.096 14.150 3.256 1.00 91.19 403 HIS A N 1
ATOM 3158 C CA . HIS A 1 403 ? -12.925 14.507 2.472 1.00 91.19 403 HIS A CA 1
ATOM 3159 C C . HIS A 1 403 ? -11.835 13.469 2.687 1.00 91.19 403 HIS A C 1
ATOM 3161 O O . HIS A 1 403 ? -11.332 13.308 3.799 1.00 91.19 403 HIS A O 1
ATOM 3167 N N . PHE A 1 404 ? -11.412 12.817 1.609 1.00 86.25 404 PHE A N 1
ATOM 3168 C CA . PHE A 1 404 ? -10.492 11.688 1.659 1.00 86.25 404 PHE A CA 1
ATOM 3169 C C . PHE A 1 404 ? -9.198 11.976 2.436 1.00 86.25 404 PHE A C 1
ATOM 3171 O O . PHE A 1 404 ? -8.720 11.100 3.145 1.00 86.25 404 PHE A O 1
ATOM 3178 N N . THR A 1 405 ? -8.649 13.191 2.361 1.00 82.44 405 THR A N 1
ATOM 3179 C CA . THR A 1 405 ? -7.431 13.565 3.109 1.00 82.44 405 THR A CA 1
ATOM 3180 C C . THR A 1 405 ? -7.680 14.291 4.435 1.00 82.44 405 THR A C 1
ATOM 3182 O O . THR A 1 405 ? -6.856 14.188 5.338 1.00 82.44 405 THR A O 1
ATOM 3185 N N . ASN A 1 406 ? -8.788 15.032 4.565 1.00 83.69 406 ASN A N 1
ATOM 3186 C CA . ASN A 1 406 ? -8.981 15.989 5.664 1.00 83.69 406 ASN A CA 1
ATOM 3187 C C . ASN A 1 406 ? -9.928 15.444 6.731 1.00 83.69 406 ASN A C 1
ATOM 3189 O O . ASN A 1 406 ? -9.732 15.703 7.916 1.00 83.69 406 ASN A O 1
ATOM 3193 N N . TYR A 1 407 ? -10.968 14.719 6.311 1.00 94.25 407 TYR A N 1
ATOM 3194 C CA . TYR A 1 407 ? -11.968 14.177 7.214 1.00 94.25 407 TYR A CA 1
ATOM 3195 C C . TYR A 1 407 ? -12.656 12.938 6.611 1.00 94.25 407 TYR A C 1
ATOM 3197 O O . TYR A 1 407 ? -13.595 13.048 5.824 1.00 94.25 407 TYR A O 1
ATOM 3205 N N . ASN A 1 408 ? -12.165 11.752 6.963 1.00 96.44 408 ASN A N 1
ATOM 3206 C CA . ASN A 1 408 ? -12.570 10.447 6.442 1.00 96.44 408 ASN A CA 1
ATOM 3207 C C . ASN A 1 408 ? -12.901 9.454 7.580 1.00 96.44 408 ASN A C 1
ATOM 3209 O O . ASN A 1 408 ? -13.044 9.842 8.740 1.00 96.44 408 ASN A O 1
ATOM 3213 N N . CYS A 1 409 ? -13.014 8.159 7.268 1.00 98.25 409 CYS A N 1
ATOM 3214 C CA . CYS A 1 409 ? -13.296 7.116 8.263 1.00 98.25 409 CYS A CA 1
ATOM 3215 C C . CYS A 1 409 ? -12.284 7.074 9.427 1.00 98.25 409 CYS A C 1
ATOM 3217 O O . CYS A 1 409 ? -12.681 6.988 10.590 1.00 98.25 409 CYS A O 1
ATOM 3219 N N . ALA A 1 410 ? -10.984 7.196 9.143 1.00 98.38 410 ALA A N 1
ATOM 3220 C CA . ALA A 1 410 ? -9.935 7.148 10.157 1.00 98.38 410 ALA A CA 1
ATOM 3221 C C . ALA A 1 410 ? -9.976 8.374 11.078 1.00 98.38 410 ALA A C 1
ATOM 3223 O O . ALA A 1 410 ? -9.883 8.224 12.298 1.00 98.38 410 ALA A O 1
ATOM 3224 N N . SER A 1 411 ? -10.164 9.576 10.522 1.00 98.19 411 SER A N 1
ATOM 3225 C CA . SER A 1 411 ? -10.288 10.794 11.333 1.00 98.19 411 SER A CA 1
ATOM 3226 C C . SER A 1 411 ? -11.577 10.824 12.149 1.00 98.19 411 SER A C 1
ATOM 3228 O O . SER A 1 411 ? -11.555 11.301 13.279 1.00 98.19 411 SER A O 1
ATOM 3230 N N . PHE A 1 412 ? -12.688 10.308 11.609 1.00 98.69 412 PHE A N 1
ATOM 3231 C CA . PHE A 1 412 ? -13.959 10.217 12.327 1.00 98.69 412 PHE A CA 1
ATOM 3232 C C . PHE A 1 412 ? -13.834 9.320 13.562 1.00 98.69 412 PHE A C 1
ATOM 3234 O O . PHE A 1 412 ? -14.160 9.746 14.670 1.00 98.69 412 PHE A O 1
ATOM 3241 N N . VAL A 1 413 ? -13.299 8.103 13.402 1.00 98.69 413 VAL A N 1
ATOM 3242 C CA . VAL A 1 413 ? -13.108 7.176 14.528 1.00 98.69 413 VAL A CA 1
ATOM 3243 C C . VAL A 1 413 ? -12.088 7.725 15.525 1.00 98.69 413 VAL A C 1
ATOM 3245 O O . VAL A 1 413 ? -12.332 7.683 16.731 1.00 98.69 413 VAL A O 1
ATOM 3248 N N . TYR A 1 414 ? -10.985 8.310 15.048 1.00 98.69 414 TYR A N 1
ATOM 3249 C CA . TYR A 1 414 ? -10.027 8.992 15.917 1.00 98.69 414 TYR A CA 1
ATOM 3250 C C . TYR A 1 414 ? -10.704 10.108 16.726 1.00 98.69 414 TYR A C 1
ATOM 3252 O O . TYR A 1 414 ? -10.636 10.096 17.952 1.00 98.69 414 TYR A O 1
ATOM 3260 N N . GLY A 1 415 ? -11.447 11.009 16.079 1.00 98.50 415 GLY A N 1
ATOM 3261 C CA . GLY A 1 415 ? -12.190 12.080 16.745 1.00 98.50 415 GLY A CA 1
ATOM 3262 C C . GLY A 1 415 ? -13.202 11.569 17.774 1.00 98.50 415 GLY A C 1
ATOM 3263 O O . GLY A 1 415 ? -13.257 12.103 18.881 1.00 98.50 415 GLY A O 1
ATOM 3264 N N . ALA A 1 416 ? -13.928 10.491 17.460 1.00 98.62 416 ALA A N 1
ATOM 3265 C CA . ALA A 1 416 ? -14.845 9.848 18.397 1.00 98.62 416 ALA A CA 1
ATOM 3266 C C . ALA A 1 416 ? -14.105 9.346 19.645 1.00 98.62 416 ALA A C 1
ATOM 3268 O O . ALA A 1 416 ? -14.506 9.659 20.761 1.00 98.62 416 ALA A O 1
ATOM 3269 N N . THR A 1 417 ? -12.989 8.629 19.476 1.00 98.62 417 THR A N 1
ATOM 3270 C CA . THR A 1 417 ? -12.187 8.142 20.613 1.00 98.62 417 THR A CA 1
ATOM 3271 C C . THR A 1 417 ? -11.589 9.277 21.452 1.00 98.62 417 THR A C 1
ATOM 3273 O O . THR A 1 417 ? -11.619 9.202 22.680 1.00 98.62 417 THR A O 1
ATOM 3276 N N . GLN A 1 418 ? -11.129 10.363 20.816 1.00 98.44 418 GLN A N 1
ATOM 3277 C CA . GLN A 1 418 ? -10.625 11.552 21.511 1.00 98.44 418 GLN A CA 1
ATOM 3278 C C . GLN A 1 418 ? -11.722 12.260 22.318 1.00 98.44 418 GLN A C 1
ATOM 3280 O O . GLN A 1 418 ? -11.455 12.728 23.422 1.00 98.44 418 GLN A O 1
ATOM 3285 N N . ALA A 1 419 ? -12.965 12.298 21.821 1.00 98.44 419 ALA A N 1
ATOM 3286 C CA . ALA A 1 419 ? -14.091 12.893 22.545 1.00 98.44 419 ALA A CA 1
ATOM 3287 C C . ALA A 1 419 ? -14.369 12.200 23.894 1.00 98.44 419 ALA A C 1
ATOM 3289 O O . ALA A 1 419 ? -14.796 12.855 24.842 1.00 98.44 419 ALA A O 1
ATOM 3290 N N . GLY A 1 420 ? -14.093 10.895 23.997 1.00 98.25 420 GLY A N 1
ATOM 3291 C CA . GLY A 1 420 ? -14.150 10.131 25.249 1.00 98.25 420 GLY A CA 1
ATOM 3292 C C . GLY A 1 420 ? -12.824 10.029 26.002 1.00 98.25 420 GLY A C 1
ATOM 3293 O O . GLY A 1 420 ? -12.679 9.139 26.832 1.00 98.25 420 GLY A O 1
ATOM 3294 N N . GLY A 1 421 ? -11.823 10.853 25.675 1.00 97.81 421 GLY A N 1
ATOM 3295 C CA . GLY A 1 421 ? -10.533 10.860 26.373 1.00 97.81 421 GLY A CA 1
ATOM 3296 C C . GLY A 1 421 ? -9.692 9.589 26.196 1.00 97.81 421 GLY A C 1
ATOM 3297 O O . GLY A 1 421 ? -8.783 9.340 26.988 1.00 97.81 421 GLY A O 1
ATOM 3298 N N . LEU A 1 422 ? -9.971 8.766 25.180 1.00 96.81 422 LEU A N 1
ATOM 3299 C CA . LEU A 1 422 ? -9.226 7.530 24.946 1.00 96.81 422 LEU A CA 1
ATOM 3300 C C . LEU A 1 422 ? -7.867 7.819 24.297 1.00 96.81 422 LEU A C 1
ATOM 3302 O O . LEU A 1 422 ? -7.752 8.606 23.359 1.00 96.81 422 LEU A O 1
ATOM 3306 N N . SER A 1 423 ? -6.824 7.113 24.739 1.00 95.44 423 SER A N 1
ATOM 3307 C CA . SER A 1 423 ? -5.465 7.220 24.183 1.00 95.44 423 SER A CA 1
ATOM 3308 C C . SER A 1 423 ? -5.277 6.396 22.898 1.00 95.44 423 SER A C 1
ATOM 3310 O O . SER A 1 423 ? -4.357 5.579 22.789 1.00 95.44 423 SER A O 1
ATOM 3312 N N . THR A 1 424 ? -6.171 6.576 21.926 1.00 97.00 424 THR A N 1
ATOM 3313 C CA . THR A 1 424 ? -6.003 6.035 20.571 1.00 97.00 424 THR A CA 1
ATOM 3314 C C . THR A 1 424 ? -4.892 6.813 19.860 1.00 97.00 424 THR A C 1
ATOM 3316 O O . THR A 1 424 ? -4.881 8.042 19.936 1.00 97.00 424 THR A O 1
ATOM 3319 N N . PRO A 1 425 ? -3.921 6.147 19.211 1.00 97.69 425 PRO A N 1
ATOM 3320 C CA . PRO A 1 425 ? -2.784 6.836 18.619 1.00 97.69 425 PRO A CA 1
ATOM 3321 C C . PRO A 1 425 ? -3.197 7.570 17.335 1.00 97.69 425 PRO A C 1
ATOM 3323 O O . PRO A 1 425 ? -4.146 7.180 16.656 1.00 97.69 425 PRO A O 1
ATOM 3326 N N . ASN A 1 426 ? -2.484 8.650 17.006 1.00 97.75 426 ASN A N 1
ATOM 3327 C CA . ASN A 1 426 ? -2.795 9.488 15.849 1.00 97.75 426 ASN A CA 1
ATOM 3328 C C . ASN A 1 426 ? -2.583 8.706 14.531 1.00 97.75 426 ASN A C 1
ATOM 3330 O O . ASN A 1 426 ? -1.456 8.279 14.272 1.00 97.75 426 ASN A O 1
ATOM 3334 N N . PRO A 1 427 ? -3.614 8.558 13.675 1.00 97.44 427 PRO A N 1
ATOM 3335 C CA . PRO A 1 427 ? -3.533 7.790 12.432 1.00 97.44 427 PRO A CA 1
ATOM 3336 C C . PRO A 1 427 ? -2.923 8.566 11.252 1.00 97.44 427 PRO A C 1
ATOM 3338 O O . PRO A 1 427 ? -3.087 8.160 10.102 1.00 97.44 427 PRO A O 1
ATOM 3341 N N . THR A 1 428 ? -2.276 9.708 11.496 1.00 95.81 428 THR A N 1
ATOM 3342 C CA . THR A 1 428 ? -1.658 10.521 10.441 1.00 95.81 428 THR A CA 1
ATOM 3343 C C . THR A 1 428 ? -0.447 9.809 9.849 1.00 95.81 428 THR A C 1
ATOM 3345 O O . THR A 1 428 ? 0.496 9.470 10.560 1.00 95.81 428 THR A O 1
ATOM 3348 N N . THR A 1 429 ? -0.444 9.639 8.530 1.00 92.06 429 THR A N 1
ATOM 3349 C CA . THR A 1 429 ? 0.694 9.115 7.771 1.00 92.06 429 THR A CA 1
ATOM 3350 C C . THR A 1 429 ? 0.896 9.902 6.478 1.00 92.06 429 THR A C 1
ATOM 3352 O O . THR A 1 429 ? 0.069 10.736 6.097 1.00 92.06 429 THR A O 1
ATOM 3355 N N . GLN A 1 430 ? 2.023 9.663 5.812 1.00 85.44 430 GLN A N 1
ATOM 3356 C CA . GLN A 1 430 ? 2.331 10.261 4.518 1.00 85.44 430 GLN A CA 1
ATOM 3357 C C . GLN A 1 430 ? 1.471 9.606 3.426 1.00 85.44 430 GLN A C 1
ATOM 3359 O O . GLN A 1 430 ? 1.386 8.379 3.331 1.00 85.44 430 GLN A O 1
ATOM 3364 N N . ILE A 1 431 ? 0.840 10.431 2.594 1.00 81.06 431 ILE A N 1
ATOM 3365 C CA . ILE A 1 431 ? 0.059 10.022 1.424 1.00 81.06 431 ILE A CA 1
ATOM 3366 C C . ILE A 1 431 ? 0.675 10.607 0.149 1.00 81.06 431 ILE A C 1
ATOM 3368 O O . ILE A 1 431 ? 1.308 11.661 0.183 1.00 81.06 431 ILE A O 1
ATOM 3372 N N . GLY A 1 432 ? 0.466 9.935 -0.983 1.00 67.75 432 GLY A N 1
ATOM 3373 C CA . GLY A 1 432 ? 1.051 10.330 -2.266 1.00 67.75 432 GLY A CA 1
ATOM 3374 C C . GLY A 1 432 ? 2.526 9.944 -2.413 1.00 67.75 432 GLY A C 1
ATOM 3375 O O . GLY A 1 432 ? 3.165 9.445 -1.484 1.00 67.75 432 GLY A O 1
ATOM 3376 N N . PHE A 1 433 ? 3.062 10.145 -3.614 1.00 53.25 433 PHE A N 1
ATOM 3377 C CA . PHE A 1 433 ? 4.477 9.930 -3.899 1.00 53.25 433 PHE A CA 1
ATOM 3378 C C . PHE A 1 433 ? 5.278 11.187 -3.553 1.00 53.25 433 PHE A C 1
ATOM 3380 O O . PHE A 1 433 ? 4.822 12.311 -3.752 1.00 53.25 433 PHE A O 1
ATOM 3387 N N . SER A 1 434 ? 6.498 11.009 -3.051 1.00 46.06 434 SER A N 1
ATOM 3388 C CA . SER A 1 434 ? 7.461 12.104 -2.955 1.00 46.06 434 SER A CA 1
ATOM 3389 C C . SER A 1 434 ? 7.821 12.570 -4.367 1.00 46.06 434 SER A C 1
ATOM 3391 O O . SER A 1 434 ? 8.540 11.881 -5.089 1.00 46.06 434 SER A O 1
ATOM 3393 N N . GLY A 1 435 ? 7.298 13.720 -4.769 1.00 38.38 435 GLY A N 1
ATOM 3394 C CA . GLY A 1 435 ? 7.559 14.300 -6.074 1.00 38.38 435 GLY A CA 1
ATOM 3395 C C . GLY A 1 435 ? 6.687 15.529 -6.334 1.00 38.38 435 GLY A C 1
ATOM 3396 O O . GLY A 1 435 ? 5.864 15.896 -5.492 1.00 38.38 435 GLY A O 1
ATOM 3397 N N . PRO A 1 436 ? 6.874 16.195 -7.476 1.00 29.81 436 PRO A N 1
ATOM 3398 C CA . PRO A 1 436 ? 6.070 17.348 -7.877 1.00 29.81 436 PRO A CA 1
ATOM 3399 C C . PRO A 1 436 ? 4.623 16.900 -8.143 1.00 29.81 436 PRO A C 1
ATOM 3401 O O . PRO A 1 436 ? 4.383 15.985 -8.923 1.00 29.81 436 PRO A O 1
ATOM 3404 N N . GLY A 1 437 ? 3.680 17.480 -7.396 1.00 41.97 437 GLY A N 1
ATOM 3405 C CA . GLY A 1 437 ? 2.341 16.920 -7.136 1.00 41.97 437 GLY A CA 1
ATOM 3406 C C . GLY A 1 437 ? 2.089 16.652 -5.642 1.00 41.97 437 GLY A C 1
ATOM 3407 O O . GLY A 1 437 ? 0.947 16.670 -5.199 1.00 41.97 437 GLY A O 1
ATOM 3408 N N . GLY A 1 438 ? 3.170 16.533 -4.860 1.00 45.22 438 GLY A N 1
ATOM 3409 C CA . GLY A 1 438 ? 3.198 16.608 -3.401 1.00 45.22 438 GLY A CA 1
ATOM 3410 C C . GLY A 1 438 ? 2.972 15.274 -2.689 1.00 45.22 438 GLY A C 1
ATOM 3411 O O . GLY A 1 438 ? 1.969 14.596 -2.894 1.00 45.22 438 GLY A O 1
ATOM 3412 N N . ALA A 1 439 ? 3.877 14.942 -1.766 1.00 65.38 439 ALA A N 1
ATOM 3413 C CA . ALA A 1 439 ? 3.523 14.073 -0.653 1.00 65.38 439 ALA A CA 1
ATOM 3414 C C . ALA A 1 439 ? 2.758 14.914 0.376 1.00 65.38 439 ALA A C 1
ATOM 3416 O O . ALA A 1 439 ? 3.260 15.941 0.835 1.00 65.38 439 ALA A O 1
ATOM 3417 N N . GLY A 1 440 ? 1.548 14.485 0.717 1.00 76.12 440 GLY A N 1
ATOM 3418 C CA . GLY A 1 440 ? 0.742 15.083 1.774 1.00 76.12 440 GLY A CA 1
ATOM 3419 C C . GLY A 1 440 ? 0.811 14.264 3.056 1.00 76.12 440 GLY A C 1
ATOM 3420 O O . GLY A 1 440 ? 1.390 13.176 3.096 1.00 76.12 440 GLY A O 1
ATOM 3421 N N . THR A 1 441 ? 0.164 14.758 4.102 1.00 85.56 441 THR A N 1
ATOM 3422 C CA . THR A 1 441 ? -0.184 13.949 5.270 1.00 85.56 441 THR A CA 1
ATOM 3423 C C . THR A 1 441 ? -1.696 13.865 5.380 1.00 85.56 441 THR A C 1
ATOM 3425 O O . THR A 1 441 ? -2.410 14.822 5.088 1.00 85.56 441 THR A O 1
ATOM 3428 N N . ALA A 1 442 ? -2.191 12.697 5.768 1.00 90.69 442 ALA A N 1
ATOM 3429 C CA . ALA A 1 442 ? -3.602 12.490 6.053 1.00 90.69 442 ALA A CA 1
ATOM 3430 C C . ALA A 1 442 ? -3.758 11.426 7.133 1.00 90.69 442 ALA A C 1
ATOM 3432 O O . ALA A 1 442 ? -2.894 10.568 7.312 1.00 90.69 442 ALA A O 1
ATOM 3433 N N . MET A 1 443 ? -4.885 11.466 7.835 1.00 96.62 443 MET A N 1
ATOM 3434 C CA . MET A 1 443 ? -5.313 10.356 8.678 1.00 96.62 443 MET A CA 1
ATOM 3435 C C . MET A 1 443 ? -5.830 9.245 7.774 1.00 96.62 443 MET A C 1
ATOM 3437 O O . MET A 1 443 ? -6.769 9.484 7.026 1.00 96.62 443 MET A O 1
ATOM 3441 N N . THR A 1 444 ? -5.245 8.051 7.801 1.00 96.12 444 THR A N 1
ATOM 3442 C CA . THR A 1 444 ? -5.662 6.962 6.898 1.00 96.12 444 THR A CA 1
ATOM 3443 C C . THR A 1 444 ? -5.860 5.651 7.650 1.00 96.12 444 THR A C 1
ATOM 3445 O O . THR A 1 444 ? -5.330 5.492 8.753 1.00 96.12 444 THR A O 1
ATOM 3448 N N . PRO A 1 445 ? -6.603 4.680 7.087 1.00 97.38 445 PRO A N 1
ATOM 3449 C CA . PRO A 1 445 ? -6.701 3.348 7.679 1.00 97.38 445 PRO A CA 1
ATOM 3450 C C . PRO A 1 445 ? -5.337 2.662 7.850 1.00 97.38 445 PRO A C 1
ATOM 3452 O O . PRO A 1 445 ? -5.071 2.091 8.906 1.00 97.38 445 PRO A O 1
ATOM 3455 N N . SER A 1 446 ? -4.425 2.782 6.878 1.00 95.50 446 SER A N 1
ATOM 3456 C CA . SER A 1 446 ? -3.056 2.262 7.025 1.00 95.50 446 SER A CA 1
ATOM 3457 C C . SER A 1 446 ? -2.262 3.017 8.095 1.00 95.50 446 SER A C 1
ATOM 3459 O O . SER A 1 446 ? -1.537 2.393 8.869 1.00 95.50 446 SER A O 1
ATOM 3461 N N . GLY A 1 447 ? -2.436 4.338 8.202 1.00 96.50 447 GLY A N 1
ATOM 3462 C CA . GLY A 1 447 ? -1.851 5.149 9.267 1.00 96.50 447 GLY A CA 1
ATOM 3463 C C . GLY A 1 447 ? -2.358 4.740 10.652 1.00 96.50 447 GLY A C 1
ATOM 3464 O O . GLY A 1 447 ? -1.555 4.583 11.571 1.00 96.50 447 GLY A O 1
ATOM 3465 N N . MET A 1 448 ? -3.658 4.455 10.795 1.00 98.31 448 MET A N 1
ATOM 3466 C CA . MET A 1 448 ? -4.240 3.903 12.025 1.00 98.31 448 MET A CA 1
ATOM 3467 C C . MET A 1 448 ? -3.629 2.540 12.369 1.00 98.31 448 MET A C 1
ATOM 3469 O O . MET A 1 448 ? -3.162 2.343 13.490 1.00 98.31 448 MET A O 1
ATOM 3473 N N . ALA A 1 449 ? -3.572 1.607 11.415 1.00 97.81 449 ALA A N 1
ATOM 3474 C CA . ALA A 1 449 ? -2.973 0.292 11.640 1.00 97.81 449 ALA A CA 1
ATOM 3475 C C . ALA A 1 449 ? -1.492 0.395 12.042 1.00 97.81 449 ALA A C 1
ATOM 3477 O O . ALA A 1 449 ? -1.060 -0.227 13.014 1.00 97.81 449 ALA A O 1
ATOM 3478 N N . GLN A 1 450 ? -0.708 1.226 11.349 1.00 96.44 450 GLN A N 1
ATOM 3479 C CA . GLN A 1 450 ? 0.698 1.467 11.672 1.00 96.44 450 GLN A CA 1
ATOM 3480 C C . GLN A 1 450 ? 0.867 2.045 13.084 1.00 96.44 450 GLN A C 1
ATOM 3482 O O . GLN A 1 450 ? 1.707 1.562 13.847 1.00 96.44 450 GLN A O 1
ATOM 3487 N N . ALA A 1 451 ? 0.051 3.033 13.450 1.00 97.81 451 ALA A N 1
ATOM 3488 C CA . ALA A 1 451 ? 0.082 3.658 14.765 1.00 97.81 451 ALA A CA 1
ATOM 3489 C C . ALA A 1 451 ? -0.279 2.660 15.883 1.00 97.81 451 ALA A C 1
ATOM 3491 O O . ALA A 1 451 ? 0.400 2.602 16.910 1.00 97.81 451 ALA A O 1
ATOM 3492 N N . LEU A 1 452 ? -1.279 1.801 15.660 1.00 98.00 452 LEU A N 1
ATOM 3493 C CA . LEU A 1 452 ? -1.644 0.724 16.585 1.00 98.00 452 LEU A CA 1
ATOM 3494 C C . LEU A 1 452 ? -0.538 -0.331 16.723 1.00 98.00 452 LEU A C 1
ATOM 3496 O O . LEU A 1 452 ? -0.251 -0.775 17.837 1.00 98.00 452 LEU A O 1
ATOM 3500 N N . ARG A 1 453 ? 0.135 -0.716 15.629 1.00 96.75 453 ARG A N 1
ATOM 3501 C CA . ARG A 1 453 ? 1.306 -1.611 15.699 1.00 96.75 453 ARG A CA 1
ATOM 3502 C C . ARG A 1 453 ? 2.436 -0.996 16.508 1.00 96.75 453 ARG A C 1
ATOM 3504 O O . ARG A 1 453 ? 3.013 -1.685 17.345 1.00 96.75 453 ARG A O 1
ATOM 3511 N N . ALA A 1 454 ? 2.730 0.284 16.288 1.00 96.31 454 ALA A N 1
ATOM 3512 C CA . ALA A 1 454 ? 3.746 1.000 17.051 1.00 96.31 454 ALA A CA 1
ATOM 3513 C C . ALA A 1 454 ? 3.389 1.043 18.546 1.00 96.31 454 ALA A C 1
ATOM 3515 O O . ALA A 1 454 ? 4.235 0.742 19.387 1.00 96.31 454 ALA A O 1
ATOM 3516 N N . GLN A 1 455 ? 2.122 1.312 18.885 1.00 97.31 455 GLN A N 1
ATOM 3517 C CA . GLN A 1 455 ? 1.639 1.273 20.267 1.00 97.31 455 GLN A CA 1
ATOM 3518 C C . GLN A 1 455 ? 1.767 -0.126 20.887 1.00 97.31 455 GLN A C 1
ATOM 3520 O O . GLN A 1 455 ? 2.213 -0.242 22.025 1.00 97.31 455 GLN A O 1
ATOM 3525 N N . LYS A 1 456 ? 1.423 -1.194 20.155 1.00 96.62 456 LYS A N 1
ATOM 3526 C CA . LYS A 1 456 ? 1.569 -2.583 20.624 1.00 96.62 456 LYS A CA 1
ATOM 3527 C C . LYS A 1 456 ? 3.031 -2.988 20.805 1.00 96.62 456 LYS A C 1
ATOM 3529 O O . LYS A 1 456 ? 3.345 -3.714 21.741 1.00 96.62 456 LYS A O 1
ATOM 3534 N N . ALA A 1 457 ? 3.922 -2.520 19.935 1.00 95.25 457 ALA A N 1
ATOM 3535 C CA . ALA A 1 457 ? 5.355 -2.754 20.067 1.00 95.25 457 ALA A CA 1
ATOM 3536 C C . ALA A 1 457 ? 5.932 -2.034 21.299 1.00 95.25 457 ALA A C 1
ATOM 3538 O O . ALA A 1 457 ? 6.704 -2.628 22.046 1.00 95.25 457 ALA A O 1
ATOM 3539 N N . ALA A 1 458 ? 5.520 -0.785 21.542 1.00 96.19 458 ALA A N 1
ATOM 3540 C CA . ALA A 1 458 ? 5.936 -0.005 22.709 1.00 96.19 458 ALA A CA 1
ATOM 3541 C C . ALA A 1 458 ? 5.313 -0.511 24.022 1.00 96.19 458 ALA A C 1
ATOM 3543 O O . ALA A 1 458 ? 5.938 -0.441 25.078 1.00 96.19 458 ALA A O 1
ATOM 3544 N N . ASN A 1 459 ? 4.087 -1.033 23.962 1.00 96.25 459 ASN A N 1
ATOM 3545 C CA . ASN A 1 459 ? 3.387 -1.639 25.084 1.00 96.25 459 ASN A CA 1
ATOM 3546 C C . ASN A 1 459 ? 2.777 -2.993 24.673 1.00 96.25 459 ASN A C 1
ATOM 3548 O O . ASN A 1 459 ? 1.607 -3.052 24.273 1.00 96.25 459 ASN A O 1
ATOM 3552 N N . PRO A 1 460 ? 3.517 -4.105 24.847 1.00 95.44 460 PRO A N 1
ATOM 3553 C CA . PRO A 1 460 ? 3.026 -5.443 24.525 1.00 95.44 460 PRO A CA 1
ATOM 3554 C C . PRO A 1 460 ? 1.758 -5.856 25.282 1.00 95.44 460 PRO A C 1
ATOM 3556 O O . PRO A 1 460 ? 1.047 -6.747 24.820 1.00 95.44 460 PRO A O 1
ATOM 3559 N N . SER A 1 461 ? 1.432 -5.210 26.409 1.00 94.75 461 SER A N 1
ATOM 3560 C CA . SER A 1 461 ? 0.199 -5.467 27.170 1.00 94.75 461 SER A CA 1
ATOM 3561 C C . SER A 1 461 ? -1.032 -4.726 26.635 1.00 94.75 461 SER A C 1
ATOM 3563 O O . SER A 1 461 ? -2.150 -5.041 27.036 1.00 94.75 461 SER A O 1
ATOM 3565 N N . ALA A 1 462 ? -0.860 -3.778 25.705 1.00 94.94 462 ALA A N 1
ATOM 3566 C CA . ALA A 1 462 ? -1.979 -3.077 25.085 1.00 94.94 462 ALA A CA 1
ATOM 3567 C C . ALA A 1 462 ? -2.944 -4.079 24.428 1.00 94.94 462 ALA A C 1
ATOM 3569 O O . ALA A 1 462 ? -2.509 -5.031 23.763 1.00 94.94 462 ALA A O 1
ATOM 3570 N N . ASN A 1 463 ? -4.252 -3.854 24.587 1.00 95.44 463 ASN A N 1
ATOM 3571 C CA . ASN A 1 463 ? -5.303 -4.703 24.023 1.00 95.44 463 ASN A CA 1
ATOM 3572 C C . ASN A 1 463 ? -5.493 -4.418 22.522 1.00 95.44 463 ASN A C 1
ATOM 3574 O O . ASN A 1 463 ? -6.524 -3.918 22.076 1.00 95.44 463 ASN A O 1
ATOM 3578 N N . ILE A 1 464 ? -4.431 -4.685 21.764 1.00 97.38 464 ILE A N 1
ATOM 3579 C CA . ILE A 1 464 ? -4.318 -4.513 20.321 1.00 97.38 464 ILE A CA 1
ATOM 3580 C C . ILE A 1 464 ? -3.990 -5.877 19.726 1.00 97.38 464 ILE A C 1
ATOM 3582 O O . ILE A 1 464 ? -3.060 -6.557 20.174 1.00 97.38 464 ILE A O 1
ATOM 3586 N N . THR A 1 465 ? -4.753 -6.258 18.711 1.00 94.44 465 THR A N 1
ATOM 3587 C CA . THR A 1 465 ? -4.637 -7.531 17.999 1.00 94.44 465 THR A CA 1
ATOM 3588 C C . THR A 1 465 ? -4.301 -7.266 16.536 1.00 94.44 465 THR A C 1
ATOM 3590 O O . THR A 1 465 ? -4.889 -6.387 15.907 1.00 94.44 465 THR A O 1
ATOM 3593 N N . ALA A 1 466 ? -3.326 -8.013 16.022 1.00 87.44 466 ALA A N 1
ATOM 3594 C CA . ALA A 1 466 ? -2.961 -8.081 14.613 1.00 87.44 466 ALA A CA 1
ATOM 3595 C C . ALA A 1 466 ? -3.069 -9.556 14.217 1.00 87.44 466 ALA A C 1
ATOM 3597 O O . ALA A 1 466 ? -2.427 -10.405 14.831 1.00 87.44 466 ALA A O 1
ATOM 3598 N N . GLY A 1 467 ? -3.946 -9.865 13.275 1.00 80.69 467 GLY A N 1
ATOM 3599 C CA . GLY A 1 467 ? -4.386 -11.240 12.993 1.00 80.69 467 GLY A CA 1
ATOM 3600 C C . GLY A 1 467 ? -5.802 -11.305 12.430 1.00 80.69 467 GLY A C 1
ATOM 3601 O O . GLY A 1 467 ? -6.279 -12.377 12.076 1.00 80.69 467 GLY A O 1
ATOM 3602 N N . GLY A 1 468 ? -6.436 -10.141 12.338 1.00 90.38 468 GLY A N 1
ATOM 3603 C CA . GLY A 1 468 ? -7.746 -9.946 11.780 1.00 90.38 468 GLY A CA 1
ATOM 3604 C C . GLY A 1 468 ? -8.889 -10.558 12.570 1.00 90.38 468 GLY A C 1
ATOM 3605 O O . GLY A 1 468 ? -8.757 -10.935 13.738 1.00 90.38 468 GLY A O 1
ATOM 3606 N N . GLY A 1 469 ? -10.049 -10.570 11.935 1.00 95.25 469 GLY A N 1
ATOM 3607 C CA . GLY A 1 469 ? -11.282 -11.108 12.475 1.00 95.25 469 GLY A CA 1
ATOM 3608 C C . GLY A 1 469 ? -12.490 -10.502 11.784 1.00 95.25 469 GLY A C 1
ATOM 3609 O O . GLY A 1 469 ? -12.362 -9.716 10.850 1.00 95.25 469 GLY A O 1
ATOM 3610 N N . THR A 1 470 ? -13.662 -10.858 12.286 1.00 97.19 470 THR A N 1
ATOM 3611 C CA . THR A 1 470 ? -14.943 -10.372 11.783 1.00 97.19 470 THR A CA 1
ATOM 3612 C C . THR A 1 470 ? -15.638 -9.621 12.908 1.00 97.19 470 THR A C 1
ATOM 3614 O O . THR A 1 470 ? -15.679 -10.093 14.050 1.00 97.19 470 THR A O 1
ATOM 3617 N N . ALA A 1 471 ? -16.112 -8.412 12.621 1.00 96.19 471 ALA A N 1
ATOM 3618 C CA . ALA A 1 471 ? -16.895 -7.637 13.569 1.00 96.19 471 ALA A CA 1
ATOM 3619 C C . ALA A 1 471 ? -18.182 -8.404 13.921 1.00 96.19 471 ALA A C 1
ATOM 3621 O O . ALA A 1 471 ? -18.765 -9.030 13.041 1.00 96.19 471 ALA A O 1
ATOM 3622 N N . PRO A 1 472 ? -18.646 -8.388 15.179 1.00 95.25 472 PRO A N 1
ATOM 3623 C CA . PRO A 1 472 ? -19.915 -9.016 15.515 1.00 95.25 472 PRO A CA 1
ATOM 3624 C C . PRO A 1 472 ? -21.069 -8.284 14.825 1.00 95.25 472 PRO A C 1
ATOM 3626 O O . PRO A 1 472 ? -20.989 -7.078 14.579 1.00 95.25 472 PRO A O 1
ATOM 3629 N N . ALA A 1 473 ? -22.164 -8.999 14.586 1.00 93.44 473 ALA A N 1
ATOM 3630 C CA . ALA A 1 473 ? -23.395 -8.384 14.123 1.00 93.44 473 ALA A CA 1
ATOM 3631 C C . ALA A 1 473 ? -23.915 -7.351 15.140 1.00 93.44 473 ALA A C 1
ATOM 3633 O O . ALA A 1 473 ? -24.073 -7.632 16.335 1.00 93.44 473 ALA A O 1
ATOM 3634 N N . SER A 1 474 ? -24.202 -6.155 14.640 1.00 92.88 474 SER A N 1
ATOM 3635 C CA . SER A 1 474 ? -25.028 -5.145 15.286 1.00 92.88 474 SER A CA 1
ATOM 3636 C C . SER A 1 474 ? -26.449 -5.677 15.482 1.00 92.88 474 SER A C 1
ATOM 3638 O O . SER A 1 474 ? -26.915 -6.573 14.777 1.00 92.88 474 SER A O 1
ATOM 3640 N N . LYS A 1 475 ? -27.197 -5.077 16.412 1.00 87.75 475 LYS A N 1
ATOM 3641 C CA . LYS A 1 475 ? -28.631 -5.383 16.589 1.00 87.75 475 LYS A CA 1
ATOM 3642 C C . LYS A 1 475 ? -29.540 -4.560 15.662 1.00 87.75 475 LYS A C 1
ATOM 3644 O O . LYS A 1 475 ? -30.758 -4.600 15.821 1.00 87.75 475 LYS A O 1
ATOM 3649 N N . GLY A 1 476 ? -28.950 -3.831 14.711 1.00 87.38 476 GLY A N 1
ATOM 3650 C CA . GLY A 1 476 ? -29.626 -2.848 13.870 1.00 87.38 476 GLY A CA 1
ATOM 3651 C C . GLY A 1 476 ? -29.997 -1.571 14.628 1.00 87.38 476 GLY A C 1
ATOM 3652 O O . GLY A 1 476 ? -29.608 -1.371 15.785 1.00 87.38 476 GLY A O 1
ATOM 3653 N N . GLU A 1 477 ? -30.759 -0.702 13.957 1.00 89.62 477 GLU A N 1
ATOM 3654 C CA . GLU A 1 477 ? -31.326 0.498 14.574 1.00 89.62 477 GLU A CA 1
ATOM 3655 C C . GLU A 1 477 ? -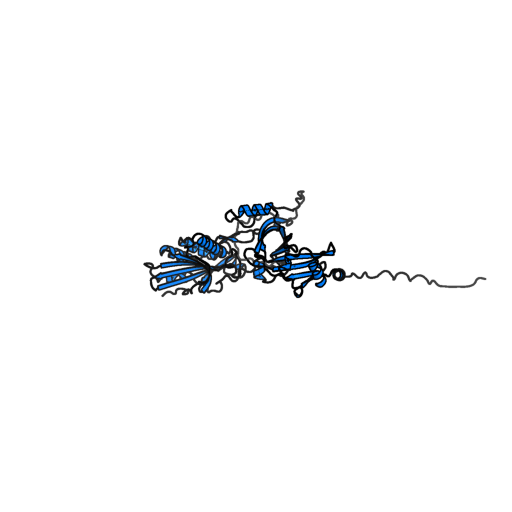32.228 0.122 15.749 1.00 89.62 477 GLU A C 1
ATOM 3657 O O . GLU A 1 477 ? -33.069 -0.776 15.669 1.00 89.62 477 GLU A O 1
ATOM 3662 N N . CYS A 1 478 ? -32.068 0.835 16.857 1.00 86.69 478 CYS A N 1
ATOM 3663 C CA . CYS A 1 478 ? -32.808 0.531 18.063 1.00 86.69 478 CYS A CA 1
ATOM 3664 C C . CYS A 1 478 ? -34.190 1.191 17.992 1.00 86.69 478 CYS A C 1
ATOM 3666 O O . CYS A 1 478 ? -34.313 2.414 18.082 1.00 86.69 478 CYS A O 1
ATOM 3668 N N . ASN A 1 479 ? -35.227 0.369 17.799 1.00 76.31 479 ASN A N 1
ATOM 3669 C CA . ASN A 1 479 ? -36.621 0.812 17.825 1.00 76.31 479 ASN A CA 1
ATOM 3670 C C . ASN A 1 479 ? -36.985 1.352 19.213 1.00 76.31 479 ASN A C 1
ATOM 3672 O O . ASN A 1 479 ? -36.478 0.869 20.227 1.00 76.31 479 ASN A O 1
ATOM 3676 N N . GLU A 1 480 ? -37.875 2.345 19.259 1.00 54.78 480 GLU A N 1
ATOM 3677 C CA . GLU A 1 480 ? -38.505 2.757 20.513 1.00 54.78 480 GLU A CA 1
ATOM 3678 C C . GLU A 1 480 ? -39.322 1.568 21.031 1.00 54.78 480 GLU A C 1
ATOM 3680 O O . GLU A 1 480 ? -40.289 1.162 20.386 1.00 54.78 480 GLU A O 1
ATOM 3685 N N . GLN A 1 481 ? -38.863 0.948 22.120 1.00 50.00 481 GLN A N 1
ATOM 3686 C CA . GLN A 1 481 ? -39.674 0.013 22.898 1.00 50.00 481 GLN A CA 1
ATOM 3687 C C . GLN A 1 481 ? -40.554 0.780 23.871 1.00 50.00 481 GLN A C 1
ATOM 3689 O O . GLN A 1 481 ? -40.044 1.768 24.454 1.00 50.00 481 GLN A O 1
#

Sequence (481 aa):
MKNHHHQPIFLILFALLLSCQKEQHIPESEILVNNAKANQLTVQQAQVWLDSQPDTSYLNKYPIRWQNAKVIPTKTGNRITLPIPGQPTYQNIKQGYRQLSIQIDPNTKNITGTILEIIPDAIYFQKKQKVNQTDFTGRILEYNLNYHFQKGRIYDDGQQIGESRPATTTEKQSYQHKKDQPVGNPFQQLGSFEDSGPSSSTGSAKIARMQAIQTCAWYQTSYLDADGIFNIHTERICTTTYYDDGGGYNDYGNNYDPNQNQNQGGGGGNNTTAPEPANLPGENSSNIDPKKMTKCFAAIPDQGAAFQVKVLVQEPLAGTSFNIGPNSFGHVAIQLTKQKGDQSITQVMGFYPTGNGLSKLISTSSMKDNSDMEYDMAASYFTTAEDFQKIINYISNPPTGYHFTNYNCASFVYGATQAGGLSTPNPTTQIGFSGPGGAGTAMTPSGMAQALRAQKAANPSANITAGGGTAPASKGECNEQ

Radius of gyration: 33.67 Å; chains: 1; bounding box: 72×66×158 Å

pLDDT: mean 80.41, std 20.97, range [26.47, 98.75]